Protein AF-0000000087804655 (afdb_homodimer)

Structure (mmCIF, N/CA/C/O backbone):
data_AF-0000000087804655-model_v1
#
loop_
_entity.id
_entity.type
_entity.pdbx_description
1 polymer 'DUF542 domain-containing protein'
#
loop_
_atom_site.group_PDB
_atom_site.id
_atom_site.type_symbol
_atom_site.label_atom_id
_atom_site.label_alt_id
_atom_site.label_comp_id
_atom_site.label_asym_id
_atom_site.label_entity_id
_atom_site.label_seq_id
_atom_site.pdbx_PDB_ins_code
_atom_site.Cartn_x
_atom_site.Cartn_y
_atom_site.Cartn_z
_atom_site.occupancy
_atom_site.B_iso_or_equiv
_atom_site.auth_seq_id
_atom_site.auth_comp_id
_atom_site.auth_asym_id
_atom_site.auth_atom_id
_atom_site.pdbx_PDB_model_num
ATOM 1 N N . MET A 1 1 ? 6.512 -36.875 -24.969 1 37.03 1 MET A N 1
ATOM 2 C CA . MET A 1 1 ? 6.992 -37.125 -23.625 1 37.03 1 MET A CA 1
ATOM 3 C C . MET A 1 1 ? 5.977 -37.969 -22.828 1 37.03 1 MET A C 1
ATOM 5 O O . MET A 1 1 ? 4.777 -37.656 -22.859 1 37.03 1 MET A O 1
ATOM 9 N N . SER A 1 2 ? 6.035 -39.156 -22.766 1 44.72 2 SER A N 1
ATOM 10 C CA . SER A 1 2 ? 5.098 -40 -22.047 1 44.72 2 SER A CA 1
ATOM 11 C C . SER A 1 2 ? 4.738 -39.406 -20.688 1 44.72 2 SER A C 1
ATOM 13 O O . SER A 1 2 ? 5.613 -39.188 -19.844 1 44.72 2 SER A O 1
ATOM 15 N N . PHE A 1 3 ? 3.695 -38.469 -20.672 1 58.5 3 PHE A N 1
ATOM 16 C CA . PHE A 1 3 ? 3.352 -37.938 -19.344 1 58.5 3 PHE A CA 1
ATOM 17 C C . PHE A 1 3 ? 2.99 -39.062 -18.391 1 58.5 3 PHE A C 1
ATOM 19 O O . PHE A 1 3 ? 2.363 -40.031 -18.797 1 58.5 3 PHE A O 1
ATOM 26 N N . GLY A 1 4 ? 3.904 -39.312 -17.469 1 74.56 4 GLY A N 1
ATOM 27 C CA . GLY A 1 4 ? 3.662 -40.344 -16.469 1 74.56 4 GLY A CA 1
ATOM 28 C C . GLY A 1 4 ? 2.252 -40.312 -15.906 1 74.56 4 GLY A C 1
ATOM 29 O O . GLY A 1 4 ? 1.454 -39.438 -16.266 1 74.56 4 GLY A O 1
ATOM 30 N N . THR A 1 5 ? 1.775 -41.406 -15.43 1 90.88 5 THR A N 1
ATOM 31 C CA . THR A 1 5 ? 0.48 -41.531 -14.773 1 90.88 5 THR A CA 1
ATOM 32 C C . THR A 1 5 ? 0.505 -40.906 -13.383 1 90.88 5 THR A C 1
ATOM 34 O O . THR A 1 5 ? 1.448 -41.094 -12.617 1 90.88 5 THR A O 1
ATOM 37 N N . ILE A 1 6 ? -0.522 -40.031 -13.102 1 95.81 6 ILE A N 1
ATOM 38 C CA . ILE A 1 6 ? -0.673 -39.375 -11.797 1 95.81 6 ILE A CA 1
ATOM 39 C C . ILE A 1 6 ? -1.149 -40.438 -10.781 1 95.81 6 ILE A C 1
ATOM 41 O O . ILE A 1 6 ? -2.037 -41.219 -11.07 1 95.81 6 ILE A O 1
ATOM 45 N N . ASN A 1 7 ? -0.489 -40.406 -9.602 1 95.56 7 ASN A N 1
ATOM 46 C CA . ASN A 1 7 ? -0.9 -41.344 -8.578 1 95.56 7 ASN A CA 1
ATOM 47 C C . ASN A 1 7 ? -0.806 -40.75 -7.18 1 95.56 7 ASN A C 1
ATOM 49 O O . ASN A 1 7 ? -0.285 -39.656 -7.004 1 95.56 7 ASN A O 1
ATOM 53 N N . LYS A 1 8 ? -1.204 -41.5 -6.168 1 94.94 8 LYS A N 1
ATOM 54 C CA . LYS A 1 8 ? -1.418 -41 -4.809 1 94.94 8 LYS A CA 1
ATOM 55 C C . LYS A 1 8 ? -0.091 -40.75 -4.102 1 94.94 8 LYS A C 1
ATOM 57 O O . LYS A 1 8 ? -0.055 -40.094 -3.053 1 94.94 8 LYS A O 1
ATOM 62 N N . SER A 1 9 ? 0.966 -41.281 -4.543 1 94.94 9 SER A N 1
ATOM 63 C CA . SER A 1 9 ? 2.256 -41.156 -3.873 1 94.94 9 SER A CA 1
ATOM 64 C C . SER A 1 9 ? 2.975 -39.875 -4.281 1 94.94 9 SER A C 1
ATOM 66 O O . SER A 1 9 ? 4.008 -39.531 -3.709 1 94.94 9 SER A O 1
ATOM 68 N N . MET A 1 10 ? 2.375 -39.188 -5.234 1 96.5 10 MET A N 1
ATOM 69 C CA . MET A 1 10 ? 3.01 -37.969 -5.766 1 96.5 10 MET A CA 1
ATOM 70 C C . MET A 1 10 ? 2.705 -36.781 -4.891 1 96.5 10 MET A C 1
ATOM 72 O O . MET A 1 10 ? 1.699 -36.75 -4.176 1 96.5 10 MET A O 1
ATOM 76 N N . THR A 1 11 ? 3.627 -35.75 -4.902 1 97.62 11 THR A N 1
ATOM 77 C CA . THR A 1 11 ? 3.283 -34.438 -4.391 1 97.62 11 THR A CA 1
ATOM 78 C C . THR A 1 11 ? 2.402 -33.688 -5.383 1 97.62 11 THR A C 1
ATOM 80 O O . THR A 1 11 ? 2.275 -34.094 -6.539 1 97.62 11 THR A O 1
ATOM 83 N N . VAL A 1 12 ? 1.812 -32.625 -4.926 1 98.06 12 VAL A N 1
ATOM 84 C CA . VAL A 1 12 ? 0.988 -31.812 -5.801 1 98.06 12 VAL A CA 1
ATOM 85 C C . VAL A 1 12 ? 1.827 -31.297 -6.969 1 98.06 12 VAL A C 1
ATOM 87 O O . VAL A 1 12 ? 1.411 -31.391 -8.125 1 98.06 12 VAL A O 1
ATOM 90 N N . ALA A 1 13 ? 2.99 -30.812 -6.66 1 97.12 13 ALA A N 1
ATOM 91 C CA . ALA A 1 13 ? 3.867 -30.25 -7.68 1 97.12 13 ALA A CA 1
ATOM 92 C C . ALA A 1 13 ? 4.281 -31.297 -8.703 1 97.12 13 ALA A C 1
ATOM 94 O O . ALA A 1 13 ? 4.34 -31.031 -9.898 1 97.12 13 ALA A O 1
ATOM 95 N N . ASP A 1 14 ? 4.551 -32.5 -8.234 1 96.38 14 ASP A N 1
ATOM 96 C CA . ASP A 1 14 ? 4.949 -33.562 -9.148 1 96.38 14 ASP A CA 1
ATOM 97 C C . ASP A 1 14 ? 3.822 -33.906 -10.117 1 96.38 14 ASP A C 1
ATOM 99 O O . ASP A 1 14 ? 4.07 -34.188 -11.289 1 96.38 14 ASP A O 1
ATOM 103 N N . ALA A 1 15 ? 2.637 -33.906 -9.586 1 96.62 15 ALA A N 1
ATOM 104 C CA . ALA A 1 15 ? 1.494 -34.125 -10.461 1 96.62 15 ALA A CA 1
ATOM 105 C C . ALA A 1 15 ? 1.406 -33.062 -11.555 1 96.62 15 ALA A C 1
ATOM 107 O O . ALA A 1 15 ? 1.179 -33.375 -12.719 1 96.62 15 ALA A O 1
ATOM 108 N N . VAL A 1 16 ? 1.611 -31.828 -11.195 1 96.12 16 VAL A N 1
ATOM 109 C CA . VAL A 1 16 ? 1.533 -30.719 -12.148 1 96.12 16 VAL A CA 1
ATOM 110 C C . VAL A 1 16 ? 2.66 -30.828 -13.172 1 96.12 16 VAL A C 1
ATOM 112 O O . VAL A 1 16 ? 2.473 -30.516 -14.352 1 96.12 16 VAL A O 1
ATOM 115 N N . LYS A 1 17 ? 3.816 -31.281 -12.719 1 94.5 17 LYS A N 1
ATOM 116 C CA . LYS A 1 17 ? 4.93 -31.453 -13.648 1 94.5 17 LYS A CA 1
ATOM 117 C C . LYS A 1 17 ? 4.621 -32.531 -14.688 1 94.5 17 LYS A C 1
ATOM 119 O O . LYS A 1 17 ? 5.094 -32.469 -15.828 1 94.5 17 LYS A O 1
ATOM 124 N N . VAL A 1 18 ? 3.854 -33.531 -14.328 1 93.56 18 VAL A N 1
ATOM 125 C CA . VAL A 1 18 ? 3.434 -34.562 -15.266 1 93.56 18 VAL A CA 1
ATOM 126 C C . VAL A 1 18 ? 2.5 -33.938 -16.312 1 93.56 18 VAL A C 1
ATOM 128 O O . VAL A 1 18 ? 2.635 -34.219 -17.5 1 93.56 18 VAL A O 1
ATOM 131 N N . ASN A 1 19 ? 1.573 -33.156 -15.953 1 93.75 19 ASN A N 1
ATOM 132 C CA . ASN A 1 19 ? 0.627 -32.469 -16.828 1 93.75 19 ASN A CA 1
ATOM 133 C C . ASN A 1 19 ? 0.345 -31.047 -16.328 1 93.75 19 ASN A C 1
ATOM 135 O O . ASN A 1 19 ? -0.53 -30.844 -15.492 1 93.75 19 ASN A O 1
ATOM 139 N N . PRO A 1 20 ? 1.005 -30.078 -16.922 1 93.88 20 PRO A N 1
ATOM 140 C CA . PRO A 1 20 ? 0.896 -28.703 -16.422 1 93.88 20 PRO A CA 1
ATOM 141 C C . PRO A 1 20 ? -0.506 -28.125 -16.594 1 93.88 20 PRO A C 1
ATOM 143 O O . PRO A 1 20 ? -0.839 -27.125 -15.969 1 93.88 20 PRO A O 1
ATOM 146 N N . GLU A 1 21 ? -1.381 -28.75 -17.375 1 93.12 21 GLU A N 1
ATOM 147 C CA . GLU A 1 21 ? -2.764 -28.297 -17.531 1 93.12 21 GLU A CA 1
ATOM 148 C C . GLU A 1 21 ? -3.547 -28.5 -16.234 1 93.12 21 GLU A C 1
ATOM 150 O O . GLU A 1 21 ? -4.633 -27.938 -16.062 1 93.12 21 GLU A O 1
ATOM 155 N N . LEU A 1 22 ? -2.992 -29.25 -15.352 1 95.25 22 LEU A N 1
ATOM 156 C CA . LEU A 1 22 ? -3.664 -29.516 -14.086 1 95.25 22 LEU A CA 1
ATOM 157 C C . LEU A 1 22 ? -3.727 -28.266 -13.219 1 95.25 22 LEU A C 1
ATOM 159 O O . LEU A 1 22 ? -4.508 -28.203 -12.266 1 95.25 22 LEU A O 1
ATOM 163 N N . MET A 1 23 ? -2.836 -27.266 -13.492 1 95.06 23 MET A N 1
ATOM 164 C CA . MET A 1 23 ? -2.852 -26.016 -12.727 1 95.06 23 MET A CA 1
ATOM 165 C C . MET A 1 23 ? -4.254 -25.422 -12.695 1 95.06 23 MET A C 1
ATOM 167 O O . MET A 1 23 ? -4.73 -25 -11.641 1 95.06 23 MET A O 1
ATOM 171 N N . ASP A 1 24 ? -4.914 -25.484 -13.773 1 94.31 24 ASP A N 1
ATOM 172 C CA . ASP A 1 24 ? -6.242 -24.906 -13.875 1 94.31 24 ASP 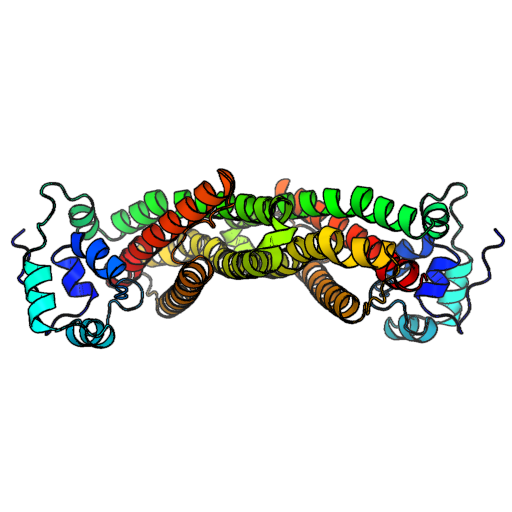A CA 1
ATOM 173 C C . ASP A 1 24 ? -7.262 -25.703 -13.062 1 94.31 24 ASP A C 1
ATOM 175 O O . ASP A 1 24 ? -8.125 -25.125 -12.398 1 94.31 24 ASP A O 1
ATOM 179 N N . VAL A 1 25 ? -7.137 -26.969 -13.172 1 95.81 25 VAL A N 1
ATOM 180 C CA . VAL A 1 25 ? -8.055 -27.859 -12.469 1 95.81 25 VAL A CA 1
ATOM 181 C C . VAL A 1 25 ? -7.879 -27.703 -10.961 1 95.81 25 VAL A C 1
ATOM 183 O O . VAL A 1 25 ? -8.859 -27.547 -10.227 1 95.81 25 VAL A O 1
ATOM 186 N N . LEU A 1 26 ? -6.648 -27.75 -10.555 1 97.31 26 LEU A N 1
ATOM 187 C CA . LEU A 1 26 ? -6.344 -27.656 -9.133 1 97.31 26 LEU A CA 1
ATOM 188 C C . LEU A 1 26 ? -6.734 -26.281 -8.586 1 97.31 26 LEU A C 1
ATOM 190 O O . LEU A 1 26 ? -7.293 -26.188 -7.488 1 97.31 26 LEU A O 1
ATOM 194 N N . ALA A 1 27 ? -6.461 -25.281 -9.367 1 94.81 27 ALA A N 1
ATOM 195 C CA . ALA A 1 27 ? -6.832 -23.938 -8.953 1 94.81 27 ALA A CA 1
ATOM 196 C C . ALA A 1 27 ? -8.344 -23.812 -8.781 1 94.81 27 ALA A C 1
ATOM 198 O O . ALA A 1 27 ? -8.812 -23.219 -7.801 1 94.81 27 ALA A O 1
ATOM 199 N N . LYS A 1 28 ? -9.062 -24.328 -9.688 1 93.81 28 LYS A N 1
ATOM 200 C CA . LYS A 1 28 ? -10.516 -24.281 -9.641 1 93.81 28 LYS A CA 1
ATOM 201 C C . LYS A 1 28 ? -11.047 -24.938 -8.367 1 93.81 28 LYS A C 1
ATOM 203 O O . LYS A 1 28 ? -12.023 -24.453 -7.781 1 93.81 28 LYS A O 1
ATOM 208 N N . ASP A 1 29 ? -10.352 -25.922 -7.918 1 95.69 29 ASP A N 1
ATOM 209 C CA . ASP A 1 29 ? -10.828 -26.656 -6.758 1 95.69 29 ASP A CA 1
ATOM 210 C C . ASP A 1 29 ? -10.148 -26.188 -5.477 1 95.69 29 ASP A C 1
ATOM 212 O O . ASP A 1 29 ? -10.312 -26.781 -4.414 1 95.69 29 ASP A O 1
ATOM 216 N N . GLY A 1 30 ? -9.344 -25.188 -5.641 1 94.5 30 GLY A N 1
ATOM 217 C CA . GLY A 1 30 ? -8.719 -24.578 -4.477 1 94.5 30 GLY A CA 1
ATOM 218 C C . GLY A 1 30 ? -7.57 -25.391 -3.924 1 94.5 30 GLY A C 1
ATOM 219 O O . GLY A 1 30 ? -7.262 -25.312 -2.73 1 94.5 30 GLY A O 1
ATOM 220 N N . ILE A 1 31 ? -7.035 -26.25 -4.688 1 96.75 31 ILE A N 1
ATOM 221 C CA . ILE A 1 31 ? -5.871 -27.016 -4.266 1 96.75 31 ILE A CA 1
ATOM 222 C C . ILE A 1 31 ? -4.598 -26.219 -4.551 1 96.75 31 ILE A C 1
ATOM 224 O O . ILE A 1 31 ? -4.355 -25.812 -5.688 1 96.75 31 ILE A O 1
ATOM 228 N N . ASP A 1 32 ? -3.811 -26.016 -3.508 1 96.56 32 ASP A N 1
ATOM 229 C CA . ASP A 1 32 ? -2.635 -25.156 -3.537 1 96.56 32 ASP A CA 1
ATOM 230 C C . ASP A 1 32 ? -1.456 -25.859 -4.211 1 96.56 32 ASP A C 1
ATOM 232 O O . ASP A 1 32 ? -0.722 -26.609 -3.564 1 96.56 32 ASP A O 1
ATOM 236 N N . PHE A 1 33 ? -1.232 -25.531 -5.465 1 96.88 33 PHE A N 1
ATOM 237 C CA . PHE A 1 33 ? -0.168 -26.219 -6.184 1 96.88 33 PHE A CA 1
ATOM 238 C C . PHE A 1 33 ? 1.1 -25.375 -6.219 1 96.88 33 PHE A C 1
ATOM 240 O O . PHE A 1 33 ? 2.172 -25.875 -6.57 1 96.88 33 PHE A O 1
ATOM 247 N N . CYS A 1 34 ? 1.029 -24.062 -5.906 1 94.25 34 CYS A N 1
ATOM 248 C CA . CYS A 1 34 ? 2.189 -23.188 -6 1 94.25 34 CYS A CA 1
ATOM 249 C C . CYS A 1 34 ? 2.955 -23.156 -4.684 1 94.25 34 CYS A C 1
ATOM 251 O O . CYS A 1 34 ? 4.062 -23.688 -4.59 1 94.25 34 CYS A O 1
ATOM 253 N N . CYS A 1 35 ? 2.332 -22.734 -3.654 1 94.19 35 CYS A N 1
ATOM 254 C CA . CYS A 1 35 ? 2.99 -22.656 -2.355 1 94.19 35 CYS A CA 1
ATOM 255 C C . CYS A 1 35 ? 2.926 -24 -1.631 1 94.19 35 CYS A C 1
ATOM 257 O O . CYS A 1 35 ? 3.832 -24.328 -0.868 1 94.19 35 CYS A O 1
ATOM 259 N N . GLY A 1 36 ? 1.874 -24.703 -1.881 1 93.19 36 GLY A N 1
ATOM 260 C CA . GLY A 1 36 ? 1.692 -26.016 -1.287 1 93.19 36 GLY A CA 1
ATOM 261 C C . GLY A 1 36 ? 2.125 -27.156 -2.199 1 93.19 36 GLY A C 1
ATOM 262 O O . GLY A 1 36 ? 1.66 -28.281 -2.057 1 93.19 36 GLY A O 1
ATOM 263 N N . GLY A 1 37 ? 2.918 -26.953 -3.113 1 94.75 37 GLY A N 1
ATOM 264 C CA . GLY A 1 37 ? 3.312 -27.922 -4.117 1 94.75 37 GLY A CA 1
ATOM 265 C C . GLY A 1 37 ? 3.975 -29.156 -3.527 1 94.75 37 GLY A C 1
ATOM 266 O O . GLY A 1 37 ? 3.883 -30.25 -4.094 1 94.75 37 GLY A O 1
ATOM 267 N N . GLY A 1 38 ? 4.617 -28.938 -2.404 1 94.69 38 GLY A N 1
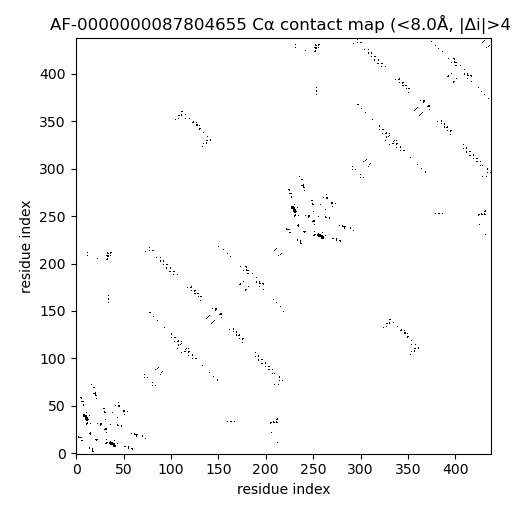ATOM 268 C CA . GLY A 1 38 ? 5.352 -30.031 -1.791 1 94.69 38 GLY A CA 1
ATOM 269 C C . GLY A 1 38 ? 4.469 -30.969 -0.982 1 94.69 38 GLY A C 1
ATOM 270 O O . GLY A 1 38 ? 4.906 -32.031 -0.572 1 94.69 38 GLY A O 1
ATOM 271 N N . HIS A 1 39 ? 3.311 -30.688 -0.758 1 96.25 39 HIS A N 1
ATOM 272 C CA . HIS A 1 39 ? 2.395 -31.531 0.007 1 96.25 39 HIS A CA 1
ATOM 273 C C . HIS A 1 39 ? 1.995 -32.781 -0.783 1 96.25 39 HIS A C 1
ATOM 275 O O . HIS A 1 39 ? 1.918 -32.719 -2.014 1 96.25 39 HIS A O 1
ATOM 281 N N . PRO A 1 40 ? 1.758 -33.844 -0.018 1 97.88 40 PRO A N 1
ATOM 282 C CA . PRO A 1 40 ? 1.229 -35.031 -0.709 1 97.88 40 PRO A CA 1
ATOM 283 C C . PRO A 1 40 ? -0.094 -34.75 -1.421 1 97.88 40 PRO A C 1
ATOM 285 O O . PRO A 1 40 ? -0.992 -34.125 -0.843 1 97.88 40 PRO A O 1
ATOM 288 N N . LEU A 1 41 ? -0.195 -35.188 -2.67 1 98.12 41 LEU A N 1
ATOM 289 C CA . LEU A 1 41 ? -1.362 -34.938 -3.512 1 98.12 41 LEU A CA 1
ATOM 290 C C . LEU A 1 41 ? -2.629 -35.5 -2.854 1 98.12 41 LEU A C 1
ATOM 292 O O . LEU A 1 41 ? -3.645 -34.781 -2.793 1 98.12 41 LEU A O 1
ATOM 296 N N . ALA A 1 42 ? -2.51 -36.688 -2.281 1 98.12 42 ALA A N 1
ATOM 297 C CA . ALA A 1 42 ? -3.668 -37.312 -1.665 1 98.12 42 ALA A CA 1
ATOM 298 C C . ALA A 1 42 ? -4.203 -36.5 -0.504 1 98.12 42 ALA A C 1
ATOM 300 O O . ALA A 1 42 ? -5.418 -36.312 -0.359 1 98.12 42 ALA A O 1
ATOM 301 N N . GLU A 1 43 ? -3.357 -35.969 0.271 1 98.31 43 GLU A N 1
ATOM 302 C CA . GLU A 1 43 ? -3.762 -35.156 1.417 1 98.31 43 GLU A CA 1
ATOM 303 C C . GLU A 1 43 ? -4.406 -33.844 0.97 1 98.31 43 GLU A C 1
ATOM 305 O O . GLU A 1 43 ? -5.406 -33.406 1.544 1 98.31 43 GLU A O 1
ATOM 310 N N . ALA A 1 44 ? -3.787 -33.188 -0.026 1 97.81 44 ALA A N 1
ATOM 311 C CA . ALA A 1 44 ? -4.32 -31.922 -0.546 1 97.81 44 ALA A CA 1
ATOM 312 C C . ALA A 1 44 ? -5.738 -32.094 -1.08 1 97.81 44 ALA A C 1
ATOM 314 O O . ALA A 1 44 ? -6.598 -31.25 -0.88 1 97.81 44 ALA A O 1
ATOM 315 N N . ILE A 1 45 ? -5.973 -33.219 -1.712 1 98.12 45 ILE A N 1
ATOM 316 C CA . ILE A 1 45 ? -7.285 -33.531 -2.262 1 98.12 45 ILE A CA 1
ATOM 317 C C . ILE A 1 45 ? -8.281 -33.781 -1.127 1 98.12 45 ILE A C 1
ATOM 319 O O . ILE A 1 45 ? -9.383 -33.25 -1.126 1 98.12 45 ILE A O 1
ATOM 323 N N . ALA A 1 46 ? -7.867 -34.594 -0.192 1 97.94 46 ALA A N 1
ATOM 324 C CA . ALA A 1 46 ? -8.727 -34.938 0.931 1 97.94 46 ALA A CA 1
ATOM 325 C C . ALA A 1 46 ? -9.117 -33.719 1.738 1 97.94 46 ALA A C 1
ATOM 327 O O . ALA A 1 46 ? -10.242 -33.625 2.229 1 97.94 46 ALA A O 1
ATOM 328 N N . GLU A 1 47 ? -8.25 -32.875 1.867 1 97.25 47 GLU A N 1
ATOM 329 C CA . GLU A 1 47 ? -8.484 -31.641 2.631 1 97.25 47 GLU A CA 1
ATOM 330 C C . GLU A 1 47 ? -9.594 -30.812 2 1 97.25 47 GLU A C 1
ATOM 332 O O . GLU A 1 47 ? -10.242 -30 2.682 1 97.25 47 GLU A O 1
ATOM 337 N N . LYS A 1 48 ? -9.805 -30.969 0.707 1 96.56 48 LYS A N 1
ATOM 338 C CA . LYS A 1 48 ? -10.867 -30.234 0.02 1 96.56 48 LYS A CA 1
ATOM 339 C C . LYS A 1 48 ? -12.172 -31.031 0.035 1 96.56 48 LYS A C 1
ATOM 341 O O . LYS A 1 48 ? -13.148 -30.641 -0.604 1 96.56 48 LYS A O 1
ATOM 346 N N . GLY A 1 49 ? -12.148 -32.156 0.692 1 97.19 49 GLY A N 1
ATOM 347 C CA . GLY A 1 49 ? -13.344 -32.969 0.84 1 97.19 49 GLY A CA 1
ATOM 348 C C . GLY A 1 49 ? -13.648 -33.812 -0.385 1 97.19 49 GLY A C 1
ATOM 349 O O . GLY A 1 49 ? -14.781 -34.25 -0.568 1 97.19 49 GLY A O 1
ATOM 350 N N . LYS A 1 50 ? -12.734 -34.031 -1.18 1 97.69 50 LYS A N 1
ATOM 351 C CA . LYS A 1 50 ? -12.945 -34.781 -2.408 1 97.69 50 LYS A CA 1
ATOM 352 C C . LYS A 1 50 ? -12.484 -36.219 -2.25 1 97.69 50 LYS A C 1
ATOM 354 O O . LYS A 1 50 ? -11.609 -36.5 -1.428 1 97.69 50 LYS A O 1
ATOM 359 N N . ASP A 1 51 ? -13.039 -37.094 -3.014 1 98.12 51 ASP A N 1
ATOM 360 C CA . ASP A 1 51 ? -12.594 -38.5 -3.072 1 98.12 51 ASP A CA 1
ATOM 361 C C . ASP A 1 51 ? -11.25 -38.594 -3.789 1 98.12 51 ASP A C 1
ATOM 363 O O . ASP A 1 51 ? -11.148 -38.312 -4.984 1 98.12 51 ASP A O 1
ATOM 367 N N . VAL A 1 52 ? -10.328 -39.094 -3.062 1 98.31 52 VAL A N 1
ATOM 368 C CA . VAL A 1 52 ? -8.953 -39.062 -3.549 1 98.31 52 VAL A CA 1
ATOM 369 C C . VAL A 1 52 ? -8.828 -39.906 -4.809 1 98.31 52 VAL A C 1
ATOM 371 O O . VAL A 1 52 ? -8.312 -39.438 -5.832 1 98.31 52 VAL A O 1
ATOM 374 N N . ASP A 1 53 ? -9.289 -41.156 -4.816 1 97.81 53 ASP A N 1
ATOM 375 C CA . ASP A 1 53 ? -9.141 -42.031 -5.953 1 97.81 53 ASP A CA 1
ATOM 376 C C . ASP A 1 53 ? -9.898 -41.531 -7.172 1 97.81 53 ASP A C 1
ATOM 378 O O . ASP A 1 53 ? -9.367 -41.531 -8.281 1 97.81 53 ASP A O 1
ATOM 382 N N . ALA A 1 54 ? -11.039 -41.094 -6.984 1 98.19 54 ALA A N 1
ATOM 383 C CA . ALA A 1 54 ? -11.844 -40.562 -8.078 1 98.19 54 ALA A CA 1
ATOM 384 C C . ALA A 1 54 ? -11.203 -39.281 -8.664 1 98.19 54 ALA A C 1
ATOM 386 O O . ALA A 1 54 ? -11.211 -39.094 -9.883 1 98.19 54 ALA A O 1
ATOM 387 N N . TYR A 1 55 ? -10.758 -38.438 -7.785 1 98.25 55 TYR A N 1
ATOM 388 C CA . TYR A 1 55 ? -10.133 -37.188 -8.234 1 98.25 55 TYR A CA 1
ATOM 389 C C . TYR A 1 55 ? -8.875 -37.469 -9.047 1 98.25 55 TYR A C 1
ATOM 391 O O . TYR A 1 55 ? -8.648 -36.875 -10.086 1 98.25 55 TYR A O 1
ATOM 399 N N . ILE A 1 56 ? -8.117 -38.375 -8.594 1 97.5 56 ILE A N 1
ATOM 400 C CA . ILE A 1 56 ? -6.887 -38.75 -9.297 1 97.5 56 ILE A CA 1
ATOM 401 C C . ILE A 1 56 ? -7.23 -39.344 -10.656 1 97.5 56 ILE A C 1
ATOM 403 O O . ILE A 1 56 ? -6.559 -39.062 -11.656 1 97.5 56 ILE A O 1
ATOM 407 N N . ALA A 1 57 ? -8.203 -40.188 -10.688 1 96.44 57 ALA A N 1
ATOM 408 C CA . ALA A 1 57 ? -8.656 -40.719 -11.969 1 96.44 57 ALA A CA 1
ATOM 409 C C . ALA A 1 57 ? -9.047 -39.594 -12.914 1 96.44 57 ALA A C 1
ATOM 411 O O . ALA A 1 57 ? -8.695 -39.625 -14.102 1 96.44 57 ALA A O 1
ATOM 412 N N . MET A 1 58 ? -9.781 -38.656 -12.398 1 96.94 58 MET A N 1
ATOM 413 C CA . MET A 1 58 ? -10.18 -37.469 -13.188 1 96.94 58 MET A CA 1
ATOM 414 C C . MET A 1 58 ? -8.961 -36.719 -13.688 1 96.94 58 MET A C 1
ATOM 416 O O . MET A 1 58 ? -8.922 -36.312 -14.852 1 96.94 58 MET A O 1
ATOM 420 N N . LEU A 1 59 ? -7.984 -36.469 -12.812 1 96.94 59 LEU A N 1
ATOM 421 C CA . LEU A 1 59 ? -6.766 -35.781 -13.219 1 96.94 59 LEU A CA 1
ATOM 422 C C . LEU A 1 59 ? -6.102 -36.5 -14.391 1 96.94 59 LEU A C 1
ATOM 424 O O . LEU A 1 59 ? -5.582 -35.844 -15.305 1 96.94 59 LEU A O 1
ATOM 428 N N . ASN A 1 60 ? -6.055 -37.812 -14.367 1 96 60 ASN A N 1
ATOM 429 C CA . ASN A 1 60 ? -5.414 -38.594 -15.414 1 96 60 ASN A CA 1
ATOM 430 C C . ASN A 1 60 ? -6.184 -38.5 -16.734 1 96 60 ASN A C 1
ATOM 432 O O . ASN A 1 60 ? -5.664 -38.875 -17.781 1 96 60 ASN A O 1
ATOM 436 N N . ASP A 1 61 ? -7.418 -38.031 -16.688 1 94.62 61 ASP A N 1
ATOM 437 C CA . ASP A 1 61 ? -8.234 -37.875 -17.891 1 94.62 61 ASP A CA 1
ATOM 438 C C . ASP A 1 61 ? -8.039 -36.5 -18.531 1 94.62 61 ASP A C 1
ATOM 440 O O . ASP A 1 61 ? -8.5 -36.281 -19.641 1 94.62 61 ASP A O 1
ATOM 444 N N . VAL A 1 62 ? -7.441 -35.594 -17.766 1 92.69 62 VAL A N 1
ATOM 445 C CA . VAL A 1 62 ? -7.188 -34.281 -18.312 1 92.69 62 VAL A CA 1
ATOM 446 C C . VAL A 1 62 ? -6.184 -34.375 -19.453 1 92.69 62 VAL A C 1
ATOM 448 O O . VAL A 1 62 ? -5.086 -34.906 -19.281 1 92.69 62 VAL A O 1
ATOM 451 N N . GLN A 1 63 ? -6.551 -33.938 -20.594 1 86.19 63 GLN A N 1
ATOM 452 C CA . GLN A 1 63 ? -5.719 -34.031 -21.781 1 86.19 63 GLN A CA 1
ATOM 453 C C . GLN A 1 63 ? -4.59 -33 -21.766 1 86.19 63 GLN A C 1
ATOM 455 O O . GLN A 1 63 ? -4.805 -31.844 -21.375 1 86.19 63 GLN A O 1
ATOM 460 N N . VAL A 1 64 ? -3.461 -33.531 -22.078 1 76.69 64 VAL A N 1
ATOM 461 C CA . VAL A 1 64 ? -2.324 -32.625 -22.234 1 76.69 64 VAL A CA 1
ATOM 462 C C . VAL A 1 64 ? -2.492 -31.812 -23.516 1 76.69 64 VAL A C 1
ATOM 464 O O . VAL A 1 64 ? -2.803 -32.375 -24.578 1 76.69 64 VAL A O 1
ATOM 467 N N . ALA A 1 65 ? -2.404 -30.531 -23.297 1 73.56 65 ALA A N 1
ATOM 468 C CA . ALA A 1 65 ? -2.502 -29.703 -24.5 1 73.56 65 ALA A CA 1
ATOM 469 C C . ALA A 1 65 ? -1.388 -30.031 -25.484 1 73.56 65 ALA A C 1
ATOM 471 O O . ALA A 1 65 ? -0.25 -30.297 -25.094 1 73.56 65 ALA A O 1
ATOM 472 N N . GLN A 1 66 ? -1.656 -30.469 -26.844 1 62 66 GLN A N 1
ATOM 473 C CA . GLN A 1 66 ? -0.693 -30.859 -27.859 1 62 66 GLN A CA 1
ATOM 474 C C . GLN A 1 66 ? 0.483 -29.875 -27.906 1 62 66 GLN A C 1
ATOM 476 O O . GLN A 1 66 ? 1.637 -30.297 -28.016 1 62 66 GLN A O 1
ATOM 481 N N . LYS A 1 67 ? 0.417 -28.5 -28 1 66.44 67 LYS A N 1
ATOM 482 C CA . LYS A 1 67 ? 1.433 -27.453 -28.016 1 66.44 67 LYS A CA 1
ATOM 483 C C . LYS A 1 67 ? 1.347 -26.578 -26.766 1 66.44 67 LYS A C 1
ATOM 485 O O . LYS A 1 67 ? 1.112 -25.375 -26.844 1 66.44 67 LYS A O 1
ATOM 490 N N . SER A 1 68 ? 1.557 -27.453 -25.672 1 71.25 68 SER A N 1
ATOM 491 C CA . SER A 1 68 ? 1.402 -26.719 -24.422 1 71.25 68 SER A CA 1
ATOM 492 C C . SER A 1 68 ? 2.629 -25.859 -24.125 1 71.25 68 SER A C 1
ATOM 494 O O . SER A 1 68 ? 3.73 -26.375 -23.953 1 71.25 68 SER A O 1
ATOM 496 N N . SER A 1 69 ? 2.482 -24.578 -24.266 1 83.94 69 SER A N 1
ATOM 497 C CA . SER A 1 69 ? 3.521 -23.625 -23.875 1 83.94 69 SER A CA 1
ATOM 498 C C . SER A 1 69 ? 4.008 -23.875 -22.453 1 83.94 69 SER A C 1
ATOM 500 O O . SER A 1 69 ? 5.199 -23.75 -22.172 1 83.94 69 SER A O 1
ATOM 502 N N . ARG A 1 70 ? 3.195 -24.516 -21.625 1 90.44 70 ARG A N 1
ATOM 503 C CA . ARG A 1 70 ? 3.566 -24.781 -20.25 1 90.44 70 ARG A CA 1
ATOM 504 C C . ARG A 1 70 ? 4.566 -25.938 -20.156 1 90.44 70 ARG A C 1
ATOM 506 O O . ARG A 1 70 ? 5.516 -25.875 -19.375 1 90.44 70 ARG A O 1
ATOM 513 N N . ALA A 1 71 ? 4.289 -27 -20.922 1 88.94 71 ALA A N 1
ATOM 514 C CA . ALA A 1 71 ? 5.203 -28.125 -20.922 1 88.94 71 ALA A CA 1
ATOM 515 C C . ALA A 1 71 ? 6.594 -27.719 -21.406 1 88.94 71 ALA A C 1
ATOM 517 O O . ALA A 1 71 ? 7.602 -28.172 -20.875 1 88.94 71 ALA A O 1
ATOM 518 N N . GLU A 1 72 ? 6.621 -26.922 -22.422 1 92.69 72 GLU A N 1
ATOM 519 C CA . GLU A 1 72 ? 7.895 -26.422 -22.922 1 92.69 72 GLU A CA 1
ATOM 520 C C . GLU A 1 72 ? 8.633 -25.625 -21.844 1 92.69 72 GLU A C 1
ATOM 522 O O . GLU A 1 72 ? 9.844 -25.766 -21.688 1 92.69 72 GLU A O 1
ATOM 527 N N . VAL A 1 73 ? 7.965 -24.797 -21.109 1 95.56 73 VAL A N 1
ATOM 528 C CA . VAL A 1 73 ? 8.547 -23.953 -20.078 1 95.56 73 VAL A CA 1
ATOM 529 C C . VAL A 1 73 ? 9.188 -24.812 -18.984 1 95.56 73 VAL A C 1
ATOM 531 O O . VAL A 1 73 ? 10.25 -24.469 -18.453 1 95.56 73 VAL A O 1
ATOM 534 N N . LEU A 1 74 ? 8.617 -26.016 -18.703 1 94.75 74 LEU A N 1
ATOM 535 C CA . LEU A 1 74 ? 9.117 -26.906 -17.656 1 94.75 74 LEU A CA 1
ATOM 536 C C . LEU A 1 74 ? 10.438 -27.531 -18.062 1 94.75 74 LEU A C 1
ATOM 538 O O . LEU A 1 74 ? 11.148 -28.094 -17.234 1 94.75 74 LEU A O 1
ATOM 542 N N . SER A 1 75 ? 10.812 -27.422 -19.375 1 94.38 75 SER A N 1
ATOM 543 C CA . SER A 1 75 ? 12.039 -28.031 -19.875 1 94.38 75 SER A CA 1
ATOM 544 C C . SER A 1 75 ? 13.156 -27.016 -20.016 1 94.38 75 SER A C 1
ATOM 546 O O . SER A 1 75 ? 14.273 -27.344 -20.406 1 94.38 75 SER A O 1
ATOM 548 N N . TYR A 1 76 ? 12.891 -25.75 -19.688 1 96.69 76 TYR A N 1
ATOM 549 C CA . TYR A 1 76 ? 13.875 -24.672 -19.812 1 96.69 76 TYR A CA 1
ATOM 550 C C . TYR A 1 76 ? 15.047 -24.906 -18.875 1 96.69 76 TYR A C 1
ATOM 552 O O . TYR A 1 76 ? 14.883 -25.469 -17.797 1 96.69 76 TYR A O 1
ATOM 560 N N . SER A 1 77 ? 16.266 -24.438 -19.344 1 97.19 77 SER A N 1
ATOM 561 C CA . SER A 1 77 ? 17.406 -24.359 -18.453 1 97.19 77 SER A CA 1
ATOM 562 C C . SER A 1 77 ? 17.188 -23.297 -17.375 1 97.19 77 SER A C 1
ATOM 564 O O . SER A 1 77 ? 16.25 -22.5 -17.453 1 97.19 77 SER A O 1
ATOM 566 N N . LYS A 1 78 ? 18 -23.359 -16.391 1 97.31 78 LYS A N 1
ATOM 567 C CA . LYS A 1 78 ? 17.953 -22.375 -15.305 1 97.31 78 LYS A CA 1
ATOM 568 C C . LYS A 1 78 ? 17.891 -20.953 -15.859 1 97.31 78 LYS A C 1
ATOM 570 O O . LYS A 1 78 ? 17.016 -20.172 -15.5 1 97.31 78 LYS A O 1
ATOM 575 N N . ASP A 1 79 ? 18.797 -20.641 -16.734 1 97.88 79 ASP A N 1
ATOM 576 C CA . ASP A 1 79 ? 18.875 -19.281 -17.281 1 97.88 79 ASP A CA 1
ATOM 577 C C . ASP A 1 79 ? 17.656 -18.938 -18.125 1 97.88 79 ASP A C 1
ATOM 579 O O . ASP A 1 79 ? 17.125 -17.828 -18.047 1 97.88 79 ASP A O 1
ATOM 583 N N . GLN A 1 80 ? 17.219 -19.891 -18.875 1 97.88 80 GLN A N 1
ATOM 584 C CA . GLN A 1 80 ? 16.047 -19.688 -19.719 1 97.88 80 GLN A CA 1
ATOM 585 C C . GLN A 1 80 ? 14.805 -19.453 -18.875 1 97.88 80 GLN A C 1
ATOM 587 O O . GLN A 1 80 ? 13.977 -18.594 -19.203 1 97.88 80 GLN A O 1
ATOM 592 N N . LEU A 1 81 ? 14.664 -20.25 -17.812 1 98.25 81 LEU A N 1
ATOM 593 C CA . LEU A 1 81 ? 13.477 -20.141 -16.969 1 98.25 81 LEU A CA 1
ATOM 594 C C . LEU A 1 81 ? 13.469 -18.812 -16.219 1 98.25 81 LEU A C 1
ATOM 596 O O . LEU A 1 81 ? 12.414 -18.172 -16.078 1 98.25 81 LEU A O 1
ATOM 600 N N . ILE A 1 82 ? 14.578 -18.406 -15.68 1 98.31 82 ILE A N 1
ATOM 601 C CA . ILE A 1 82 ? 14.688 -17.109 -15.023 1 98.31 82 ILE A CA 1
ATOM 602 C C . ILE A 1 82 ? 14.273 -16.016 -15.992 1 98.31 82 ILE A C 1
ATOM 604 O O . ILE A 1 82 ? 13.453 -15.148 -15.648 1 98.31 82 ILE A O 1
ATOM 608 N N . ASP A 1 83 ? 14.812 -16.031 -17.234 1 98 83 ASP A N 1
ATOM 609 C CA . ASP A 1 83 ? 14.461 -15.023 -18.234 1 98 83 ASP A CA 1
ATOM 610 C C . ASP A 1 83 ? 12.969 -15.062 -18.547 1 98 83 ASP A C 1
ATOM 612 O O . ASP A 1 83 ? 12.336 -14.016 -18.688 1 98 83 ASP A O 1
ATOM 616 N N . TYR A 1 84 ? 12.484 -16.266 -18.656 1 97.69 84 TYR A N 1
ATOM 617 C CA . TYR A 1 84 ? 11.062 -16.453 -18.953 1 97.69 84 TYR A CA 1
ATOM 618 C C . TYR A 1 84 ? 10.203 -15.836 -17.859 1 97.69 84 TYR A C 1
ATOM 620 O O . TYR A 1 84 ? 9.242 -15.117 -18.141 1 97.69 84 TYR A O 1
ATOM 628 N N . ILE A 1 85 ? 10.508 -16.094 -16.578 1 98.19 85 ILE A N 1
ATOM 629 C CA . ILE A 1 85 ? 9.742 -15.625 -15.43 1 98.19 85 ILE A CA 1
ATOM 630 C C . ILE A 1 85 ? 9.766 -14.102 -15.391 1 98.19 85 ILE A C 1
ATOM 632 O O . ILE A 1 85 ? 8.727 -13.461 -15.25 1 98.19 85 ILE A O 1
ATOM 636 N N . VAL A 1 86 ? 10.93 -13.5 -15.555 1 98 86 VAL A N 1
ATOM 637 C CA . VAL A 1 86 ? 11.078 -12.055 -15.477 1 98 86 VAL A CA 1
ATOM 638 C C . VAL A 1 86 ? 10.328 -11.391 -16.625 1 98 86 VAL A C 1
ATOM 640 O O . VAL A 1 86 ? 9.594 -10.422 -16.422 1 98 86 VAL A O 1
ATOM 643 N N . HIS A 1 87 ? 10.367 -11.922 -17.812 1 96.56 87 HIS A N 1
ATOM 644 C CA . HIS A 1 87 ? 9.82 -11.289 -19.016 1 96.56 87 HIS A CA 1
ATOM 645 C C . HIS A 1 87 ? 8.312 -11.508 -19.109 1 96.56 87 HIS A C 1
ATOM 647 O O . HIS A 1 87 ? 7.582 -10.609 -19.531 1 96.56 87 HIS A O 1
ATOM 653 N N . ASN A 1 88 ? 7.879 -12.633 -18.672 1 96.31 88 ASN A N 1
ATOM 654 C CA . ASN A 1 88 ? 6.488 -12.977 -18.938 1 96.31 88 ASN A CA 1
ATOM 655 C C . ASN A 1 88 ? 5.613 -12.742 -17.703 1 96.31 88 ASN A C 1
ATOM 657 O O . ASN A 1 88 ? 4.391 -12.609 -17.828 1 96.31 88 ASN A O 1
ATOM 661 N N . TYR A 1 89 ? 6.211 -12.688 -16.531 1 98 89 TYR A N 1
ATOM 662 C CA . TYR A 1 89 ? 5.379 -12.57 -15.328 1 98 89 TYR A CA 1
ATOM 663 C C . TYR A 1 89 ? 5.68 -11.273 -14.586 1 98 89 TYR A C 1
ATOM 665 O O . TYR A 1 89 ? 4.777 -10.469 -14.336 1 98 89 TYR A O 1
ATOM 673 N N . HIS A 1 90 ? 6.941 -10.961 -14.258 1 98.19 90 HIS A N 1
ATOM 674 C CA . HIS A 1 90 ? 7.25 -9.82 -13.406 1 98.19 90 HIS A CA 1
ATOM 675 C C . HIS A 1 90 ? 6.727 -8.523 -14.008 1 98.19 90 HIS A C 1
ATOM 677 O O . HIS A 1 90 ? 6.023 -7.758 -13.336 1 98.19 90 HIS A O 1
ATOM 683 N N . ARG A 1 91 ? 6.984 -8.281 -15.266 1 95.25 91 ARG A N 1
ATOM 684 C CA . ARG A 1 91 ? 6.605 -7.023 -15.906 1 95.25 91 ARG A CA 1
ATOM 685 C C . ARG A 1 91 ? 5.086 -6.879 -15.969 1 95.25 91 ARG A C 1
ATOM 687 O O . ARG A 1 91 ? 4.539 -5.859 -15.547 1 95.25 91 ARG A O 1
ATOM 694 N N . GLU A 1 92 ? 4.492 -7.867 -16.453 1 97.56 92 GLU A N 1
ATOM 695 C CA . GLU A 1 92 ? 3.039 -7.848 -16.594 1 97.56 92 GLU A CA 1
ATOM 696 C C . GLU A 1 92 ? 2.354 -7.746 -15.227 1 97.56 92 GLU A C 1
ATOM 698 O O . GLU A 1 92 ? 1.368 -7.02 -15.078 1 97.56 92 GLU A O 1
ATOM 703 N N . GLN A 1 93 ? 2.826 -8.445 -14.273 1 98.75 93 GLN A N 1
ATOM 704 C CA . GLN A 1 93 ? 2.203 -8.469 -12.961 1 98.75 93 GLN A CA 1
ATOM 705 C C . GLN A 1 93 ? 2.381 -7.125 -12.25 1 98.75 93 GLN A C 1
ATOM 707 O O . GLN A 1 93 ? 1.479 -6.668 -11.539 1 98.75 93 GLN A O 1
ATOM 712 N N . LEU A 1 94 ? 3.523 -6.449 -12.453 1 98.06 94 LEU A N 1
ATOM 713 C CA . LEU A 1 94 ? 3.709 -5.113 -11.898 1 98.06 94 LEU A CA 1
ATOM 714 C C . LEU A 1 94 ? 2.732 -4.125 -12.531 1 98.06 94 LEU A C 1
ATOM 716 O O . LEU A 1 94 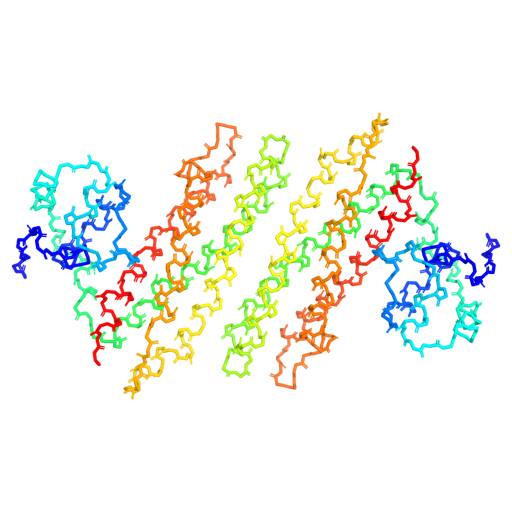? 2.184 -3.262 -11.844 1 98.06 94 LEU A O 1
ATOM 720 N N . ASN A 1 95 ? 2.514 -4.281 -13.836 1 97.88 95 ASN A N 1
ATOM 721 C CA . ASN A 1 95 ? 1.535 -3.438 -14.516 1 97.88 95 ASN A CA 1
ATOM 722 C C . ASN A 1 95 ? 0.127 -3.666 -13.969 1 97.88 95 ASN A C 1
ATOM 724 O O . ASN A 1 95 ? -0.61 -2.709 -13.727 1 97.88 95 ASN A O 1
ATOM 728 N N . MET A 1 96 ? -0.222 -4.902 -13.789 1 98.69 96 MET A N 1
ATOM 729 C CA . MET A 1 96 ? -1.542 -5.234 -13.258 1 98.69 96 MET A CA 1
ATOM 730 C C . MET A 1 96 ? -1.714 -4.688 -11.852 1 98.69 96 MET A C 1
ATOM 732 O O . MET A 1 96 ? -2.779 -4.176 -11.5 1 98.69 96 MET A O 1
ATOM 736 N N . ILE A 1 97 ? -0.659 -4.816 -11.055 1 98.81 97 ILE A N 1
ATOM 737 C CA . ILE A 1 97 ? -0.697 -4.328 -9.68 1 98.81 97 ILE A CA 1
ATOM 738 C C . ILE A 1 97 ? -0.986 -2.828 -9.672 1 98.81 97 ILE A C 1
ATOM 740 O O . ILE A 1 97 ? -1.819 -2.354 -8.898 1 98.81 97 ILE A O 1
ATOM 744 N N . ASP A 1 98 ? -0.325 -2.113 -10.57 1 97.94 98 ASP A N 1
ATOM 745 C CA . ASP A 1 98 ? -0.543 -0.674 -10.672 1 97.94 98 ASP A CA 1
ATOM 746 C C . ASP A 1 98 ? -1.977 -0.366 -11.102 1 97.94 98 ASP A C 1
ATOM 748 O O . ASP A 1 98 ? -2.627 0.51 -10.523 1 97.94 98 ASP A O 1
ATOM 752 N N . GLU A 1 99 ? -2.465 -1.073 -12.062 1 98.19 99 GLU A N 1
ATOM 753 C CA . GLU A 1 99 ? -3.822 -0.881 -12.57 1 98.19 99 GLU A CA 1
ATOM 754 C C . GLU A 1 99 ? -4.859 -1.181 -11.492 1 98.19 99 GLU A C 1
ATOM 756 O O . GLU A 1 99 ? -5.832 -0.441 -11.336 1 98.19 99 GLU A O 1
ATOM 761 N N . ILE A 1 100 ? -4.652 -2.227 -10.805 1 98.88 100 ILE A N 1
ATOM 762 C CA . ILE A 1 100 ? -5.574 -2.641 -9.75 1 98.88 100 ILE A CA 1
ATOM 763 C C . ILE A 1 100 ? -5.594 -1.591 -8.641 1 98.88 100 ILE A C 1
ATOM 765 O O . ILE A 1 100 ? -6.66 -1.209 -8.156 1 98.88 100 ILE A O 1
ATOM 769 N N . ASP A 1 101 ? -4.422 -1.131 -8.234 1 98.69 101 ASP A N 1
ATOM 770 C CA . ASP A 1 101 ? -4.309 -0.105 -7.199 1 98.69 101 ASP A CA 1
ATOM 771 C C . ASP A 1 101 ? -5.121 1.135 -7.566 1 98.69 101 ASP A C 1
ATOM 773 O O . ASP A 1 101 ? -5.957 1.588 -6.785 1 98.69 101 ASP A O 1
ATOM 777 N N . GLN A 1 102 ? -4.926 1.606 -8.773 1 98.06 102 GLN A N 1
ATOM 778 C CA . GLN A 1 102 ? -5.641 2.793 -9.242 1 98.06 102 GLN A CA 1
ATOM 779 C C . GLN A 1 102 ? -7.141 2.529 -9.344 1 98.06 102 GLN A C 1
ATOM 781 O O . GLN A 1 102 ? -7.949 3.377 -8.961 1 98.06 102 GLN A O 1
ATOM 786 N N . GLY A 1 103 ? -7.441 1.394 -9.844 1 98.5 103 GLY A N 1
ATOM 787 C CA . GLY A 1 103 ? -8.844 1.033 -9.977 1 98.5 103 GLY A CA 1
ATOM 788 C C . GLY A 1 103 ? -9.57 0.938 -8.648 1 98.5 103 GLY A C 1
ATOM 789 O O . GLY A 1 103 ? -10.688 1.431 -8.516 1 98.5 103 GLY A O 1
ATOM 790 N N . LEU A 1 104 ? -8.969 0.277 -7.672 1 98.69 104 LEU A N 1
ATOM 791 C CA . LEU A 1 104 ? -9.586 0.131 -6.355 1 98.69 104 LEU A CA 1
ATOM 792 C C . LEU A 1 104 ? -9.75 1.488 -5.684 1 98.69 104 LEU A C 1
ATOM 794 O O . LEU A 1 104 ? -10.766 1.74 -5.027 1 98.69 104 LEU A O 1
ATOM 798 N N . ALA A 1 105 ? -8.742 2.369 -5.812 1 97.94 105 ALA A N 1
ATOM 799 C CA . ALA A 1 105 ? -8.852 3.717 -5.262 1 97.94 105 ALA A CA 1
ATOM 800 C C . ALA A 1 105 ? -10.031 4.465 -5.879 1 97.94 105 ALA A C 1
ATOM 802 O O . ALA A 1 105 ? -10.766 5.164 -5.176 1 97.94 105 ALA A O 1
ATOM 803 N N . LYS A 1 106 ? -10.164 4.312 -7.164 1 97.31 106 LYS A N 1
ATOM 804 C CA . LYS A 1 106 ? -11.289 4.938 -7.855 1 97.31 106 LYS A CA 1
ATOM 805 C C . LYS A 1 106 ? -12.617 4.379 -7.355 1 97.31 106 LYS A C 1
ATOM 807 O O . LYS A 1 106 ? -13.57 5.133 -7.148 1 97.31 106 LYS A O 1
ATOM 812 N N . LEU A 1 107 ? -12.68 3.09 -7.203 1 98.38 107 LEU A N 1
ATOM 813 C CA . LEU A 1 107 ? -13.914 2.461 -6.734 1 98.38 107 LEU A CA 1
ATOM 814 C C . LEU A 1 107 ? -14.266 2.943 -5.332 1 98.38 107 LEU A C 1
ATOM 816 O O . LEU A 1 107 ? -15.445 3.129 -5.016 1 98.38 107 LEU A O 1
ATOM 820 N N . LEU A 1 108 ? -13.289 3.107 -4.477 1 97.75 108 LEU A N 1
ATOM 821 C CA . LEU A 1 108 ? -13.516 3.646 -3.139 1 97.75 108 LEU A CA 1
ATOM 822 C C . LEU A 1 108 ? -14.156 5.031 -3.211 1 97.75 108 LEU A C 1
ATOM 824 O O . LEU A 1 108 ? -15.008 5.367 -2.389 1 97.75 108 LEU A O 1
ATOM 828 N N . ASN A 1 109 ? -13.766 5.777 -4.18 1 94.44 109 ASN A N 1
ATOM 829 C CA . ASN A 1 109 ? -14.289 7.129 -4.34 1 94.44 109 ASN A CA 1
ATOM 830 C C . ASN A 1 109 ? -15.734 7.113 -4.828 1 94.44 109 ASN A C 1
ATOM 832 O O . ASN A 1 109 ? -16.594 7.793 -4.262 1 94.44 109 ASN A O 1
ATOM 836 N N . VAL A 1 110 ? -16 6.242 -5.766 1 95.69 110 VAL A N 1
ATOM 837 C CA . VAL A 1 110 ? -17.281 6.297 -6.477 1 95.69 110 VAL A CA 1
ATOM 838 C C . VAL A 1 110 ? -18.328 5.469 -5.727 1 95.69 110 VAL A C 1
ATOM 840 O O . VAL A 1 110 ? -19.5 5.836 -5.688 1 95.69 110 VAL A O 1
ATOM 843 N N . HIS A 1 111 ? -17.922 4.383 -5.137 1 96.75 111 HIS A N 1
ATOM 844 C CA . HIS A 1 111 ? -18.891 3.43 -4.594 1 96.75 111 HIS A CA 1
ATOM 845 C C . HIS A 1 111 ? -18.812 3.363 -3.074 1 96.75 111 HIS A C 1
ATOM 847 O O . HIS A 1 111 ? -19.234 2.381 -2.467 1 96.75 111 HIS A O 1
ATOM 853 N N . TYR A 1 112 ? -18.266 4.398 -2.438 1 96.75 112 TYR A N 1
ATOM 854 C CA . TYR A 1 112 ? -18.031 4.32 -1.001 1 96.75 112 TYR A CA 1
ATOM 855 C C . TYR A 1 112 ? -19.344 4.16 -0.24 1 96.75 112 TYR A C 1
ATOM 857 O O . TYR A 1 112 ? -19.406 3.463 0.774 1 96.75 112 TYR A O 1
ATOM 865 N N . ASP A 1 113 ? -20.469 4.742 -0.676 1 95.75 113 ASP A N 1
ATOM 866 C CA . ASP A 1 113 ? -21.734 4.824 0.059 1 95.75 113 ASP A CA 1
ATOM 867 C C . ASP A 1 113 ? -22.312 3.436 0.315 1 95.75 113 ASP A C 1
ATOM 869 O O . ASP A 1 113 ? -22.828 3.166 1.398 1 95.75 113 ASP A O 1
ATOM 873 N N . HIS A 1 114 ? -22.172 2.59 -0.648 1 95.62 114 HIS A N 1
ATOM 874 C CA . HIS A 1 114 ? -22.797 1.285 -0.496 1 95.62 114 HIS A CA 1
ATOM 875 C C . HIS A 1 114 ? -21.766 0.191 -0.278 1 95.62 114 HIS A C 1
ATOM 877 O O . HIS A 1 114 ? -22.078 -0.884 0.235 1 95.62 114 HIS A O 1
ATOM 883 N N . HIS A 1 115 ? -20.516 0.488 -0.622 1 97.25 115 HIS A N 1
ATOM 884 C CA . HIS A 1 115 ? -19.516 -0.584 -0.605 1 97.25 115 HIS A CA 1
ATOM 885 C C . HIS A 1 115 ? -18.25 -0.149 0.112 1 97.25 115 HIS A C 1
ATOM 887 O O . HIS A 1 115 ? -17.219 -0.803 -0.005 1 97.25 115 HIS A O 1
ATOM 893 N N . GLY A 1 116 ? -18.281 0.939 0.824 1 97.56 116 GLY A N 1
ATOM 894 C CA . GLY A 1 116 ? -17.094 1.537 1.417 1 97.56 116 GLY A CA 1
ATOM 895 C C . GLY A 1 116 ? -16.344 0.592 2.338 1 97.56 116 GLY A C 1
ATOM 896 O O . GLY A 1 116 ? -15.117 0.486 2.264 1 97.56 116 GLY A O 1
ATOM 897 N N . GLU A 1 117 ? -17.016 -0.08 3.188 1 97.31 117 GLU A N 1
ATOM 898 C CA . GLU A 1 117 ? -16.391 -0.974 4.156 1 97.31 117 GLU A CA 1
ATOM 899 C C . GLU A 1 117 ? -15.703 -2.145 3.463 1 97.31 117 GLU A C 1
ATOM 901 O O . GLU A 1 117 ? -14.539 -2.432 3.734 1 97.31 117 GLU A O 1
ATOM 906 N N . GLU A 1 118 ? -16.469 -2.744 2.566 1 97.81 118 GLU A N 1
ATOM 907 C CA . GLU A 1 118 ? -15.93 -3.889 1.844 1 97.81 118 GLU A CA 1
ATOM 908 C C . GLU A 1 118 ? -14.742 -3.479 0.974 1 97.81 118 GLU A C 1
ATOM 910 O O . GLU A 1 118 ? -13.695 -4.129 0.992 1 97.81 118 GLU A O 1
ATOM 915 N N . LEU A 1 119 ? -14.875 -2.393 0.268 1 98.62 119 LEU A N 1
ATOM 916 C CA . LEU A 1 119 ? -13.82 -1.922 -0.629 1 98.62 119 LEU A CA 1
ATOM 917 C C . LEU A 1 119 ? -12.594 -1.487 0.157 1 98.62 119 LEU A C 1
ATOM 919 O O . LEU A 1 119 ? -11.461 -1.646 -0.312 1 98.62 119 LEU A O 1
ATOM 923 N N . THR A 1 120 ? -12.789 -0.943 1.336 1 98.75 120 THR A N 1
ATOM 924 C CA . THR A 1 120 ? -11.664 -0.563 2.18 1 98.75 120 THR A CA 1
ATOM 925 C C . THR A 1 120 ? -10.836 -1.788 2.559 1 98.75 120 THR A C 1
ATOM 927 O O . THR A 1 120 ? -9.609 -1.78 2.43 1 98.75 120 THR A O 1
ATOM 930 N N . LYS A 1 121 ? -11.5 -2.824 2.971 1 98.81 121 LYS A N 1
ATOM 931 C CA . LYS A 1 121 ? -10.812 -4.051 3.352 1 98.81 121 LYS A CA 1
ATOM 932 C C . LYS A 1 121 ? -10.062 -4.652 2.166 1 98.81 121 LYS A C 1
ATOM 934 O O . LYS A 1 121 ? -8.922 -5.098 2.305 1 98.81 121 LYS A O 1
ATOM 939 N N . ILE A 1 122 ? -10.719 -4.688 1.01 1 98.88 122 ILE A N 1
ATOM 940 C CA . ILE A 1 122 ? -10.102 -5.199 -0.207 1 98.88 122 ILE A CA 1
ATOM 941 C C . ILE A 1 122 ? -8.852 -4.379 -0.539 1 98.88 122 ILE A C 1
ATOM 943 O O . ILE A 1 122 ? -7.789 -4.941 -0.808 1 98.88 122 ILE A O 1
ATOM 947 N N . TYR A 1 123 ? -8.969 -3.049 -0.505 1 98.88 123 TYR A N 1
ATOM 948 C CA . TYR A 1 123 ? -7.879 -2.139 -0.852 1 98.88 123 TYR A CA 1
ATOM 949 C C . TYR A 1 123 ? -6.691 -2.326 0.084 1 98.88 123 TYR A C 1
ATOM 951 O O . TYR A 1 123 ? -5.551 -2.443 -0.367 1 98.88 123 TYR A O 1
ATOM 959 N N . GLN A 1 124 ? -6.945 -2.389 1.354 1 98.88 124 GLN A N 1
ATOM 960 C CA . GLN A 1 124 ? -5.883 -2.523 2.346 1 98.88 124 GLN A CA 1
ATOM 961 C C . GLN A 1 124 ? -5.172 -3.869 2.215 1 98.88 124 GLN A C 1
ATOM 963 O O . GLN A 1 124 ? -3.947 -3.941 2.307 1 98.88 124 GLN A O 1
ATOM 968 N N . THR A 1 125 ? -5.941 -4.957 2.002 1 98.94 125 THR A N 1
ATOM 969 C CA . THR A 1 125 ? -5.348 -6.273 1.796 1 98.94 125 THR A CA 1
ATOM 970 C C . THR A 1 125 ? -4.504 -6.297 0.523 1 98.94 125 THR A C 1
ATOM 972 O O . THR A 1 125 ? -3.402 -6.844 0.511 1 98.94 125 THR A O 1
ATOM 975 N N . PHE A 1 126 ? -5.059 -5.668 -0.49 1 98.94 126 PHE A N 1
ATOM 976 C CA . PHE A 1 126 ? -4.328 -5.609 -1.75 1 98.94 126 PHE A CA 1
ATOM 977 C C . PHE A 1 126 ? -3.023 -4.836 -1.584 1 98.94 126 PHE A C 1
ATOM 979 O O . PHE A 1 126 ? -1.994 -5.215 -2.143 1 98.94 126 PHE A O 1
ATOM 986 N N . LEU A 1 127 ? -3.029 -3.746 -0.887 1 98.88 127 LEU A N 1
ATOM 987 C CA . LEU A 1 127 ? -1.817 -2.957 -0.702 1 98.88 127 LEU A CA 1
ATOM 988 C C . LEU A 1 127 ? -0.787 -3.729 0.116 1 98.88 127 LEU A C 1
ATOM 990 O O . LEU A 1 127 ? 0.419 -3.531 -0.052 1 98.88 127 LEU A O 1
ATOM 994 N N . GLN A 1 128 ? -1.255 -4.598 1.016 1 98.81 128 GLN A N 1
ATOM 995 C CA . GLN A 1 128 ? -0.31 -5.5 1.666 1 98.81 128 GLN A CA 1
ATOM 996 C C . GLN A 1 128 ? 0.38 -6.402 0.647 1 98.81 128 GLN A C 1
ATOM 998 O O . GLN A 1 128 ? 1.593 -6.609 0.714 1 98.81 128 GLN A O 1
ATOM 1003 N N . LEU A 1 129 ? -0.383 -6.926 -0.251 1 98.88 129 LEU A N 1
ATOM 1004 C CA . LEU A 1 129 ? 0.172 -7.766 -1.308 1 98.88 129 LEU A CA 1
ATOM 1005 C C . LEU A 1 129 ? 1.153 -6.98 -2.168 1 98.88 129 LEU A C 1
ATOM 1007 O O . LEU A 1 129 ? 2.256 -7.453 -2.451 1 98.88 129 LEU A O 1
ATOM 1011 N N . LYS A 1 130 ? 0.734 -5.793 -2.602 1 98.88 130 LYS A N 1
ATOM 1012 C CA . LYS A 1 130 ? 1.581 -4.902 -3.393 1 98.88 130 LYS A CA 1
ATOM 1013 C C . LYS A 1 130 ? 2.895 -4.613 -2.674 1 98.88 130 LYS A C 1
ATOM 1015 O O . LYS A 1 130 ? 3.969 -4.684 -3.275 1 98.88 130 LYS A O 1
ATOM 1020 N N . SER A 1 131 ? 2.793 -4.344 -1.379 1 98.62 131 SER A N 1
ATOM 1021 C CA . SER A 1 131 ? 3.943 -4.012 -0.544 1 98.62 131 SER A CA 1
ATOM 1022 C C . SER A 1 131 ? 4.938 -5.168 -0.486 1 98.62 131 SER A C 1
ATOM 1024 O O . SER A 1 131 ? 6.145 -4.949 -0.38 1 98.62 131 SER A O 1
ATOM 1026 N N . ALA A 1 132 ? 4.43 -6.32 -0.596 1 98.31 132 ALA A N 1
ATOM 1027 C CA . ALA A 1 132 ? 5.277 -7.512 -0.579 1 98.31 132 ALA A CA 1
ATOM 1028 C C . ALA A 1 132 ? 5.875 -7.777 -1.957 1 98.31 132 ALA A C 1
ATOM 1030 O O . ALA A 1 132 ? 7.078 -8.016 -2.084 1 98.31 132 ALA A O 1
ATOM 1031 N N . LEU A 1 133 ? 5.133 -7.668 -3.014 1 98.69 133 LEU A N 1
ATOM 1032 C CA . LEU A 1 133 ? 5.5 -8.203 -4.32 1 98.69 133 LEU A CA 1
ATOM 1033 C C . LEU A 1 133 ? 6.438 -7.246 -5.055 1 98.69 133 LEU A C 1
ATOM 1035 O O . LEU A 1 133 ? 7.375 -7.68 -5.727 1 98.69 133 LEU A O 1
ATOM 1039 N N . VAL A 1 134 ? 6.215 -5.969 -4.953 1 98.62 134 VAL A N 1
ATOM 1040 C CA . VAL A 1 134 ? 6.957 -5.008 -5.758 1 98.62 134 VAL A CA 1
ATOM 1041 C C . VAL A 1 134 ? 8.438 -5.07 -5.395 1 98.62 134 VAL A C 1
ATOM 1043 O O . VAL A 1 134 ? 9.289 -5.305 -6.258 1 98.62 134 VAL A O 1
ATOM 1046 N N . PRO A 1 135 ? 8.789 -4.953 -4.078 1 98.25 135 PRO A N 1
ATOM 1047 C CA . PRO A 1 135 ? 10.219 -5.094 -3.777 1 98.25 135 PRO A CA 1
ATOM 1048 C C . PRO A 1 135 ? 10.719 -6.523 -3.973 1 98.25 135 PRO A C 1
ATOM 1050 O O . PRO A 1 135 ? 11.891 -6.727 -4.316 1 98.25 135 PRO A O 1
ATOM 1053 N N . HIS A 1 136 ? 9.859 -7.531 -3.799 1 98.12 136 HIS A N 1
ATOM 1054 C CA . HIS A 1 136 ? 10.219 -8.938 -3.965 1 98.12 136 HIS A CA 1
ATOM 1055 C C . HIS A 1 136 ? 10.727 -9.211 -5.375 1 98.12 136 HIS A C 1
ATOM 1057 O O . HIS A 1 136 ? 11.766 -9.859 -5.551 1 98.12 136 HIS A O 1
ATOM 1063 N N . PHE A 1 137 ? 10.039 -8.672 -6.387 1 98.38 137 PHE A N 1
ATOM 1064 C CA . PHE A 1 137 ? 10.445 -8.859 -7.777 1 98.38 137 PHE A CA 1
ATOM 1065 C C . PHE A 1 137 ? 11.805 -8.227 -8.031 1 98.38 137 PHE A C 1
ATOM 1067 O O . PHE A 1 137 ? 12.656 -8.82 -8.703 1 98.38 137 PHE A O 1
ATOM 1074 N N . ARG A 1 138 ? 12.039 -7.098 -7.445 1 97.88 138 ARG A N 1
ATOM 1075 C CA . ARG A 1 138 ? 13.312 -6.418 -7.641 1 97.88 138 ARG A CA 1
ATOM 1076 C C . ARG A 1 138 ? 14.445 -7.184 -6.965 1 97.88 138 ARG A C 1
ATOM 1078 O O . ARG A 1 138 ? 15.523 -7.344 -7.539 1 97.88 138 ARG A O 1
ATOM 1085 N N . HIS A 1 139 ? 14.172 -7.629 -5.785 1 97.5 139 HIS A N 1
ATOM 1086 C CA . HIS A 1 139 ? 15.188 -8.398 -5.074 1 97.5 139 HIS A CA 1
ATOM 1087 C C . HIS A 1 139 ? 15.594 -9.641 -5.859 1 97.5 139 HIS A C 1
ATOM 1089 O O . HIS A 1 139 ? 16.781 -9.953 -5.973 1 97.5 139 HIS A O 1
ATOM 1095 N N . GLU A 1 140 ? 14.625 -10.312 -6.422 1 97.88 140 GLU A N 1
ATOM 1096 C CA . GLU A 1 140 ? 14.906 -11.484 -7.238 1 97.88 140 GLU A CA 1
ATOM 1097 C C . GLU A 1 140 ? 15.758 -11.125 -8.445 1 97.88 140 GLU A C 1
ATOM 1099 O O . GLU A 1 140 ? 16.766 -11.781 -8.719 1 97.88 140 GLU A O 1
ATOM 1104 N N . GLU A 1 141 ? 15.375 -10.109 -9.117 1 97.69 141 GLU A N 1
ATOM 1105 C CA . GLU A 1 141 ? 16.016 -9.734 -10.375 1 97.69 141 GLU A CA 1
ATOM 1106 C C . GLU A 1 141 ? 17.422 -9.203 -10.133 1 97.69 141 GLU A C 1
ATOM 1108 O O . GLU A 1 141 ? 18.328 -9.414 -10.961 1 97.69 141 GLU A O 1
ATOM 1113 N N . HIS A 1 142 ? 17.688 -8.609 -8.945 1 96.56 142 HIS A N 1
ATOM 1114 C CA . HIS A 1 142 ? 18.938 -7.895 -8.75 1 96.56 142 HIS A CA 1
ATOM 1115 C C . HIS A 1 142 ? 19.859 -8.664 -7.816 1 96.56 142 HIS A C 1
ATOM 1117 O O . HIS A 1 142 ? 21.078 -8.422 -7.793 1 96.56 142 HIS A O 1
ATOM 1123 N N . VAL A 1 143 ? 19.266 -9.609 -7.062 1 95.81 143 VAL A N 1
ATOM 1124 C CA . VAL A 1 143 ? 20.109 -10.281 -6.078 1 95.81 143 VAL A CA 1
ATOM 1125 C C . VAL A 1 143 ? 20.016 -11.789 -6.254 1 95.81 143 VAL A C 1
ATOM 1127 O O . VAL A 1 143 ? 20.953 -12.43 -6.715 1 95.81 143 VAL A O 1
ATOM 1130 N N . ASP A 1 144 ? 18.844 -12.359 -6.113 1 96.88 144 ASP A N 1
ATOM 1131 C CA . ASP A 1 144 ? 18.703 -13.812 -6.039 1 96.88 144 ASP A CA 1
ATOM 1132 C C . ASP A 1 144 ? 19.047 -14.469 -7.367 1 96.88 144 ASP A C 1
ATOM 1134 O O . ASP A 1 144 ? 19.844 -15.414 -7.406 1 96.88 144 ASP A O 1
ATOM 1138 N N . PHE A 1 145 ? 18.469 -13.984 -8.477 1 97.56 145 PHE A N 1
ATOM 1139 C CA . PHE A 1 145 ? 18.625 -14.641 -9.766 1 97.56 145 PHE A CA 1
ATOM 1140 C C . PHE A 1 145 ? 20.062 -14.484 -10.273 1 97.56 145 PHE A C 1
ATOM 1142 O O . PHE A 1 145 ? 20.672 -15.453 -10.727 1 97.56 145 PHE A O 1
ATOM 1149 N N . PRO A 1 146 ? 20.641 -13.266 -10.133 1 96.81 146 PRO A N 1
ATOM 1150 C CA . PRO A 1 146 ? 22.047 -13.148 -10.531 1 96.81 146 PRO A CA 1
ATOM 1151 C C . PRO A 1 146 ? 22.969 -14.055 -9.719 1 96.81 146 PRO A C 1
ATOM 1153 O O . PRO A 1 146 ? 23.859 -14.695 -10.281 1 96.81 146 PRO A O 1
ATOM 1156 N N . GLU A 1 147 ? 22.781 -14.148 -8.414 1 96.19 147 GLU A N 1
ATOM 1157 C CA . GLU A 1 147 ? 23.578 -15.031 -7.582 1 96.19 147 GLU A CA 1
ATOM 1158 C C . GLU A 1 147 ? 23.375 -16.5 -7.965 1 96.19 147 GLU A C 1
ATOM 1160 O O . GLU A 1 147 ? 24.344 -17.266 -8.031 1 96.19 147 GLU A O 1
ATOM 1165 N N . PHE A 1 148 ? 22.203 -16.844 -8.211 1 96.94 148 PHE A N 1
ATOM 1166 C CA . PHE A 1 148 ? 21.859 -18.203 -8.602 1 96.94 148 PHE A CA 1
ATOM 1167 C C . PHE A 1 148 ? 22.516 -18.562 -9.93 1 96.94 148 PHE A C 1
ATOM 1169 O O . PHE A 1 148 ? 23.094 -19.641 -10.07 1 96.94 148 PHE A O 1
ATOM 1176 N N . LYS A 1 149 ? 22.453 -17.656 -10.891 1 96.44 149 LYS A N 1
ATOM 1177 C CA . LYS A 1 149 ? 23.078 -17.875 -12.195 1 96.44 149 LYS A CA 1
ATOM 1178 C C . LYS A 1 149 ? 24.594 -18.016 -12.062 1 96.44 149 LYS A C 1
ATOM 1180 O O . LYS A 1 149 ? 25.219 -18.75 -12.828 1 96.44 149 LYS A O 1
ATOM 1185 N N . ALA A 1 150 ? 25.125 -17.422 -11.062 1 96 150 ALA A N 1
ATOM 1186 C CA . ALA A 1 150 ? 26.578 -17.438 -10.852 1 96 150 ALA A CA 1
ATOM 1187 C C . ALA A 1 150 ? 27 -18.719 -10.133 1 96 150 ALA A C 1
ATOM 1189 O O . ALA A 1 150 ? 28.188 -18.922 -9.891 1 96 150 ALA A O 1
ATOM 1190 N N . GLY A 1 151 ? 26.078 -19.547 -9.719 1 93.56 151 GLY A N 1
ATOM 1191 C CA . GLY A 1 151 ? 26.391 -20.828 -9.094 1 93.56 151 GLY A CA 1
ATOM 1192 C C . GLY A 1 151 ? 26.594 -20.734 -7.598 1 93.56 151 GLY A C 1
ATOM 1193 O O . GLY A 1 151 ? 27.109 -21.656 -6.969 1 93.56 151 GLY A O 1
ATOM 1194 N N . LYS A 1 152 ? 26.219 -19.625 -7.078 1 93 152 LYS A N 1
ATOM 1195 C CA . LYS A 1 152 ? 26.328 -19.484 -5.625 1 93 152 LYS A CA 1
ATOM 1196 C C . LYS A 1 152 ? 25.219 -20.266 -4.922 1 93 152 LYS A C 1
ATOM 1198 O O . LYS A 1 152 ? 24.125 -20.406 -5.465 1 93 152 LYS A O 1
ATOM 1203 N N . PRO A 1 153 ? 25.562 -20.781 -3.777 1 88.94 153 PRO A N 1
ATOM 1204 C CA . PRO A 1 153 ? 24.484 -21.391 -3.008 1 88.94 153 PRO A CA 1
ATOM 1205 C C . PRO A 1 153 ? 23.422 -20.391 -2.555 1 88.94 153 PRO A C 1
ATOM 1207 O O . PRO A 1 153 ? 23.766 -19.359 -1.975 1 88.94 153 PRO A O 1
ATOM 1210 N N . VAL A 1 154 ? 22.281 -20.688 -3.006 1 88.81 154 VAL A N 1
ATOM 1211 C CA . VAL A 1 154 ? 21.188 -19.828 -2.596 1 88.81 154 VAL A CA 1
ATOM 1212 C C . VAL A 1 154 ? 20.188 -20.609 -1.755 1 88.81 154 VAL A C 1
ATOM 1214 O O . VAL A 1 154 ? 19.781 -21.719 -2.141 1 88.81 154 VAL A O 1
ATOM 1217 N N . ASP A 1 155 ? 19.984 -20.141 -0.567 1 90.25 155 ASP A N 1
ATOM 1218 C CA . ASP A 1 155 ? 18.922 -20.688 0.269 1 90.25 155 ASP A CA 1
ATOM 1219 C C . ASP A 1 155 ? 17.578 -20.016 -0.037 1 90.25 155 ASP A C 1
ATOM 1221 O O . ASP A 1 155 ? 17.359 -18.859 0.333 1 90.25 155 ASP A O 1
ATOM 1225 N N . PHE A 1 156 ? 16.594 -20.781 -0.643 1 94.44 156 PHE A N 1
ATOM 1226 C CA . PHE A 1 156 ? 15.359 -20.203 -1.146 1 94.44 156 PHE A CA 1
ATOM 1227 C C . PHE A 1 156 ? 14.258 -20.281 -0.093 1 94.44 156 PHE A C 1
ATOM 1229 O O . PHE A 1 156 ? 13.086 -20.031 -0.389 1 94.44 156 PHE A O 1
ATOM 1236 N N . GLU A 1 157 ? 14.594 -20.641 1.118 1 94.38 157 GLU A N 1
ATOM 1237 C CA . GLU A 1 157 ? 13.578 -20.781 2.16 1 94.38 157 GLU A CA 1
ATOM 1238 C C . GLU A 1 157 ? 12.867 -19.469 2.436 1 94.38 157 GLU A C 1
ATOM 1240 O O . GLU A 1 157 ? 11.648 -19.453 2.648 1 94.38 157 GLU A O 1
ATOM 1245 N N . GLU A 1 158 ? 13.633 -18.438 2.459 1 95.25 158 GLU A N 1
ATOM 1246 C CA . GLU A 1 158 ? 13.039 -17.125 2.693 1 95.25 158 GLU A CA 1
ATOM 1247 C C . GLU A 1 158 ? 12.078 -16.75 1.569 1 95.25 158 GLU A C 1
ATOM 1249 O O . GLU A 1 158 ? 10.984 -16.234 1.825 1 95.25 158 GLU A O 1
ATOM 1254 N N . LEU A 1 159 ? 12.461 -17.031 0.351 1 96.62 159 LEU A N 1
ATOM 1255 C CA . LEU A 1 159 ? 11.602 -16.734 -0.791 1 96.62 159 LEU A CA 1
ATOM 1256 C C . LEU A 1 159 ? 10.328 -17.578 -0.739 1 96.62 159 LEU A C 1
ATOM 1258 O O . LEU A 1 159 ? 9.234 -17.078 -1.026 1 96.62 159 LEU A O 1
ATOM 1262 N N . ARG A 1 160 ? 10.461 -18.797 -0.358 1 96.69 160 ARG A N 1
ATOM 1263 C CA . ARG A 1 160 ? 9.281 -19.641 -0.228 1 96.69 160 ARG A CA 1
ATOM 1264 C C . ARG A 1 160 ? 8.344 -19.125 0.851 1 96.69 160 ARG A C 1
ATOM 1266 O O . ARG A 1 160 ? 7.121 -19.172 0.697 1 96.69 160 ARG A O 1
ATOM 1273 N N . ALA A 1 161 ? 8.891 -18.656 1.935 1 97.19 161 ALA A N 1
ATOM 1274 C CA . ALA A 1 161 ? 8.07 -18.078 2.996 1 97.19 161 ALA A CA 1
ATOM 1275 C C . ALA A 1 161 ? 7.32 -16.859 2.5 1 97.19 161 ALA A C 1
ATOM 1277 O O . ALA A 1 161 ? 6.148 -16.656 2.826 1 97.19 161 ALA A O 1
ATOM 1278 N N . GLU A 1 162 ? 7.973 -16.031 1.722 1 97.5 162 GLU A N 1
ATOM 1279 C CA . GLU A 1 162 ? 7.34 -14.859 1.132 1 97.5 162 GLU A CA 1
ATOM 1280 C C . GLU A 1 162 ? 6.223 -15.258 0.173 1 97.5 162 GLU A C 1
ATOM 1282 O O . GLU A 1 162 ? 5.156 -14.633 0.156 1 97.5 162 GLU A O 1
ATOM 1287 N N . HIS A 1 163 ? 6.473 -16.297 -0.616 1 98.44 163 HIS A N 1
ATOM 1288 C CA . HIS A 1 163 ? 5.457 -16.828 -1.523 1 98.44 163 HIS A CA 1
ATOM 1289 C C . HIS A 1 163 ? 4.238 -17.328 -0.757 1 98.44 163 HIS A C 1
ATOM 1291 O O . HIS A 1 163 ? 3.102 -17.109 -1.176 1 98.44 163 HIS A O 1
ATOM 1297 N N . GLU A 1 164 ? 4.5 -17.984 0.337 1 97.38 164 GLU A N 1
ATOM 1298 C CA . GLU A 1 164 ? 3.404 -18.453 1.174 1 97.38 164 GLU A CA 1
ATOM 1299 C C . GLU A 1 164 ? 2.574 -17.297 1.71 1 97.38 164 GLU A C 1
ATOM 1301 O O . GLU A 1 164 ? 1.342 -17.344 1.692 1 97.38 164 GLU A O 1
ATOM 1306 N N . ALA A 1 165 ? 3.266 -16.297 2.174 1 98.06 165 ALA A N 1
ATOM 1307 C CA . ALA A 1 165 ? 2.568 -15.109 2.682 1 98.06 165 ALA A CA 1
ATOM 1308 C C . ALA A 1 165 ? 1.73 -14.461 1.586 1 98.06 165 ALA A C 1
ATOM 1310 O O . ALA A 1 165 ? 0.604 -14.023 1.835 1 98.06 165 ALA A O 1
ATOM 1311 N N . ALA A 1 166 ? 2.287 -14.367 0.378 1 98 166 ALA A N 1
ATOM 1312 C CA . ALA A 1 166 ? 1.537 -13.828 -0.754 1 98 166 ALA A CA 1
ATOM 1313 C C . ALA A 1 166 ? 0.306 -14.68 -1.049 1 98 166 ALA A C 1
ATOM 1315 O O . ALA A 1 166 ? -0.77 -14.156 -1.337 1 98 166 ALA A O 1
ATOM 1316 N N . GLY A 1 167 ? 0.477 -16 -0.98 1 97.12 167 GLY A N 1
ATOM 1317 C CA . GLY A 1 167 ? -0.645 -16.906 -1.183 1 97.12 167 GLY A CA 1
ATOM 1318 C C . GLY A 1 167 ? -1.791 -16.656 -0.219 1 97.12 167 GLY A C 1
ATOM 1319 O O . GLY A 1 167 ? -2.959 -16.688 -0.615 1 97.12 167 GLY A O 1
ATOM 1320 N N . VAL A 1 168 ? -1.456 -16.391 1.004 1 97.81 168 VAL A N 1
ATOM 1321 C CA . VAL A 1 168 ? -2.461 -16.141 2.029 1 97.81 168 VAL A CA 1
ATOM 1322 C C . VAL A 1 168 ? -3.227 -14.859 1.692 1 97.81 168 VAL A C 1
ATOM 1324 O O . VAL A 1 168 ? -4.453 -14.812 1.812 1 97.81 168 VAL A O 1
ATOM 1327 N N . LEU A 1 169 ? -2.516 -13.859 1.264 1 98.56 169 LEU A N 1
ATOM 1328 C CA . LEU A 1 169 ? -3.154 -12.594 0.9 1 98.56 169 LEU A CA 1
ATOM 1329 C C . LEU A 1 169 ? -4.047 -12.773 -0.322 1 98.56 169 LEU A C 1
ATOM 1331 O O . LEU A 1 169 ? -5.129 -12.188 -0.395 1 98.56 169 LEU A O 1
ATOM 1335 N N . LEU A 1 170 ? -3.598 -13.562 -1.277 1 98.38 170 LEU A N 1
ATOM 1336 C CA . LEU A 1 170 ? -4.402 -13.836 -2.465 1 98.38 170 LEU A CA 1
ATOM 1337 C C . LEU A 1 170 ? -5.691 -14.555 -2.096 1 98.38 170 LEU A C 1
ATOM 1339 O O . LEU A 1 170 ? -6.762 -14.234 -2.621 1 98.38 170 LEU A O 1
ATOM 1343 N N . GLU A 1 171 ? -5.582 -15.508 -1.227 1 96.94 171 GLU A N 1
ATOM 1344 C CA . GLU A 1 171 ? -6.777 -16.203 -0.75 1 96.94 171 GLU A CA 1
ATOM 1345 C C . GLU A 1 171 ? -7.738 -15.234 -0.061 1 96.94 171 GLU A C 1
ATOM 1347 O O . GLU A 1 171 ? -8.953 -15.305 -0.267 1 96.94 171 GLU A O 1
ATOM 1352 N N . SER A 1 172 ? -7.207 -14.391 0.737 1 98.5 172 SER A N 1
ATOM 1353 C CA . SER A 1 172 ? -8.023 -13.391 1.421 1 98.5 172 SER A CA 1
ATOM 1354 C C . SER A 1 172 ? -8.742 -12.484 0.424 1 98.5 172 SER A C 1
ATOM 1356 O O . SER A 1 172 ? -9.922 -12.195 0.585 1 98.5 172 SER A O 1
ATOM 1358 N N . LEU A 1 173 ? -8.023 -12.047 -0.569 1 98.81 173 LEU A N 1
ATOM 1359 C CA . LEU A 1 173 ? -8.609 -11.172 -1.58 1 98.81 173 LEU A CA 1
ATOM 1360 C C . LEU A 1 173 ? -9.727 -11.891 -2.332 1 98.81 173 LEU A C 1
ATOM 1362 O O . LEU A 1 173 ? -10.781 -11.305 -2.6 1 98.81 173 LEU A O 1
ATOM 1366 N N . SER A 1 174 ? -9.461 -13.133 -2.695 1 98 174 SER A N 1
ATOM 1367 C CA . SER A 1 174 ? -10.477 -13.93 -3.371 1 98 174 SER A CA 1
ATOM 1368 C C . SER A 1 174 ? -11.75 -14.031 -2.533 1 98 174 SER A C 1
ATOM 1370 O O . SER A 1 174 ? -12.852 -13.828 -3.043 1 98 174 SER A O 1
ATOM 1372 N N . ALA A 1 175 ? -11.578 -14.289 -1.233 1 98.06 175 ALA A N 1
ATOM 1373 C CA . ALA A 1 175 ? -12.719 -14.406 -0.328 1 98.06 175 ALA A CA 1
ATOM 1374 C C . ALA A 1 175 ? -13.43 -13.07 -0.177 1 98.06 175 ALA A C 1
ATOM 1376 O O . ALA A 1 175 ? -14.656 -13 -0.279 1 98.06 175 ALA A O 1
ATOM 1377 N N . LEU A 1 176 ? -12.711 -11.984 -0.006 1 98.56 176 LEU A N 1
ATOM 1378 C CA . LEU A 1 176 ? -13.273 -10.656 0.219 1 98.56 176 LEU A CA 1
ATOM 1379 C C . LEU A 1 176 ? -14.055 -10.188 -1.001 1 98.56 176 LEU A C 1
ATOM 1381 O O . LEU A 1 176 ? -15.008 -9.406 -0.871 1 98.56 176 LEU A O 1
ATOM 1385 N N . THR A 1 177 ? -13.75 -10.656 -2.205 1 98.5 177 THR A N 1
ATOM 1386 C CA . THR A 1 177 ? -14.328 -10.172 -3.449 1 98.5 177 THR A CA 1
ATOM 1387 C C . THR A 1 177 ? -15.344 -11.18 -4 1 98.5 177 THR A C 1
ATOM 1389 O O . THR A 1 177 ? -15.781 -11.055 -5.145 1 98.5 177 THR A O 1
ATOM 1392 N N . ASN A 1 178 ? -15.656 -12.211 -3.193 1 97.56 178 ASN A N 1
ATOM 1393 C CA . ASN A 1 178 ? -16.516 -13.289 -3.678 1 97.56 178 ASN A CA 1
ATOM 1394 C C . ASN A 1 178 ? -15.992 -13.867 -4.988 1 97.56 178 ASN A C 1
ATOM 1396 O O . ASN A 1 178 ? -16.719 -13.93 -5.98 1 97.56 178 ASN A O 1
ATOM 1400 N N . GLN A 1 179 ? -14.641 -14.312 -4.941 1 97.12 179 GLN A N 1
ATOM 1401 C CA . GLN A 1 179 ? -13.953 -14.891 -6.09 1 97.12 179 GLN A CA 1
ATOM 1402 C C . GLN A 1 179 ? -13.969 -13.938 -7.277 1 97.12 179 GLN A C 1
ATOM 1404 O O . GLN A 1 179 ? -14.219 -14.352 -8.414 1 97.12 179 GLN A O 1
ATOM 1409 N N . TYR A 1 180 ? -13.828 -12.648 -6.961 1 98.31 180 TYR A N 1
ATOM 1410 C CA . TYR A 1 180 ? -13.672 -11.562 -7.926 1 98.31 180 TYR A CA 1
ATOM 1411 C C . TYR A 1 180 ? -14.945 -11.375 -8.75 1 98.31 180 TYR A C 1
ATOM 1413 O O . TYR A 1 180 ? -14.883 -11.195 -9.969 1 98.31 180 TYR A O 1
ATOM 1421 N N . THR A 1 181 ? -16.016 -11.445 -8.039 1 98.19 181 THR A N 1
ATOM 1422 C CA . THR A 1 181 ? -17.312 -11.156 -8.625 1 98.19 181 THR A CA 1
ATOM 1423 C C . THR A 1 181 ? -17.812 -9.781 -8.188 1 98.19 181 THR A C 1
ATOM 1425 O O . THR A 1 181 ? -18.031 -9.539 -7 1 98.19 181 THR A O 1
ATOM 1428 N N . ALA A 1 182 ? -18.016 -8.93 -9.164 1 97.81 182 ALA A N 1
ATOM 1429 C CA . ALA A 1 182 ? -18.5 -7.586 -8.852 1 97.81 182 ALA A CA 1
ATOM 1430 C C . ALA A 1 182 ? -19.922 -7.617 -8.328 1 97.81 182 ALA A C 1
ATOM 1432 O O . ALA A 1 182 ? -20.719 -8.469 -8.719 1 97.81 182 ALA A O 1
ATOM 1433 N N . PRO A 1 183 ? -20.234 -6.719 -7.418 1 97.38 183 PRO A N 1
ATOM 1434 C CA . PRO A 1 183 ? -21.625 -6.652 -6.965 1 97.38 183 PRO A CA 1
ATOM 1435 C C . PRO A 1 183 ? -22.578 -6.238 -8.078 1 97.38 183 PRO A C 1
ATOM 1437 O O . PRO A 1 183 ? -22.156 -5.699 -9.102 1 97.38 183 PRO A O 1
ATOM 1440 N N . ALA A 1 184 ? -23.859 -6.488 -7.793 1 96.5 184 ALA A N 1
ATOM 1441 C CA . ALA A 1 184 ? -24.891 -6.242 -8.789 1 96.5 184 ALA A CA 1
ATOM 1442 C C . ALA A 1 184 ? -24.922 -4.777 -9.211 1 96.5 184 ALA A C 1
ATOM 1444 O O . ALA A 1 184 ? -25.188 -4.465 -10.375 1 96.5 184 ALA A O 1
ATOM 1445 N N . ASP A 1 185 ? -24.625 -3.877 -8.375 1 96.94 185 ASP A N 1
ATOM 1446 C CA . ASP A 1 185 ? -24.656 -2.449 -8.672 1 96.94 185 ASP A CA 1
ATOM 1447 C C . ASP A 1 185 ? -23.266 -1.938 -9.055 1 96.94 185 ASP A C 1
ATOM 1449 O O . ASP A 1 185 ? -23.047 -0.727 -9.125 1 96.94 185 ASP A O 1
ATOM 1453 N N . GLY A 1 186 ? -22.344 -2.889 -9.219 1 95.44 186 GLY A N 1
ATOM 1454 C CA . GLY A 1 186 ? -21.016 -2.492 -9.641 1 95.44 186 GLY A CA 1
ATOM 1455 C C . GLY A 1 186 ? -20.969 -1.961 -11.062 1 95.44 186 GLY A C 1
ATOM 1456 O O . GLY A 1 186 ? -21.672 -2.463 -11.938 1 95.44 186 GLY A O 1
ATOM 1457 N N . CYS A 1 187 ? -20.172 -0.958 -11.344 1 96.88 187 CYS A N 1
ATOM 1458 C CA . CYS A 1 187 ? -20.016 -0.368 -12.672 1 96.88 187 CYS A CA 1
ATOM 1459 C C . CYS A 1 187 ? -19 -1.143 -13.5 1 96.88 187 CYS A C 1
ATOM 1461 O O . CYS A 1 187 ? -18.5 -2.18 -13.062 1 96.88 187 CYS A O 1
ATOM 1463 N N . ALA A 1 188 ? -18.688 -0.642 -14.664 1 97.12 188 ALA A N 1
ATOM 1464 C CA . ALA A 1 188 ? -17.766 -1.306 -15.586 1 97.12 188 ALA A CA 1
ATOM 1465 C C . ALA A 1 188 ? -16.344 -1.367 -14.992 1 97.12 188 ALA A C 1
ATOM 1467 O O . ALA A 1 188 ? -15.641 -2.357 -15.172 1 97.12 188 ALA A O 1
ATOM 1468 N N . THR A 1 189 ? -15.953 -0.3 -14.273 1 97.81 189 THR A N 1
ATOM 1469 C CA . THR A 1 189 ? -14.641 -0.272 -13.633 1 97.81 189 THR A CA 1
ATOM 1470 C C . THR A 1 189 ? -14.539 -1.366 -12.578 1 97.81 189 THR A C 1
ATOM 1472 O O . THR A 1 189 ? -13.5 -2.018 -12.453 1 97.81 189 THR A O 1
ATOM 1475 N N . TYR A 1 190 ? -15.633 -1.546 -11.812 1 98.06 190 TYR A N 1
ATOM 1476 C CA . TYR A 1 190 ? -15.688 -2.602 -10.812 1 98.06 190 TYR A CA 1
ATOM 1477 C C . TYR A 1 190 ? -15.391 -3.961 -11.43 1 98.06 190 TYR A C 1
ATOM 1479 O O . TYR A 1 190 ? -14.508 -4.684 -10.969 1 98.06 190 TYR A O 1
ATOM 1487 N N . VAL A 1 191 ? -16.047 -4.242 -12.477 1 98.31 191 VAL A N 1
ATOM 1488 C CA . VAL A 1 191 ? -15.914 -5.52 -13.164 1 98.31 191 VAL A CA 1
ATOM 1489 C C . VAL A 1 191 ? -14.492 -5.672 -13.703 1 98.31 191 VAL A C 1
ATOM 1491 O O . VAL A 1 191 ? -13.867 -6.723 -13.531 1 98.31 191 VAL A O 1
ATOM 1494 N N . TYR A 1 192 ? -14.023 -4.633 -14.273 1 98.56 192 TYR A N 1
ATOM 1495 C CA . TYR A 1 192 ? -12.688 -4.668 -14.867 1 98.56 192 TYR A CA 1
ATOM 1496 C C . TYR A 1 192 ? -11.625 -4.918 -13.805 1 98.56 192 TYR A C 1
ATOM 1498 O O . TYR A 1 192 ? -10.742 -5.762 -13.992 1 98.56 192 TYR A O 1
ATOM 1506 N N . VAL A 1 193 ? -11.711 -4.188 -12.719 1 98.75 193 VAL A N 1
ATOM 1507 C CA . VAL A 1 193 ? -10.711 -4.309 -11.656 1 98.75 193 VAL A CA 1
ATOM 1508 C C . VAL A 1 193 ? -10.734 -5.727 -11.086 1 98.75 193 VAL A C 1
ATOM 1510 O O . VAL A 1 193 ? -9.68 -6.34 -10.891 1 98.75 193 VAL A O 1
ATOM 1513 N N . PHE A 1 194 ? -11.875 -6.285 -10.844 1 98.81 194 PHE A N 1
ATOM 1514 C CA . PHE A 1 194 ? -11.992 -7.625 -10.281 1 98.81 194 PHE A CA 1
ATOM 1515 C C . PHE A 1 194 ? -11.484 -8.672 -11.266 1 98.81 194 PHE A C 1
ATOM 1517 O O . PHE A 1 194 ? -10.836 -9.641 -10.875 1 98.81 194 PHE A O 1
ATOM 1524 N N . LYS A 1 195 ? -11.758 -8.445 -12.516 1 98.62 195 LYS A N 1
ATOM 1525 C CA . LYS A 1 195 ? -11.219 -9.336 -13.547 1 98.62 195 LYS A CA 1
ATOM 1526 C C . LYS A 1 195 ? -9.695 -9.297 -13.562 1 98.62 195 LYS A C 1
ATOM 1528 O O . LYS A 1 195 ? -9.047 -10.336 -13.688 1 98.62 195 LYS A O 1
ATOM 1533 N N . THR A 1 196 ? -9.156 -8.094 -13.508 1 98.88 196 THR A N 1
ATOM 1534 C CA . THR A 1 196 ? -7.707 -7.934 -13.492 1 98.88 196 THR A CA 1
ATOM 1535 C C . THR A 1 196 ? -7.105 -8.586 -12.25 1 98.88 196 THR A C 1
ATOM 1537 O O . THR A 1 196 ? -6.043 -9.211 -12.32 1 98.88 196 THR A O 1
ATOM 1540 N N . MET A 1 197 ? -7.781 -8.484 -11.109 1 98.88 197 MET A N 1
ATOM 1541 C CA . MET A 1 197 ? -7.316 -9.125 -9.883 1 98.88 197 MET A CA 1
ATOM 1542 C C . MET A 1 197 ? -7.309 -10.641 -10.031 1 98.88 197 MET A C 1
ATOM 1544 O O . MET A 1 197 ? -6.387 -11.312 -9.562 1 98.88 197 MET A O 1
ATOM 1548 N N . LYS A 1 198 ? -8.289 -11.156 -10.633 1 98.5 198 LYS A N 1
ATOM 1549 C CA . LYS A 1 198 ? -8.344 -12.594 -10.891 1 98.5 198 LYS A CA 1
ATOM 1550 C C . LYS A 1 198 ? -7.18 -13.031 -11.781 1 98.5 198 LYS A C 1
ATOM 1552 O O . LYS A 1 198 ? -6.516 -14.031 -11.484 1 98.5 198 LYS A O 1
ATOM 1557 N N . ALA A 1 199 ? -6.957 -12.289 -12.812 1 98.5 199 ALA A N 1
ATOM 1558 C CA . ALA A 1 199 ? -5.855 -12.586 -13.719 1 98.5 199 ALA A CA 1
ATOM 1559 C C . ALA A 1 199 ? -4.516 -12.523 -12.992 1 98.5 199 ALA A C 1
ATOM 1561 O O . ALA A 1 199 ? -3.639 -13.367 -13.219 1 98.5 199 ALA A O 1
ATOM 1562 N N . LEU A 1 200 ? -4.375 -11.523 -12.156 1 98.81 200 LEU A N 1
ATOM 1563 C CA . LEU A 1 200 ? -3.156 -11.414 -11.367 1 98.81 200 LEU A CA 1
ATOM 1564 C C . LEU A 1 200 ? -2.961 -12.648 -10.492 1 98.81 200 LEU A C 1
ATOM 1566 O O . LEU A 1 200 ? -1.864 -13.211 -10.438 1 98.81 200 LEU A O 1
ATOM 1570 N N . GLU A 1 201 ? -4.008 -13.062 -9.812 1 98.31 201 GLU A N 1
ATOM 1571 C CA . GLU A 1 201 ? -3.922 -14.227 -8.938 1 98.31 201 GLU A CA 1
ATOM 1572 C C . GLU A 1 201 ? -3.518 -15.477 -9.719 1 98.31 201 GLU A C 1
ATOM 1574 O O . GLU A 1 201 ? -2.609 -16.203 -9.312 1 98.31 201 GLU A O 1
ATOM 1579 N N . GLU A 1 202 ? -4.164 -15.68 -10.805 1 96.88 202 GLU A N 1
ATOM 1580 C CA . GLU A 1 202 ? -3.863 -16.844 -11.633 1 96.88 202 GLU A CA 1
ATOM 1581 C C . GLU A 1 202 ? -2.422 -16.812 -12.125 1 96.88 202 GLU A C 1
ATOM 1583 O O . GLU A 1 202 ? -1.723 -17.828 -12.086 1 96.88 202 GLU A O 1
ATOM 1588 N N . GLY A 1 203 ? -2.041 -15.664 -12.562 1 97.69 203 GLY A N 1
ATOM 1589 C CA . GLY A 1 203 ? -0.667 -15.508 -13.008 1 97.69 203 GLY A CA 1
ATOM 1590 C C . GLY A 1 203 ? 0.348 -15.711 -11.898 1 97.69 203 GLY A C 1
ATOM 1591 O O . GLY A 1 203 ? 1.403 -16.312 -12.117 1 97.69 203 GLY A O 1
ATOM 1592 N N . LEU A 1 204 ? 0.076 -15.188 -10.75 1 98.56 204 LEU A N 1
ATOM 1593 C CA . LEU A 1 204 ? 0.991 -15.328 -9.617 1 98.56 204 LEU A CA 1
ATOM 1594 C C . LEU A 1 204 ? 1.103 -16.781 -9.188 1 98.56 204 LEU A C 1
ATOM 1596 O O . LEU A 1 204 ? 2.182 -17.25 -8.805 1 98.56 204 LEU A O 1
ATOM 1600 N N . HIS A 1 205 ? 0.011 -17.531 -9.219 1 97.88 205 HIS A N 1
ATOM 1601 C CA . HIS A 1 205 ? 0.063 -18.953 -8.891 1 97.88 205 HIS A CA 1
ATOM 1602 C C . HIS A 1 205 ? 1.016 -19.703 -9.812 1 97.88 205 HIS A C 1
ATOM 1604 O O . HIS A 1 205 ? 1.841 -20.5 -9.359 1 97.88 205 HIS A O 1
ATOM 1610 N N . GLU A 1 206 ? 0.926 -19.438 -11.086 1 97 206 GLU A N 1
ATOM 1611 C CA . GLU A 1 206 ? 1.813 -20.078 -12.055 1 97 206 GLU A CA 1
ATOM 1612 C C . GLU A 1 206 ? 3.26 -19.625 -11.852 1 97 206 GLU A C 1
ATOM 1614 O O . GLU A 1 206 ? 4.172 -20.453 -11.852 1 97 206 GLU A O 1
ATOM 1619 N N . HIS A 1 207 ? 3.391 -18.344 -11.688 1 98.38 207 HIS A N 1
ATOM 1620 C CA . HIS A 1 207 ? 4.695 -17.734 -11.445 1 98.38 207 HIS A CA 1
ATOM 1621 C C . HIS A 1 207 ? 5.379 -18.375 -10.234 1 98.38 207 HIS A C 1
ATOM 1623 O O . HIS A 1 207 ? 6.52 -18.844 -10.336 1 98.38 207 HIS A O 1
ATOM 1629 N N . ILE A 1 208 ? 4.68 -18.469 -9.172 1 98.31 208 ILE A N 1
ATOM 1630 C CA . ILE A 1 208 ? 5.219 -18.984 -7.922 1 98.31 208 ILE A CA 1
ATOM 1631 C C . ILE A 1 208 ? 5.492 -20.484 -8.07 1 98.31 208 ILE A C 1
ATOM 1633 O O . ILE A 1 208 ? 6.496 -20.984 -7.559 1 98.31 208 ILE A O 1
ATOM 1637 N N . PHE A 1 209 ? 4.66 -21.25 -8.766 1 98.06 209 PHE A N 1
ATOM 1638 C CA . PHE A 1 209 ? 4.914 -22.656 -9.039 1 98.06 209 PHE A CA 1
ATOM 1639 C C . PHE A 1 209 ? 6.242 -22.844 -9.758 1 98.06 209 PHE A C 1
ATOM 1641 O O . PHE A 1 209 ? 7.062 -23.672 -9.367 1 98.06 209 PHE A O 1
ATOM 1648 N N . LEU A 1 210 ? 6.441 -22.078 -10.797 1 98.19 210 LEU A N 1
ATOM 1649 C CA . LEU A 1 210 ? 7.66 -22.203 -11.586 1 98.19 210 LEU A CA 1
ATOM 1650 C C . LEU A 1 210 ? 8.891 -21.922 -10.727 1 98.19 210 LEU A C 1
ATOM 1652 O O . LEU A 1 210 ? 9.922 -22.594 -10.883 1 98.19 210 LEU A O 1
ATOM 1656 N N . GLU A 1 211 ? 8.711 -21.016 -9.82 1 98.44 211 GLU A N 1
ATOM 1657 C CA . GLU A 1 211 ? 9.844 -20.719 -8.945 1 98.44 211 GLU A CA 1
ATOM 1658 C C . GLU A 1 211 ? 10.023 -21.797 -7.887 1 98.44 211 GLU A C 1
ATOM 1660 O O . GLU A 1 211 ? 11.078 -22.422 -7.809 1 98.44 211 GLU A O 1
ATOM 1665 N N . ASN A 1 212 ? 9.023 -22.109 -7.168 1 97.75 212 ASN A N 1
ATOM 1666 C CA . ASN A 1 212 ? 9.094 -22.984 -6.004 1 97.75 212 ASN A CA 1
ATOM 1667 C C . ASN A 1 212 ? 9.414 -24.422 -6.41 1 97.75 212 ASN A C 1
ATOM 1669 O O . ASN A 1 212 ? 10.18 -25.109 -5.727 1 97.75 212 ASN A O 1
ATOM 1673 N N . SER A 1 213 ? 8.836 -24.844 -7.516 1 96.69 213 SER A N 1
ATOM 1674 C CA . SER A 1 213 ? 8.797 -26.281 -7.746 1 96.69 213 SER A CA 1
ATOM 1675 C C . SER A 1 213 ? 9.648 -26.672 -8.945 1 96.69 213 SER A C 1
ATOM 1677 O O . SER A 1 213 ? 9.883 -27.859 -9.188 1 96.69 213 SER A O 1
ATOM 1679 N N . VAL A 1 214 ? 10.086 -25.688 -9.664 1 97 214 VAL A N 1
ATOM 1680 C CA . VAL A 1 214 ? 10.906 -26 -10.828 1 97 214 VAL A CA 1
ATOM 1681 C C . VAL A 1 214 ? 12.266 -25.312 -10.703 1 97 214 VAL A C 1
ATOM 1683 O O . VAL A 1 214 ? 13.281 -25.953 -10.445 1 97 214 VAL A O 1
ATOM 1686 N N . LEU A 1 215 ? 12.273 -24.016 -10.586 1 97.94 215 LEU A N 1
ATOM 1687 C CA . LEU A 1 215 ? 13.508 -23.234 -10.625 1 97.94 215 LEU A CA 1
ATOM 1688 C C . LEU A 1 215 ? 14.359 -23.5 -9.391 1 97.94 215 LEU A C 1
ATOM 1690 O O . LEU A 1 215 ? 15.555 -23.766 -9.5 1 97.94 215 LEU A O 1
ATOM 1694 N N . PHE A 1 216 ? 13.773 -23.438 -8.211 1 96.88 216 PHE A N 1
ATOM 1695 C CA . PHE A 1 216 ? 14.523 -23.484 -6.965 1 96.88 216 PHE A CA 1
ATOM 1696 C C . PHE A 1 216 ? 15.086 -24.875 -6.723 1 96.88 216 PHE A C 1
ATOM 1698 O O . PHE A 1 216 ? 15.945 -25.062 -5.859 1 96.88 216 PHE A O 1
ATOM 1705 N N . ASP A 1 217 ? 14.688 -25.859 -7.5 1 93.06 217 ASP A N 1
ATOM 1706 C CA . ASP A 1 217 ? 15.18 -27.234 -7.363 1 93.06 217 ASP A CA 1
ATOM 1707 C C . ASP A 1 217 ? 16.312 -27.516 -8.359 1 93.06 217 ASP A C 1
ATOM 1709 O O . ASP A 1 217 ? 16.891 -28.594 -8.352 1 93.06 217 ASP A O 1
ATOM 1713 N N . MET A 1 218 ? 16.594 -26.516 -9.125 1 93.69 218 MET A N 1
ATOM 1714 C CA . MET A 1 218 ? 17.672 -26.672 -10.094 1 93.69 218 MET A CA 1
ATOM 1715 C C . MET A 1 218 ? 19.047 -26.453 -9.445 1 93.69 218 MET A C 1
ATOM 1717 O O . MET A 1 218 ? 19.141 -25.844 -8.383 1 93.69 218 MET A O 1
ATOM 1721 N N . LYS A 1 219 ? 20.125 -27.016 -10.078 1 85 219 LYS A N 1
ATOM 1722 C CA . LYS A 1 219 ? 21.5 -26.906 -9.602 1 85 219 LYS A CA 1
ATOM 1723 C C . LYS A 1 219 ? 22.266 -25.828 -10.367 1 85 219 LYS A C 1
ATOM 1725 O O . LYS A 1 219 ? 21.969 -25.547 -11.531 1 85 219 LYS A O 1
ATOM 1730 N N . MET B 1 1 ? -6.938 41.531 14.039 1 36.72 1 MET B N 1
ATOM 1731 C CA . MET B 1 1 ? -7.27 40.625 15.125 1 36.72 1 MET B CA 1
ATOM 1732 C C . MET B 1 1 ? -6.152 40.562 16.156 1 36.72 1 MET B C 1
ATOM 1734 O O . MET B 1 1 ? -4.973 40.5 15.805 1 36.72 1 MET B O 1
ATOM 1738 N N . SER B 1 2 ? -6.148 41.281 17.125 1 44.94 2 SER B N 1
ATOM 1739 C CA . SER B 1 2 ? -5.105 41.312 18.141 1 44.94 2 SER B CA 1
ATOM 1740 C C . SER B 1 2 ? -4.621 39.906 18.469 1 44.94 2 SER B C 1
ATOM 1742 O O . SER B 1 2 ? -5.406 39.031 18.891 1 44.94 2 SER B O 1
ATOM 1744 N N . PHE B 1 3 ? -3.621 39.344 17.656 1 58.09 3 PHE B N 1
ATOM 1745 C CA . PHE B 1 3 ? -3.158 38 18.031 1 58.09 3 PHE B CA 1
ATOM 1746 C C . PHE B 1 3 ? -2.654 37.969 19.469 1 58.09 3 PHE B C 1
ATOM 1748 O O . PHE B 1 3 ? -2.004 38.938 19.906 1 58.09 3 PHE B O 1
ATOM 1755 N N . GLY B 1 4 ? -3.443 37.344 20.312 1 74.31 4 GLY B N 1
ATOM 1756 C CA . GLY B 1 4 ? -3.049 37.219 21.703 1 74.31 4 GLY B CA 1
ATOM 1757 C C . GLY B 1 4 ? -1.592 36.844 21.875 1 74.31 4 GLY B C 1
ATOM 1758 O O . GLY B 1 4 ? -0.879 36.625 20.891 1 74.31 4 GLY B O 1
ATOM 1759 N N . THR B 1 5 ? -1.017 37.156 22.984 1 90.56 5 THR B N 1
ATOM 1760 C CA . THR B 1 5 ? 0.345 36.781 23.359 1 90.56 5 THR B CA 1
ATOM 1761 C C . THR B 1 5 ? 0.43 35.312 23.703 1 90.56 5 THR B C 1
ATOM 1763 O O . THR B 1 5 ? -0.422 34.781 24.422 1 90.56 5 THR B O 1
ATOM 1766 N N . ILE B 1 6 ? 1.442 34.594 23.078 1 95.69 6 ILE B N 1
ATOM 1767 C CA . ILE B 1 6 ? 1.695 33.188 23.375 1 95.69 6 ILE B CA 1
ATOM 1768 C C . ILE B 1 6 ? 2.334 33.062 24.75 1 95.69 6 ILE B C 1
ATOM 1770 O O . ILE B 1 6 ? 3.232 33.812 25.109 1 95.69 6 ILE B O 1
ATOM 1774 N N . ASN B 1 7 ? 1.811 32.094 25.531 1 95.5 7 ASN B N 1
ATOM 1775 C CA . ASN B 1 7 ? 2.379 31.906 26.859 1 95.5 7 ASN B CA 1
ATOM 1776 C C . ASN B 1 7 ? 2.402 30.438 27.266 1 95.5 7 ASN B C 1
ATOM 1778 O O . ASN B 1 7 ? 1.852 29.594 26.562 1 95.5 7 ASN B O 1
ATOM 1782 N N . LYS B 1 8 ? 2.934 30.125 28.438 1 94.94 8 LYS B N 1
ATOM 1783 C CA . LYS B 1 8 ? 3.264 28.766 28.859 1 94.94 8 LYS B CA 1
ATOM 1784 C C . LYS B 1 8 ? 2.008 27.984 29.234 1 94.94 8 LYS B C 1
ATOM 1786 O O . LYS B 1 8 ? 2.049 26.766 29.375 1 94.94 8 LYS B O 1
ATOM 1791 N N . SER B 1 9 ? 0.935 28.609 29.484 1 95 9 SER B N 1
ATOM 1792 C CA . SER B 1 9 ? -0.282 27.938 29.938 1 95 9 SER B CA 1
ATOM 1793 C C . SER B 1 9 ? -1.102 27.422 28.75 1 95 9 SER B C 1
ATOM 1795 O O . SER B 1 9 ? -2.09 26.719 28.938 1 95 9 SER B O 1
ATOM 1797 N N . MET B 1 10 ? -0.629 27.75 27.562 1 96.5 10 MET B N 1
ATOM 1798 C CA . MET B 1 10 ? -1.377 27.391 26.359 1 96.5 10 MET B CA 1
ATOM 1799 C C . MET B 1 10 ? -1.041 25.969 25.922 1 96.5 10 MET B C 1
ATOM 1801 O O . MET B 1 10 ? 0.032 25.453 26.25 1 96.5 10 MET B O 1
ATOM 1805 N N . THR B 1 11 ? -2.006 25.312 25.219 1 97.62 11 THR B N 1
ATOM 1806 C CA . THR B 1 11 ? -1.679 24.109 24.453 1 97.62 11 THR B CA 1
ATOM 1807 C C . THR B 1 11 ? -0.948 24.469 23.172 1 97.62 11 THR B C 1
ATOM 1809 O O . THR B 1 11 ? -0.921 25.625 22.766 1 97.62 11 THR B O 1
ATOM 1812 N N . VAL B 1 12 ? -0.373 23.469 22.562 1 98.12 12 VAL B N 1
ATOM 1813 C CA . VAL B 1 12 ? 0.31 23.688 21.281 1 98.12 12 VAL B CA 1
ATOM 1814 C C . VAL B 1 12 ? -0.674 24.234 20.266 1 98.12 12 VAL B C 1
ATOM 1816 O O . VAL B 1 12 ? -0.38 25.219 19.578 1 98.12 12 VAL B O 1
ATOM 1819 N N . ALA B 1 13 ? -1.821 23.641 20.203 1 97.12 13 ALA B N 1
ATOM 1820 C CA . ALA B 1 13 ? -2.83 24.047 19.219 1 97.12 13 ALA B CA 1
ATOM 1821 C C . ALA B 1 13 ? -3.291 25.484 19.469 1 97.12 13 ALA B C 1
ATOM 1823 O O . ALA B 1 13 ? -3.496 26.25 18.516 1 97.12 13 ALA B O 1
ATOM 1824 N N . ASP B 1 14 ? -3.457 25.844 20.719 1 96.38 14 ASP B N 1
ATOM 1825 C CA . ASP B 1 14 ? -3.893 27.188 21.031 1 96.38 14 ASP B CA 1
ATOM 1826 C C . ASP B 1 14 ? -2.857 28.219 20.594 1 96.38 14 ASP B C 1
ATOM 1828 O O . ASP B 1 14 ? -3.213 29.312 20.125 1 96.38 14 ASP B O 1
ATOM 1832 N N . ALA B 1 15 ? -1.627 27.875 20.781 1 96.56 15 ALA B N 1
ATOM 1833 C CA . ALA B 1 15 ? -0.573 28.766 20.312 1 96.56 15 ALA B CA 1
ATOM 1834 C C . ALA B 1 15 ? -0.655 28.969 18.797 1 96.56 15 ALA B C 1
ATOM 1836 O O . ALA B 1 15 ? -0.538 30.094 18.312 1 96.56 15 ALA B O 1
ATOM 1837 N N . VAL B 1 16 ? -0.88 27.891 18.047 1 96.06 16 VAL B N 1
ATOM 1838 C CA . VAL B 1 16 ? -0.96 27.953 16.594 1 96.06 16 VAL B CA 1
ATOM 1839 C C . VAL B 1 16 ? -2.18 28.766 16.172 1 96.06 16 VAL B C 1
ATOM 1841 O O . VAL B 1 16 ? -2.135 29.5 15.188 1 96.06 16 VAL B O 1
ATOM 1844 N N . LYS B 1 17 ? -3.254 28.641 16.938 1 94.44 17 LYS B N 1
ATOM 1845 C CA . LYS B 1 17 ? -4.449 29.422 16.625 1 94.44 17 LYS B CA 1
ATOM 1846 C C . LYS B 1 17 ? -4.199 30.906 16.797 1 94.44 17 LYS B C 1
ATOM 1848 O O . LYS B 1 17 ? -4.793 31.734 16.094 1 94.44 17 LYS B O 1
ATOM 1853 N N . VAL B 1 18 ? -3.35 31.281 17.703 1 93.44 18 VAL B N 1
ATOM 1854 C CA . VAL B 1 18 ? -2.979 32.688 17.891 1 93.44 18 VAL B CA 1
ATOM 1855 C C . VAL B 1 18 ? -2.197 33.156 16.672 1 93.44 18 VAL B C 1
ATOM 1857 O O . VAL B 1 18 ? -2.443 34.281 16.188 1 93.44 18 VAL B O 1
ATOM 1860 N N . ASN B 1 19 ? -1.29 32.438 16.188 1 93.62 19 ASN B N 1
ATOM 1861 C CA . ASN B 1 19 ? -0.48 32.75 15.008 1 93.62 19 ASN B CA 1
ATOM 1862 C C . ASN B 1 19 ? -0.217 31.484 14.172 1 93.62 19 ASN B C 1
ATOM 1864 O O . ASN B 1 19 ? 0.732 30.75 14.43 1 93.62 19 ASN B O 1
ATOM 1868 N N . PRO B 1 20 ? -0.977 31.328 13.117 1 93.81 20 PRO B N 1
ATOM 1869 C CA . PRO B 1 20 ? -0.883 30.094 12.336 1 93.81 20 PRO B CA 1
ATOM 1870 C C . PRO B 1 20 ? 0.462 29.938 11.625 1 93.81 20 PRO B C 1
ATOM 1872 O O . PRO B 1 20 ? 0.807 28.844 11.172 1 93.81 20 PRO B O 1
ATOM 1875 N N . GLU B 1 21 ? 1.271 30.984 11.539 1 93 21 GLU B N 1
ATOM 1876 C CA . GLU B 1 21 ? 2.605 30.891 10.953 1 93 21 GLU B CA 1
ATOM 1877 C C . GLU B 1 21 ? 3.531 30.047 11.82 1 93 21 GLU B C 1
ATOM 1879 O O . GLU B 1 21 ? 4.602 29.625 11.375 1 93 21 GLU B O 1
ATOM 1884 N N . LEU B 1 22 ? 3.107 29.797 13 1 95.12 22 LEU B N 1
ATOM 1885 C CA . LEU B 1 22 ? 3.924 29 13.914 1 95.12 22 LEU B CA 1
ATOM 1886 C C . LEU B 1 22 ? 4.02 27.562 13.453 1 95.12 22 LEU B C 1
ATOM 1888 O O . LEU B 1 22 ? 4.891 26.812 13.898 1 95.12 22 LEU B O 1
ATOM 1892 N N . MET B 1 23 ? 3.055 27.094 12.594 1 95 23 MET B N 1
ATOM 1893 C CA . MET B 1 23 ? 3.09 25.719 12.094 1 95 23 MET B CA 1
ATOM 1894 C C . MET B 1 23 ? 4.453 25.391 11.492 1 95 23 MET B C 1
ATOM 1896 O O . MET B 1 23 ? 5.016 24.328 11.758 1 95 23 MET B O 1
ATOM 1900 N N . ASP B 1 24 ? 4.992 26.312 10.82 1 94.31 24 ASP B N 1
ATOM 1901 C CA . ASP B 1 24 ? 6.27 26.109 10.148 1 94.31 24 ASP B CA 1
ATOM 1902 C C . ASP B 1 24 ? 7.41 26.016 11.164 1 94.31 24 ASP B C 1
ATOM 1904 O O . ASP B 1 24 ? 8.305 25.188 11.023 1 94.31 24 ASP B O 1
ATOM 1908 N N . VAL B 1 25 ? 7.34 26.891 12.109 1 95.81 25 VAL B N 1
ATOM 1909 C CA . VAL B 1 25 ? 8.375 26.938 13.133 1 95.81 25 VAL B CA 1
ATOM 1910 C C . VAL B 1 25 ? 8.352 25.641 13.953 1 95.81 25 VAL B C 1
ATOM 1912 O O . VAL B 1 25 ? 9.398 25.031 14.172 1 95.81 25 VAL B O 1
ATOM 1915 N N . LEU B 1 26 ? 7.18 25.297 14.367 1 97.38 26 LEU B N 1
ATOM 1916 C CA . LEU B 1 26 ? 7.023 24.094 15.203 1 97.38 26 LEU B CA 1
ATOM 1917 C C . LEU B 1 26 ? 7.398 22.844 14.422 1 97.38 26 LEU B C 1
ATOM 1919 O O . LEU B 1 26 ? 8.07 21.953 14.953 1 97.38 26 LEU B O 1
ATOM 1923 N N . ALA B 1 27 ? 6.992 22.812 13.195 1 94.81 27 ALA B N 1
ATOM 1924 C CA . ALA B 1 27 ? 7.336 21.672 12.352 1 94.81 27 ALA B CA 1
ATOM 1925 C C . ALA B 1 27 ? 8.852 21.547 12.203 1 94.81 27 ALA B C 1
ATOM 1927 O O . ALA B 1 27 ? 9.391 20.438 12.297 1 94.81 27 ALA B O 1
ATOM 1928 N N . LYS B 1 28 ? 9.492 22.609 11.977 1 93.81 28 LYS B N 1
ATOM 1929 C CA . LYS B 1 28 ? 10.938 22.625 11.812 1 93.81 28 LYS B CA 1
ATOM 1930 C C . LYS B 1 28 ? 11.633 22.062 13.055 1 93.81 28 LYS B C 1
ATOM 1932 O O . LYS B 1 28 ? 12.641 21.359 12.938 1 93.81 28 LYS B O 1
ATOM 1937 N N . ASP B 1 29 ? 11.047 22.281 14.164 1 95.81 29 ASP B N 1
ATOM 1938 C CA . ASP B 1 29 ? 11.68 21.859 15.414 1 95.81 29 ASP B CA 1
ATOM 1939 C C . ASP B 1 29 ? 11.117 20.531 15.891 1 95.81 29 ASP B C 1
ATOM 1941 O O . ASP B 1 29 ? 11.43 20.078 17 1 95.81 29 ASP B O 1
ATOM 1945 N N . GLY B 1 30 ? 10.258 19.984 15.102 1 94.56 30 GLY B N 1
ATOM 1946 C CA . GLY B 1 30 ? 9.734 18.672 15.398 1 94.56 30 GLY B CA 1
ATOM 1947 C C . GLY B 1 30 ? 8.688 18.672 16.5 1 94.56 30 GLY B C 1
ATOM 1948 O O . GLY B 1 30 ? 8.508 17.688 17.203 1 94.56 30 GLY B O 1
ATOM 1949 N N . ILE B 1 31 ? 8.117 19.781 16.734 1 96.81 31 ILE B N 1
ATOM 1950 C CA . ILE B 1 31 ? 7.039 19.859 17.719 1 96.81 31 ILE B CA 1
ATOM 1951 C C . ILE B 1 31 ? 5.707 19.531 17.062 1 96.81 31 ILE B C 1
ATOM 1953 O O . ILE B 1 31 ? 5.328 20.156 16.062 1 96.81 31 ILE B O 1
ATOM 1957 N N . ASP B 1 32 ? 5.027 18.547 17.625 1 96.69 32 ASP B N 1
ATOM 1958 C CA . ASP B 1 32 ? 3.811 17.969 17.047 1 96.69 32 ASP B CA 1
ATOM 1959 C C . ASP B 1 32 ? 2.605 18.875 17.312 1 96.69 32 ASP B C 1
ATOM 1961 O O . ASP B 1 32 ? 1.979 18.781 18.375 1 96.69 32 ASP B O 1
ATOM 1965 N N . PHE B 1 33 ? 2.236 19.641 16.312 1 96.94 33 PHE B N 1
ATOM 1966 C CA . PHE B 1 33 ? 1.14 20.578 16.531 1 96.94 33 PHE B CA 1
ATOM 1967 C C . PHE B 1 33 ? -0.167 20.016 15.992 1 96.94 33 PHE B C 1
ATOM 1969 O O . PHE B 1 33 ? -1.244 20.547 16.281 1 96.94 33 PHE B O 1
ATOM 1976 N N . CYS B 1 34 ? -0.122 18.969 15.141 1 94.44 34 CYS B N 1
ATOM 1977 C CA . CYS B 1 34 ? -1.329 18.438 14.523 1 94.44 34 CYS B CA 1
ATOM 1978 C C . CYS B 1 34 ? -1.946 17.344 15.398 1 94.44 34 CYS B C 1
ATOM 1980 O O . CYS B 1 34 ? -2.986 17.562 16.016 1 94.44 34 CYS B O 1
ATOM 1982 N N . CYS B 1 35 ? -1.261 16.297 15.617 1 94.31 35 CYS B N 1
ATOM 1983 C CA . CYS B 1 35 ? -1.775 15.203 16.438 1 94.31 35 CYS B CA 1
ATOM 1984 C C . CYS B 1 35 ? -1.566 15.484 17.922 1 94.31 35 CYS B C 1
ATOM 1986 O O . CYS B 1 35 ? -2.365 15.055 18.75 1 94.31 35 CYS B O 1
ATOM 1988 N N . GLY B 1 36 ? -0.518 16.172 18.219 1 93.44 36 GLY B N 1
ATOM 1989 C CA . GLY B 1 36 ? -0.202 16.531 19.578 1 93.44 36 GLY B CA 1
ATOM 1990 C C . GLY B 1 36 ? -0.677 17.938 19.953 1 93.44 36 GLY B C 1
ATOM 1991 O O . GLY B 1 36 ? -0.141 18.547 20.875 1 93.44 36 GLY B O 1
ATOM 1992 N N . GLY B 1 37 ? -1.568 18.469 19.312 1 94.94 37 GLY B N 1
ATOM 1993 C CA . GLY B 1 37 ? -2.023 19.844 19.5 1 94.94 37 GLY B CA 1
ATOM 1994 C C . GLY B 1 37 ? -2.549 20.109 20.906 1 94.94 37 GLY B C 1
ATOM 1995 O O . GLY B 1 37 ? -2.465 21.234 21.406 1 94.94 37 GLY B O 1
ATOM 1996 N N . GLY B 1 38 ? -3.072 19.062 21.484 1 94.81 38 GLY B N 1
ATOM 1997 C CA . GLY B 1 38 ? -3.678 19.219 22.797 1 94.81 38 GLY B CA 1
ATOM 1998 C C . GLY B 1 38 ? -2.666 19.219 23.938 1 94.81 38 GLY B C 1
ATOM 1999 O O . GLY B 1 38 ? -3 19.531 25.078 1 94.81 38 GLY B O 1
ATOM 2000 N N . HIS B 1 39 ? -1.51 18.922 23.719 1 96.38 39 HIS B N 1
ATOM 2001 C CA . HIS B 1 39 ? -0.476 18.891 24.75 1 96.38 39 HIS B CA 1
ATOM 2002 C C . HIS B 1 39 ? -0.103 20.297 25.203 1 96.38 39 HIS B C 1
ATOM 2004 O O . HIS B 1 39 ? -0.157 21.25 24.422 1 96.38 39 HIS B O 1
ATOM 2010 N N . PRO B 1 40 ? 0.267 20.375 26.5 1 97.94 40 PRO B N 1
ATOM 2011 C CA . PRO B 1 40 ? 0.778 21.672 26.938 1 97.94 40 PRO B CA 1
ATOM 2012 C C . PRO B 1 40 ? 2.002 22.125 26.156 1 97.94 40 PRO B C 1
ATOM 2014 O O . PRO B 1 40 ? 2.926 21.344 25.922 1 97.94 40 PRO B O 1
ATOM 2017 N N . LEU B 1 41 ? 1.987 23.391 25.734 1 98.19 41 LEU B N 1
ATOM 2018 C CA . LEU B 1 41 ? 3.043 23.969 24.906 1 98.19 41 LEU B CA 1
ATOM 2019 C C . LEU B 1 41 ? 4.398 23.859 25.594 1 98.19 41 LEU B C 1
ATOM 2021 O O . LEU B 1 41 ? 5.379 23.438 24.969 1 98.19 41 LEU B O 1
ATOM 2025 N N . ALA B 1 42 ? 4.406 24.141 26.891 1 98.12 42 ALA B N 1
ATOM 2026 C CA . ALA B 1 42 ? 5.652 24.125 27.641 1 98.12 42 ALA B CA 1
ATOM 2027 C C . ALA B 1 42 ? 6.27 22.734 27.641 1 98.12 42 ALA B C 1
ATOM 2029 O O . ALA B 1 42 ? 7.48 22.578 27.469 1 98.12 42 ALA B O 1
ATOM 2030 N N . GLU B 1 43 ? 5.492 21.766 27.812 1 98.31 43 GLU B N 1
ATOM 2031 C CA . GLU B 1 43 ? 5.977 20.375 27.828 1 98.31 43 GLU B CA 1
ATOM 2032 C C . GLU B 1 43 ? 6.5 19.953 26.469 1 98.31 43 GLU B C 1
ATOM 2034 O O . GLU B 1 43 ? 7.535 19.281 26.375 1 98.31 43 GLU B O 1
ATOM 2039 N N . ALA B 1 44 ? 5.742 20.266 25.391 1 97.88 44 ALA B N 1
ATOM 2040 C CA . ALA B 1 44 ? 6.152 19.922 24.031 1 97.88 44 ALA B CA 1
ATOM 2041 C C . ALA B 1 44 ? 7.512 20.531 23.703 1 97.88 44 ALA B C 1
ATOM 2043 O O . ALA B 1 44 ? 8.344 19.891 23.062 1 97.88 44 ALA B O 1
ATOM 2044 N N . ILE B 1 45 ? 7.727 21.75 24.156 1 98.12 45 ILE B N 1
ATOM 2045 C CA . ILE B 1 45 ? 8.984 22.438 23.938 1 98.12 45 ILE B CA 1
ATOM 2046 C C . ILE B 1 45 ? 10.102 21.766 24.719 1 98.12 45 ILE B C 1
ATOM 2048 O O . ILE B 1 45 ? 11.172 21.469 24.172 1 98.12 45 ILE B O 1
ATOM 2052 N N . ALA B 1 46 ? 9.844 21.5 25.953 1 97.94 46 ALA B N 1
ATOM 2053 C CA . ALA B 1 46 ? 10.836 20.891 26.844 1 97.94 46 ALA B CA 1
ATOM 2054 C C . ALA B 1 46 ? 11.25 19.516 26.328 1 97.94 46 ALA B C 1
ATOM 2056 O O . ALA B 1 46 ? 12.414 19.125 26.438 1 97.94 46 ALA B O 1
ATOM 2057 N N . GLU B 1 47 ? 10.359 18.844 25.828 1 97.31 47 GLU B N 1
ATOM 2058 C CA . GLU B 1 47 ? 10.617 17.5 25.312 1 97.31 47 GLU B CA 1
ATOM 2059 C C . GLU B 1 47 ? 11.609 17.531 24.156 1 97.31 47 GLU B C 1
ATOM 2061 O O . GLU B 1 47 ? 12.281 16.531 23.891 1 97.31 47 GLU B O 1
ATOM 2066 N N . LYS B 1 48 ? 11.68 18.641 23.469 1 96.62 48 LYS B N 1
ATOM 2067 C CA . LYS B 1 48 ? 12.625 18.781 22.375 1 96.62 48 LYS B CA 1
ATOM 2068 C C . LYS B 1 48 ? 13.961 19.328 22.859 1 96.62 48 LYS B C 1
ATOM 2070 O O . LYS B 1 48 ? 14.844 19.641 22.062 1 96.62 48 LYS B O 1
ATOM 2075 N N . GLY B 1 49 ? 14.07 19.516 24.141 1 97.19 49 GLY B N 1
ATOM 2076 C CA . GLY B 1 49 ? 15.32 19.969 24.734 1 97.19 49 GLY B CA 1
ATOM 2077 C C . GLY B 1 49 ? 15.531 21.469 24.609 1 97.19 49 GLY B C 1
ATOM 2078 O O . GLY B 1 49 ? 16.656 21.953 24.734 1 97.19 49 GLY B O 1
ATOM 2079 N N . LYS B 1 50 ? 14.531 22.172 24.391 1 97.69 50 LYS B N 1
ATOM 2080 C CA . LYS B 1 50 ? 14.648 23.609 24.219 1 97.69 50 LYS B CA 1
ATOM 2081 C C . LYS B 1 50 ? 14.281 24.359 25.484 1 97.69 50 LYS B C 1
ATOM 2083 O O . LYS B 1 50 ? 13.516 23.844 26.312 1 97.69 50 LYS B O 1
ATOM 2088 N N . ASP B 1 51 ? 14.797 25.531 25.656 1 98.12 51 ASP B N 1
ATOM 2089 C CA . ASP B 1 51 ? 14.422 26.422 26.75 1 98.12 51 ASP B CA 1
ATOM 2090 C C . ASP B 1 51 ? 13.016 26.984 26.547 1 98.12 51 ASP B C 1
ATOM 2092 O O . ASP B 1 51 ? 12.773 27.734 25.594 1 98.12 51 ASP B O 1
ATOM 2096 N N . VAL B 1 52 ? 12.203 26.672 27.469 1 98.31 52 VAL B N 1
ATOM 2097 C CA . VAL B 1 52 ? 10.781 26.969 27.281 1 98.31 52 VAL B CA 1
ATOM 2098 C C . VAL B 1 52 ? 10.57 28.469 27.188 1 98.31 52 VAL B C 1
ATOM 2100 O O . VAL B 1 52 ? 9.93 28.953 26.25 1 98.31 52 VAL B O 1
ATOM 2103 N N . ASP B 1 53 ? 11.094 29.266 28.109 1 97.75 53 ASP B N 1
ATOM 2104 C CA . ASP B 1 53 ? 10.875 30.703 28.125 1 97.75 53 ASP B CA 1
ATOM 2105 C C . ASP B 1 53 ? 11.469 31.375 26.891 1 97.75 53 ASP B C 1
ATOM 2107 O O . ASP B 1 53 ? 10.828 32.219 26.25 1 97.75 53 ASP B O 1
ATOM 2111 N N . ALA B 1 54 ? 12.602 31.016 26.531 1 98.12 54 ALA B N 1
ATOM 2112 C CA . ALA B 1 54 ? 13.258 31.578 25.359 1 98.12 54 ALA B CA 1
ATOM 2113 C C . ALA B 1 54 ? 12.492 31.219 24.094 1 98.12 54 ALA B C 1
ATOM 2115 O O . ALA B 1 54 ? 12.359 32.031 23.188 1 98.12 54 ALA B O 1
ATOM 2116 N N . TYR B 1 55 ? 12.094 29.984 24 1 98.19 55 TYR B N 1
ATOM 2117 C CA . TYR B 1 55 ? 11.359 29.531 22.828 1 98.19 55 TYR B CA 1
ATOM 2118 C C . TYR B 1 55 ? 10.039 30.281 22.672 1 98.19 55 TYR B C 1
ATOM 2120 O O . TYR B 1 55 ? 9.672 30.703 21.578 1 98.19 55 TYR B O 1
ATOM 2128 N N . ILE B 1 56 ? 9.383 30.438 23.75 1 97.44 56 ILE B N 1
ATOM 2129 C CA . ILE B 1 56 ? 8.109 31.141 23.734 1 97.44 56 ILE B CA 1
ATOM 2130 C C . ILE B 1 56 ? 8.336 32.594 23.328 1 97.44 56 ILE B C 1
ATOM 2132 O O . ILE B 1 56 ? 7.547 33.188 22.562 1 97.44 56 ILE B O 1
ATOM 2136 N N . ALA B 1 57 ? 9.336 33.219 23.875 1 96.44 57 ALA B N 1
ATOM 2137 C CA . ALA B 1 57 ? 9.688 34.562 23.438 1 96.44 57 ALA B CA 1
ATOM 2138 C C . ALA B 1 57 ? 9.906 34.625 21.938 1 96.44 57 ALA B C 1
ATOM 2140 O O . ALA B 1 57 ? 9.438 35.531 21.266 1 96.44 57 ALA B O 1
ATOM 2141 N N . MET B 1 58 ? 10.641 33.656 21.422 1 96.94 58 MET B N 1
ATOM 2142 C CA . MET B 1 58 ? 10.891 33.562 19.984 1 96.94 58 MET B CA 1
ATOM 2143 C C . MET B 1 58 ? 9.586 33.438 19.219 1 96.94 58 MET B C 1
ATOM 2145 O O . MET B 1 58 ? 9.398 34.062 18.172 1 96.94 58 MET B O 1
ATOM 2149 N N . LEU B 1 59 ? 8.703 32.531 19.656 1 96.88 59 LEU B N 1
ATOM 2150 C CA . LEU B 1 59 ? 7.41 32.375 19 1 96.88 59 LEU B CA 1
ATOM 2151 C C . LEU B 1 59 ? 6.66 33.688 18.922 1 96.88 59 LEU B C 1
ATOM 2153 O O . LEU B 1 59 ? 6.012 33.969 17.906 1 96.88 59 LEU B O 1
ATOM 2157 N N . ASN B 1 60 ? 6.68 34.469 19.969 1 95.94 60 ASN B N 1
ATOM 2158 C CA . ASN B 1 60 ? 5.973 35.75 20.016 1 95.94 60 ASN B CA 1
ATOM 2159 C C . ASN B 1 60 ? 6.59 36.781 19.062 1 95.94 60 ASN B C 1
ATOM 2161 O O . ASN B 1 60 ? 5.973 37.781 18.75 1 95.94 60 ASN B O 1
ATOM 2165 N N . ASP B 1 61 ? 7.797 36.5 18.578 1 94.5 61 ASP B N 1
ATOM 2166 C CA . ASP B 1 61 ? 8.477 37.406 17.641 1 94.5 61 ASP B CA 1
ATOM 2167 C C . ASP B 1 61 ? 8.141 37.031 16.188 1 94.5 61 ASP B C 1
ATOM 2169 O O . ASP B 1 61 ? 8.477 37.781 15.266 1 94.5 61 ASP B O 1
ATOM 2173 N N . VAL B 1 62 ? 7.59 35.812 16.016 1 92.5 62 VAL B N 1
ATOM 2174 C CA . VAL B 1 62 ? 7.219 35.406 14.656 1 92.5 62 VAL B CA 1
ATOM 2175 C C . VAL B 1 62 ? 6.113 36.344 14.133 1 92.5 62 VAL B C 1
ATOM 2177 O O . VAL B 1 62 ? 5.062 36.469 14.766 1 92.5 62 VAL B O 1
ATOM 2180 N N . GLN B 1 63 ? 6.344 36.938 13.047 1 85.75 63 GLN B N 1
ATOM 2181 C CA . GLN B 1 63 ? 5.402 37.906 12.477 1 85.75 63 GLN B CA 1
ATOM 2182 C C . GLN B 1 63 ? 4.223 37.188 11.82 1 85.75 63 GLN B C 1
ATOM 2184 O O . GLN B 1 63 ? 4.402 36.188 11.141 1 85.75 63 GLN B O 1
ATOM 2189 N N . VAL B 1 64 ? 3.105 37.75 12.18 1 75.81 64 VAL B N 1
ATOM 2190 C CA . VAL B 1 64 ? 1.903 37.281 11.508 1 75.81 64 VAL B CA 1
ATOM 2191 C C . VAL B 1 64 ? 1.889 37.781 10.062 1 75.81 64 VAL B C 1
ATOM 2193 O O . VAL B 1 64 ? 2.125 38.938 9.805 1 75.81 64 VAL B O 1
ATOM 2196 N N . ALA B 1 65 ? 1.759 36.781 9.227 1 72.5 65 ALA B N 1
ATOM 2197 C CA . ALA B 1 65 ? 1.677 37.219 7.836 1 72.5 65 ALA B CA 1
ATOM 2198 C C . ALA B 1 65 ? 0.484 38.156 7.613 1 72.5 65 ALA B C 1
ATOM 2200 O O . ALA B 1 65 ? -0.583 37.938 8.203 1 72.5 65 ALA B O 1
ATOM 2201 N N . GLN B 1 66 ? 0.618 39.5 7.117 1 60.62 66 GLN B N 1
ATOM 2202 C CA . GLN B 1 66 ? -0.424 40.469 6.898 1 60.62 66 GLN B CA 1
ATOM 2203 C C . GLN B 1 66 ? -1.658 39.844 6.254 1 60.62 66 GLN B C 1
ATOM 2205 O O . GLN B 1 66 ? -2.789 40.156 6.637 1 60.62 66 GLN B O 1
ATOM 2210 N N . LYS B 1 67 ? -1.703 39.094 5.109 1 65.38 67 LYS B N 1
ATOM 2211 C CA . LYS B 1 67 ? -2.777 38.406 4.398 1 65.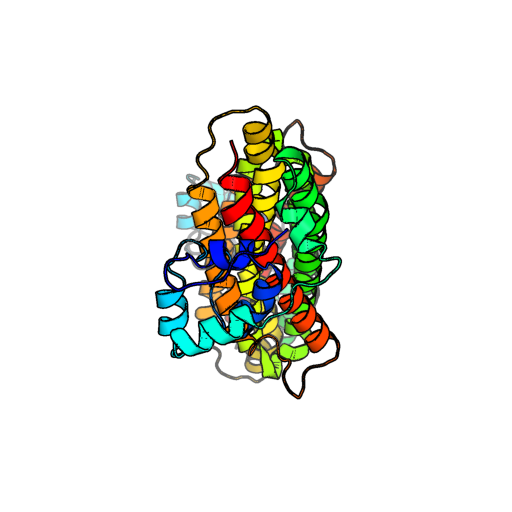38 67 LYS B CA 1
ATOM 2212 C C . LYS B 1 67 ? -2.604 36.875 4.465 1 65.38 67 LYS B C 1
ATOM 2214 O O . LYS B 1 67 ? -2.449 36.219 3.436 1 65.38 67 LYS B O 1
ATOM 2219 N N . SER B 1 68 ? -2.607 36.531 5.816 1 70.94 68 SER B N 1
ATOM 2220 C CA . SER B 1 68 ? -2.352 35.094 5.961 1 70.94 68 SER B CA 1
ATOM 2221 C C . SER B 1 68 ? -3.586 34.281 5.602 1 70.94 68 SER B C 1
ATOM 2223 O O . SER B 1 68 ? -4.629 34.406 6.246 1 70.94 68 SER B O 1
ATOM 2225 N N . SER B 1 69 ? -3.545 33.625 4.492 1 83.81 69 SER B N 1
ATOM 2226 C CA . SER B 1 69 ? -4.586 32.656 4.09 1 83.81 69 SER B CA 1
ATOM 2227 C C . SER B 1 69 ? -4.902 31.688 5.211 1 83.81 69 SER B C 1
ATOM 2229 O O . SER B 1 69 ? -6.059 31.312 5.414 1 83.81 69 SER B O 1
ATOM 2231 N N . ARG B 1 70 ? -3.971 31.469 6.129 1 90.31 70 ARG B N 1
ATOM 2232 C CA . ARG B 1 70 ? -4.176 30.516 7.223 1 90.31 70 ARG B CA 1
ATOM 2233 C C . ARG B 1 70 ? -5.098 31.109 8.289 1 90.31 70 ARG B C 1
ATOM 2235 O O . ARG B 1 70 ? -5.957 30.406 8.828 1 90.31 70 ARG B O 1
ATOM 2242 N N . ALA B 1 71 ? -4.855 32.375 8.609 1 88.88 71 ALA B N 1
ATOM 2243 C CA . ALA B 1 71 ? -5.703 33.062 9.602 1 88.88 71 ALA B CA 1
ATOM 2244 C C . ALA B 1 71 ? -7.156 33.094 9.141 1 88.88 71 ALA B C 1
ATOM 2246 O O . ALA B 1 71 ? -8.07 32.906 9.938 1 88.88 71 ALA B O 1
ATOM 2247 N N . GLU B 1 72 ? -7.34 33.375 7.906 1 92.62 72 GLU B N 1
ATOM 2248 C CA . GLU B 1 72 ? -8.688 33.406 7.344 1 92.62 72 GLU B CA 1
ATOM 2249 C C . GLU B 1 72 ? -9.344 32.031 7.461 1 92.62 72 GLU B C 1
ATOM 2251 O O . GLU B 1 72 ? -10.523 31.922 7.805 1 92.62 72 GLU B O 1
ATOM 2256 N N . VAL B 1 73 ? -8.641 30.969 7.195 1 95.56 73 VAL B N 1
ATOM 2257 C CA . VAL B 1 73 ? -9.148 29.609 7.219 1 95.56 73 VAL B CA 1
ATOM 2258 C C . VAL B 1 73 ? -9.625 29.266 8.625 1 95.56 73 VAL B C 1
ATOM 2260 O O . VAL B 1 73 ? -10.633 28.578 8.797 1 95.56 73 VAL B O 1
ATOM 2263 N N . LEU B 1 74 ? -8.953 29.812 9.688 1 94.69 74 LEU B N 1
ATOM 2264 C CA . LEU B 1 74 ? -9.289 29.5 11.07 1 94.69 74 LEU B CA 1
ATOM 2265 C C . LEU B 1 74 ? -10.617 30.141 11.469 1 94.69 74 LEU B C 1
ATOM 2267 O O . LEU B 1 74 ? -11.195 29.797 12.492 1 94.69 74 LEU B O 1
ATOM 2271 N N . SER B 1 75 ? -11.141 31.078 10.625 1 94.31 75 SER B N 1
ATOM 2272 C CA . SER B 1 75 ? -12.383 31.781 10.938 1 94.31 75 SER B CA 1
ATOM 2273 C C . SER B 1 75 ? -13.562 31.188 10.172 1 94.31 75 SER B C 1
ATOM 2275 O O . SER B 1 75 ? -14.695 31.656 10.312 1 94.31 75 SER B O 1
ATOM 2277 N N . TYR B 1 76 ? -13.32 30.172 9.352 1 96.62 76 TYR B N 1
ATOM 2278 C CA . TYR B 1 76 ? -14.367 29.562 8.539 1 96.62 76 TYR B CA 1
ATOM 2279 C C . TYR B 1 76 ? -15.422 28.891 9.422 1 96.62 76 TYR B C 1
ATOM 2281 O O . TYR B 1 76 ? -15.109 28.406 10.508 1 96.62 76 TYR B O 1
ATOM 2289 N N . SER B 1 77 ? -16.703 28.906 8.898 1 97.19 77 SER B N 1
ATOM 2290 C CA . SER B 1 77 ? -17.734 28.094 9.5 1 97.19 77 SER B CA 1
ATOM 2291 C C . SER B 1 77 ? -17.469 26.609 9.305 1 97.19 77 SER B C 1
ATOM 2293 O O . SER B 1 77 ? -16.594 26.234 8.523 1 97.19 77 SER B O 1
ATOM 2295 N N . LYS B 1 78 ? -18.156 25.828 10.039 1 97.31 78 LYS B N 1
ATOM 2296 C CA . LYS B 1 78 ? -18.047 24.375 9.922 1 97.31 78 LYS B CA 1
ATOM 2297 C C . LYS B 1 78 ? -18.125 23.938 8.461 1 97.31 78 LYS B C 1
ATOM 2299 O O . LYS B 1 78 ? -17.25 23.219 7.973 1 97.31 78 LYS B O 1
ATOM 2304 N N . ASP B 1 79 ? -19.125 24.391 7.777 1 97.94 79 ASP B N 1
ATOM 2305 C CA . ASP B 1 79 ? -19.344 23.969 6.398 1 97.94 79 ASP B CA 1
ATOM 2306 C C . ASP B 1 79 ? -18.234 24.484 5.484 1 97.94 79 ASP B C 1
ATOM 2308 O O . ASP B 1 79 ? -17.766 23.766 4.602 1 97.94 79 ASP B O 1
ATOM 2312 N N . GLN B 1 80 ? -17.859 25.672 5.707 1 97.88 80 GLN B N 1
ATOM 2313 C CA . GLN B 1 80 ? -16.797 26.281 4.906 1 97.88 80 GLN B CA 1
ATOM 2314 C C . GLN B 1 80 ? -15.469 25.547 5.105 1 97.88 80 GLN B C 1
ATOM 2316 O O . GLN B 1 80 ? -14.734 25.312 4.148 1 97.88 80 GLN B O 1
ATOM 2321 N N . LEU B 1 81 ? -15.172 25.219 6.355 1 98.25 81 LEU B N 1
ATOM 2322 C CA . LEU B 1 81 ? -13.906 24.547 6.656 1 98.25 81 LEU B CA 1
ATOM 2323 C C . LEU B 1 81 ? -13.883 23.141 6.07 1 98.25 81 LEU B C 1
ATOM 2325 O O . LEU B 1 81 ? -12.859 22.703 5.547 1 98.25 81 LEU B O 1
ATOM 2329 N N . ILE B 1 82 ? -14.961 22.406 6.207 1 98.31 82 ILE B N 1
ATOM 2330 C CA . ILE B 1 82 ? -15.055 21.094 5.602 1 98.31 82 ILE B CA 1
ATOM 2331 C C . ILE B 1 82 ? -14.812 21.188 4.098 1 98.31 82 ILE B C 1
ATOM 2333 O O . ILE B 1 82 ? -14.008 20.438 3.541 1 98.31 82 ILE B O 1
ATOM 2337 N N . ASP B 1 83 ? -15.484 22.141 3.426 1 98 83 ASP B N 1
ATOM 2338 C CA . ASP B 1 83 ? -15.305 22.328 1.99 1 98 83 ASP B CA 1
ATOM 2339 C C . ASP B 1 83 ? -13.852 22.672 1.664 1 98 83 ASP B C 1
ATOM 2341 O O . ASP B 1 83 ? -13.297 22.188 0.684 1 98 83 ASP B O 1
ATOM 2345 N N . TYR B 1 84 ? -13.32 23.531 2.492 1 97.75 84 TYR B N 1
ATOM 2346 C CA . TYR B 1 84 ? -11.938 23.953 2.305 1 97.75 84 TYR B CA 1
ATOM 2347 C C . TYR B 1 84 ? -10.992 22.766 2.398 1 97.75 84 TYR B C 1
ATOM 2349 O O . TYR B 1 84 ? -10.102 22.594 1.556 1 97.75 84 TYR B O 1
ATOM 2357 N N . ILE B 1 85 ? -11.133 21.906 3.41 1 98.25 85 ILE B N 1
ATOM 2358 C CA . ILE B 1 85 ? -10.281 20.75 3.654 1 98.25 85 ILE B CA 1
ATOM 2359 C C . ILE B 1 85 ? -10.375 19.781 2.482 1 98.25 85 ILE B C 1
ATOM 2361 O O . ILE B 1 85 ? -9.359 19.328 1.949 1 98.25 85 ILE B O 1
ATOM 2365 N N . VAL B 1 86 ? -11.57 19.484 2.041 1 98.06 86 VAL B N 1
ATOM 2366 C CA . VAL B 1 86 ? -11.789 18.516 0.969 1 98.06 86 VAL B CA 1
ATOM 2367 C C . VAL B 1 86 ? -11.203 19.047 -0.336 1 98.06 86 VAL B C 1
ATOM 2369 O O . VAL B 1 86 ? -10.5 18.328 -1.047 1 98.06 86 VAL B O 1
ATOM 2372 N N . HIS B 1 87 ? -11.352 20.312 -0.631 1 96.56 87 HIS B N 1
ATOM 2373 C CA . HIS B 1 87 ? -10.969 20.875 -1.915 1 96.56 87 HIS B CA 1
ATOM 2374 C C . HIS B 1 87 ? -9.477 21.172 -1.965 1 96.56 87 HIS B C 1
ATOM 2376 O O . HIS B 1 87 ? -8.836 21 -3.006 1 96.56 87 HIS B O 1
ATOM 2382 N N . ASN B 1 88 ? -8.938 21.562 -0.87 1 96.31 88 ASN B N 1
ATOM 2383 C CA . ASN B 1 88 ? -7.566 22.047 -0.91 1 96.31 88 ASN B CA 1
ATOM 2384 C C . ASN B 1 88 ? -6.578 20.984 -0.441 1 96.31 88 ASN B C 1
ATOM 2386 O O . ASN B 1 88 ? -5.387 21.062 -0.758 1 96.31 88 ASN B O 1
ATOM 2390 N N . TYR B 1 89 ? -7.039 20 0.309 1 98 89 TYR B N 1
ATOM 2391 C CA . TYR B 1 89 ? -6.094 19.031 0.853 1 98 89 TYR B CA 1
ATOM 2392 C C . TYR B 1 89 ? -6.379 17.641 0.322 1 98 89 TYR B C 1
ATOM 2394 O O . TYR B 1 89 ? -5.5 17 -0.26 1 98 89 TYR B O 1
ATOM 2402 N N . HIS B 1 90 ? -7.602 17.109 0.41 1 98.19 90 HIS B N 1
ATOM 2403 C CA . HIS B 1 90 ? -7.875 15.719 0.067 1 98.19 90 HIS B CA 1
ATOM 2404 C C . HIS B 1 90 ? -7.492 15.422 -1.378 1 98.19 90 HIS B C 1
ATOM 2406 O O . HIS B 1 90 ? -6.766 14.469 -1.646 1 98.19 90 HIS B O 1
ATOM 2412 N N . ARG B 1 91 ? -7.906 16.25 -2.297 1 95.31 91 ARG B N 1
ATOM 2413 C CA . ARG B 1 91 ? -7.664 16 -3.713 1 95.31 91 ARG B CA 1
ATOM 2414 C C . ARG B 1 91 ? -6.172 16.047 -4.027 1 95.31 91 ARG B C 1
ATOM 2416 O O . ARG B 1 91 ? -5.633 15.109 -4.633 1 95.31 91 ARG B O 1
ATOM 2423 N N . GLU B 1 92 ? -5.582 17.062 -3.611 1 97.62 92 GLU B N 1
ATOM 2424 C CA . GLU B 1 92 ? -4.156 17.234 -3.867 1 97.62 92 GLU B CA 1
ATOM 2425 C C . GLU B 1 92 ? -3.336 16.141 -3.193 1 97.62 92 GLU B C 1
ATOM 2427 O O . GLU B 1 92 ? -2.379 15.625 -3.775 1 97.62 92 GLU B O 1
ATOM 2432 N N . GLN B 1 93 ? -3.662 15.797 -2.008 1 98.75 93 GLN B N 1
ATOM 2433 C CA . GLN B 1 93 ? -2.898 14.805 -1.256 1 98.75 93 GLN B CA 1
ATOM 2434 C C . GLN B 1 93 ? -3.066 13.406 -1.854 1 98.75 93 GLN B C 1
ATOM 2436 O O . GLN B 1 93 ? -2.119 12.617 -1.882 1 98.75 93 GLN B O 1
ATOM 2441 N N . LEU B 1 94 ? -4.258 13.094 -2.383 1 98.06 94 LEU B N 1
ATOM 2442 C CA . LEU B 1 94 ? -4.453 11.828 -3.08 1 98.06 94 LEU B CA 1
ATOM 2443 C C . LEU B 1 94 ? -3.605 11.766 -4.348 1 98.06 94 LEU B C 1
ATOM 2445 O O . LEU B 1 94 ? -3.029 10.719 -4.664 1 98.06 94 LEU B O 1
ATOM 2449 N N . ASN B 1 95 ? -3.529 12.891 -5.047 1 97.94 95 ASN B N 1
ATOM 2450 C CA . ASN B 1 95 ? -2.678 12.953 -6.23 1 97.94 95 ASN B CA 1
ATOM 2451 C C . ASN B 1 95 ? -1.208 12.742 -5.871 1 97.94 95 ASN B C 1
ATOM 2453 O O . ASN B 1 95 ? -0.499 12 -6.551 1 97.94 95 ASN B O 1
ATOM 2457 N N . MET B 1 96 ? -0.771 13.391 -4.832 1 98.69 96 MET B N 1
ATOM 2458 C CA . MET B 1 96 ? 0.613 13.258 -4.391 1 98.69 96 MET B CA 1
ATOM 2459 C C . MET B 1 96 ? 0.91 11.82 -3.977 1 98.69 96 MET B C 1
ATOM 2461 O O . MET B 1 96 ? 1.979 11.289 -4.281 1 98.69 96 MET B O 1
ATOM 2465 N N . ILE B 1 97 ? -0.049 11.211 -3.285 1 98.81 97 ILE B N 1
ATOM 2466 C CA . ILE B 1 97 ? 0.113 9.828 -2.834 1 98.81 97 ILE B CA 1
ATOM 2467 C C . ILE B 1 97 ? 0.32 8.914 -4.039 1 98.81 97 ILE B C 1
ATOM 2469 O O . ILE B 1 97 ? 1.209 8.055 -4.031 1 98.81 97 ILE B O 1
ATOM 2473 N N . ASP B 1 98 ? -0.465 9.148 -5.059 1 97.94 98 ASP B N 1
ATOM 2474 C CA . ASP B 1 98 ? -0.336 8.352 -6.273 1 97.94 98 ASP B CA 1
ATOM 2475 C C . ASP B 1 98 ? 1.021 8.578 -6.938 1 97.94 98 ASP B C 1
ATOM 2477 O O . ASP B 1 98 ? 1.684 7.621 -7.344 1 97.94 98 ASP B O 1
ATOM 2481 N N . GLU B 1 99 ? 1.431 9.797 -7.031 1 98.19 99 GLU B N 1
ATOM 2482 C CA . GLU B 1 99 ? 2.711 10.148 -7.641 1 98.19 99 GLU B CA 1
ATOM 2483 C C . GLU B 1 99 ? 3.875 9.539 -6.863 1 98.19 99 GLU B C 1
ATOM 2485 O O . GLU B 1 99 ? 4.816 9.016 -7.457 1 98.19 99 GLU B O 1
ATOM 2490 N N . ILE B 1 100 ? 3.803 9.641 -5.598 1 98.88 100 ILE B N 1
ATOM 2491 C CA . ILE B 1 100 ? 4.855 9.117 -4.734 1 98.88 100 ILE B CA 1
ATOM 2492 C C . ILE B 1 100 ? 4.941 7.598 -4.887 1 98.88 100 ILE B C 1
ATOM 2494 O O . ILE B 1 100 ? 6.031 7.043 -5.012 1 98.88 100 ILE B O 1
ATOM 2498 N N . ASP B 1 101 ? 3.807 6.922 -4.867 1 98.69 101 ASP B N 1
ATOM 2499 C CA . ASP B 1 101 ? 3.75 5.473 -5.035 1 98.69 101 ASP B CA 1
ATOM 2500 C C . ASP B 1 101 ? 4.445 5.043 -6.324 1 98.69 101 ASP B C 1
ATOM 2502 O O . ASP B 1 101 ? 5.344 4.195 -6.297 1 98.69 101 ASP B O 1
ATOM 2506 N N . GLN B 1 102 ? 4.094 5.695 -7.406 1 98.06 102 GLN B N 1
ATOM 2507 C CA . GLN B 1 102 ? 4.684 5.367 -8.703 1 98.06 102 GLN B CA 1
ATOM 2508 C C . GLN B 1 102 ? 6.176 5.688 -8.719 1 98.06 102 GLN B C 1
ATOM 2510 O O . GLN B 1 102 ? 6.977 4.906 -9.242 1 98.06 102 GLN B O 1
ATOM 2515 N N . GLY B 1 103 ? 6.484 6.805 -8.164 1 98.5 103 GLY B N 1
ATOM 2516 C CA . GLY B 1 103 ? 7.879 7.211 -8.117 1 98.5 103 GLY B CA 1
ATOM 2517 C C . GLY B 1 103 ? 8.75 6.262 -7.312 1 98.5 103 GLY B C 1
ATOM 2518 O O . GLY B 1 103 ? 9.852 5.91 -7.738 1 98.5 103 GLY B O 1
ATOM 2519 N N . LEU B 1 104 ? 8.289 5.863 -6.137 1 98.69 104 LEU B N 1
ATOM 2520 C CA . LEU B 1 104 ? 9.055 4.953 -5.289 1 98.69 104 LEU B CA 1
ATOM 2521 C C . LEU B 1 104 ? 9.227 3.596 -5.965 1 98.69 104 LEU B C 1
ATOM 2523 O O . LEU B 1 104 ? 10.289 2.98 -5.875 1 98.69 104 LEU B O 1
ATOM 2527 N N . ALA B 1 105 ? 8.172 3.105 -6.625 1 97.94 105 ALA B N 1
ATOM 2528 C CA . ALA B 1 105 ? 8.273 1.848 -7.363 1 97.94 105 ALA B CA 1
ATOM 2529 C C . ALA B 1 105 ? 9.328 1.936 -8.453 1 97.94 105 ALA B C 1
ATOM 2531 O O . ALA B 1 105 ? 10.102 0.996 -8.656 1 97.94 105 ALA B O 1
ATOM 2532 N N . LYS B 1 106 ? 9.32 3.045 -9.141 1 97.31 106 LYS B N 1
ATOM 2533 C CA . LYS B 1 106 ? 10.32 3.268 -10.172 1 97.31 106 LYS B CA 1
ATOM 2534 C C . LYS B 1 106 ? 11.727 3.291 -9.578 1 97.31 106 LYS B C 1
ATOM 2536 O O . LYS B 1 106 ? 12.656 2.719 -10.156 1 97.31 106 LYS B O 1
ATOM 2541 N N . LEU B 1 107 ? 11.883 3.969 -8.477 1 98.38 107 LEU B N 1
ATOM 2542 C CA . LEU B 1 107 ? 13.188 4.051 -7.836 1 98.38 107 LEU B CA 1
ATOM 2543 C C . LEU B 1 107 ? 13.672 2.672 -7.402 1 98.38 107 LEU B C 1
ATOM 2545 O O . LEU B 1 107 ? 14.867 2.371 -7.488 1 98.38 107 LEU B O 1
ATOM 2549 N N . LEU B 1 108 ? 12.781 1.84 -6.902 1 97.69 108 LEU B N 1
ATOM 2550 C CA . LEU B 1 108 ? 13.133 0.47 -6.543 1 97.69 108 LEU B CA 1
ATOM 2551 C C . LEU B 1 108 ? 13.672 -0.29 -7.746 1 97.69 108 LEU B C 1
ATOM 2553 O O . LEU B 1 108 ? 14.602 -1.092 -7.613 1 97.69 108 LEU B O 1
ATOM 2557 N N . ASN B 1 109 ? 13.133 -0.01 -8.883 1 94.38 109 ASN B N 1
ATOM 2558 C CA . ASN B 1 109 ? 13.555 -0.688 -10.102 1 94.38 109 ASN B CA 1
ATOM 2559 C C . ASN B 1 109 ? 14.938 -0.224 -10.547 1 94.38 109 ASN B C 1
ATOM 2561 O O . ASN B 1 109 ? 15.805 -1.045 -10.852 1 94.38 109 ASN B O 1
ATOM 2565 N N . VAL B 1 110 ? 15.156 1.07 -10.461 1 95.62 110 VAL B N 1
ATOM 2566 C CA . VAL B 1 110 ? 16.344 1.658 -11.078 1 95.62 110 VAL B CA 1
ATOM 2567 C C . VAL B 1 110 ? 17.5 1.632 -10.086 1 95.62 110 VAL B C 1
ATOM 2569 O O . VAL B 1 110 ? 18.656 1.433 -10.484 1 95.62 110 VAL B O 1
ATOM 2572 N N . HIS B 1 111 ? 17.25 1.82 -8.82 1 96.75 111 HIS B N 1
ATOM 2573 C CA . HIS B 1 111 ? 18.312 2.035 -7.855 1 96.75 111 HIS B CA 1
ATOM 2574 C C . HIS B 1 111 ? 18.406 0.876 -6.867 1 96.75 111 HIS B C 1
ATOM 2576 O O . HIS B 1 111 ? 18.953 1.025 -5.777 1 96.75 111 HIS B O 1
ATOM 2582 N N . TYR B 1 112 ? 17.875 -0.285 -7.23 1 96.75 112 TYR B N 1
ATOM 2583 C CA . TYR B 1 112 ? 17.797 -1.379 -6.27 1 96.75 112 TYR B CA 1
ATOM 2584 C C . TYR B 1 112 ? 19.203 -1.807 -5.828 1 96.75 112 TYR B C 1
ATOM 2586 O O . TYR B 1 112 ? 19.406 -2.164 -4.668 1 96.75 112 TYR B O 1
ATOM 2594 N N . ASP B 1 113 ? 20.25 -1.768 -6.68 1 95.69 113 ASP B N 1
ATOM 2595 C CA . ASP B 1 113 ? 21.578 -2.328 -6.441 1 95.69 113 ASP B CA 1
ATOM 2596 C C . ASP B 1 113 ? 22.25 -1.638 -5.262 1 95.69 113 ASP B C 1
ATOM 2598 O O . ASP B 1 113 ? 22.906 -2.291 -4.445 1 95.69 113 ASP B O 1
ATOM 2602 N N . HIS B 1 114 ? 22.047 -0.358 -5.164 1 95.56 114 HIS B N 1
ATOM 2603 C CA . HIS B 1 114 ? 22.766 0.365 -4.121 1 95.56 114 HIS B CA 1
ATOM 2604 C C . HIS B 1 114 ? 21.828 0.805 -3.006 1 95.56 114 HIS B C 1
ATOM 2606 O O . HIS B 1 114 ? 22.266 1.066 -1.884 1 95.56 114 HIS B O 1
ATOM 2612 N N . HIS B 1 115 ? 20.531 0.825 -3.307 1 97.25 115 HIS B N 1
ATOM 2613 C CA . HIS B 1 115 ? 19.609 1.419 -2.338 1 97.25 115 HIS B CA 1
ATOM 2614 C C . HIS B 1 115 ? 18.406 0.517 -2.096 1 97.25 115 HIS B C 1
ATOM 2616 O O . HIS B 1 115 ? 17.406 0.953 -1.522 1 97.25 115 HIS B O 1
ATOM 2622 N N . GLY B 1 116 ? 18.453 -0.706 -2.525 1 97.5 116 GLY B N 1
ATOM 2623 C CA . GLY B 1 116 ? 17.312 -1.604 -2.5 1 97.5 116 GLY B CA 1
ATOM 2624 C C . GLY B 1 116 ? 16.719 -1.785 -1.112 1 97.5 116 GLY B C 1
ATOM 2625 O O . GLY B 1 116 ? 15.508 -1.731 -0.935 1 97.5 116 GLY B O 1
ATOM 2626 N N . GLU B 1 117 ? 17.531 -2.006 -0.146 1 97.31 117 GLU B N 1
ATOM 2627 C CA . GLU B 1 117 ? 17.062 -2.252 1.217 1 97.31 117 GLU B CA 1
ATOM 2628 C C . GLU B 1 117 ? 16.359 -1.023 1.794 1 97.31 117 GLU B C 1
ATOM 2630 O O . GLU B 1 117 ? 15.25 -1.125 2.316 1 97.31 117 GLU B O 1
ATOM 2635 N N . GLU B 1 118 ? 17.062 0.088 1.638 1 97.81 118 GLU B N 1
ATOM 2636 C CA . GLU B 1 118 ? 16.5 1.331 2.16 1 97.81 118 GLU B CA 1
ATOM 2637 C C . GLU B 1 118 ? 15.203 1.698 1.441 1 97.81 118 GLU B C 1
ATOM 2639 O O . GLU B 1 118 ? 14.203 2.029 2.082 1 97.81 118 GLU B O 1
ATOM 2644 N N . LEU B 1 119 ? 15.195 1.594 0.14 1 98.62 119 LEU B N 1
ATOM 2645 C CA . LEU B 1 119 ? 14.023 1.952 -0.657 1 98.62 119 LEU B CA 1
ATOM 2646 C C . LEU B 1 119 ? 12.867 1.001 -0.381 1 98.62 119 LEU B C 1
ATOM 2648 O O . LEU B 1 119 ? 11.703 1.408 -0.414 1 98.62 119 LEU B O 1
ATOM 2652 N N . THR B 1 120 ? 13.164 -0.245 -0.115 1 98.75 120 THR B N 1
ATOM 2653 C CA . THR B 1 120 ? 12.117 -1.203 0.225 1 98.75 120 THR B CA 1
ATOM 2654 C C . THR B 1 120 ? 11.406 -0.792 1.51 1 98.75 120 THR B C 1
ATOM 2656 O O . THR B 1 120 ? 10.172 -0.764 1.561 1 98.75 120 THR B O 1
ATOM 2659 N N . LYS B 1 121 ? 12.164 -0.449 2.512 1 98.75 121 LYS B N 1
ATOM 2660 C CA . LYS B 1 121 ? 11.586 -0.029 3.785 1 98.75 121 LYS B CA 1
ATOM 2661 C C . LYS B 1 121 ? 10.742 1.232 3.615 1 98.75 121 LYS B C 1
ATOM 2663 O O . LYS B 1 121 ? 9.648 1.336 4.176 1 98.75 121 LYS B O 1
ATOM 2668 N N . ILE B 1 122 ? 11.266 2.193 2.861 1 98.88 122 ILE B N 1
ATOM 2669 C CA . ILE B 1 122 ? 10.547 3.434 2.594 1 98.88 122 ILE B CA 1
ATOM 2670 C C . ILE B 1 122 ? 9.227 3.121 1.884 1 98.88 122 ILE B C 1
ATOM 2672 O O . ILE B 1 122 ? 8.172 3.619 2.277 1 98.88 122 ILE B O 1
ATOM 2676 N N . TYR B 1 123 ? 9.273 2.281 0.844 1 98.88 123 TYR B N 1
ATOM 2677 C CA . TYR B 1 123 ? 8.109 1.934 0.037 1 98.88 123 TYR B CA 1
ATOM 2678 C C . TYR B 1 123 ? 7.047 1.248 0.884 1 98.88 123 TYR B C 1
ATOM 2680 O O . TYR B 1 123 ? 5.867 1.609 0.823 1 98.88 123 TYR B O 1
ATOM 2688 N N . GLN B 1 124 ? 7.445 0.309 1.681 1 98.88 124 GLN B N 1
ATOM 2689 C CA . GLN B 1 124 ? 6.508 -0.445 2.506 1 98.88 124 GLN B CA 1
ATOM 2690 C C . GLN B 1 124 ? 5.859 0.45 3.559 1 98.88 124 GLN B C 1
ATOM 2692 O O . GLN B 1 124 ? 4.652 0.355 3.805 1 98.88 124 GLN B O 1
ATOM 2697 N N . THR B 1 125 ? 6.652 1.322 4.203 1 98.94 125 THR B N 1
ATOM 2698 C CA . THR B 1 125 ? 6.109 2.264 5.176 1 98.94 125 THR B CA 1
ATOM 2699 C C . THR B 1 125 ? 5.137 3.23 4.508 1 98.94 125 THR B C 1
ATOM 2701 O O . THR B 1 125 ? 4.07 3.52 5.055 1 98.94 125 THR B O 1
ATOM 2704 N N . PHE B 1 126 ? 5.539 3.676 3.334 1 98.94 126 PHE B N 1
ATOM 2705 C CA . PHE B 1 126 ? 4.668 4.586 2.6 1 98.94 126 PHE B CA 1
ATOM 2706 C C . PHE B 1 126 ? 3.354 3.906 2.236 1 98.94 126 PHE B C 1
ATOM 2708 O O . PHE B 1 126 ? 2.289 4.523 2.309 1 98.94 126 PHE B O 1
ATOM 2715 N N . LEU B 1 127 ? 3.381 2.682 1.804 1 98.88 127 LEU B N 1
ATOM 2716 C CA . LEU B 1 127 ? 2.156 1.982 1.431 1 98.88 127 LEU B CA 1
ATOM 2717 C C . LEU B 1 127 ? 1.264 1.761 2.648 1 98.88 127 LEU B C 1
ATOM 2719 O O . LEU B 1 127 ? 0.038 1.708 2.523 1 98.88 127 LEU B O 1
ATOM 2723 N N . GLN B 1 128 ? 1.874 1.618 3.834 1 98.81 128 GLN B N 1
ATOM 2724 C CA . GLN B 1 128 ? 1.057 1.612 5.043 1 98.81 128 GLN B CA 1
ATOM 2725 C C . GLN B 1 128 ? 0.309 2.932 5.207 1 98.81 128 GLN B C 1
ATOM 2727 O O . GLN B 1 128 ? -0.877 2.941 5.543 1 98.81 128 GLN B O 1
ATOM 2732 N N . LEU B 1 129 ? 1 4.008 4.984 1 98.88 129 LEU B N 1
ATOM 2733 C CA . LEU B 1 129 ? 0.378 5.324 5.059 1 98.88 129 LEU B CA 1
ATOM 2734 C C . LEU B 1 129 ? -0.734 5.461 4.023 1 98.88 129 LEU B C 1
ATOM 2736 O O . LEU B 1 129 ? -1.835 5.914 4.344 1 98.88 129 LEU B O 1
ATOM 2740 N N . LYS B 1 130 ? -0.429 5.086 2.779 1 98.88 130 LYS B N 1
ATOM 2741 C CA . LYS B 1 130 ? -1.406 5.117 1.695 1 98.88 130 LYS B CA 1
ATOM 2742 C C . LYS B 1 130 ? -2.646 4.297 2.051 1 98.88 130 LYS B C 1
ATOM 2744 O O . LYS B 1 130 ? -3.773 4.758 1.858 1 98.88 130 LYS B O 1
ATOM 2749 N N . SER B 1 131 ? -2.426 3.127 2.625 1 98.62 131 SER B N 1
ATOM 2750 C CA . SER B 1 131 ? -3.494 2.205 2.998 1 98.62 131 SER B CA 1
ATOM 2751 C C . SER B 1 131 ? -4.41 2.816 4.051 1 98.62 131 SER B C 1
ATOM 2753 O O . SER B 1 131 ? -5.609 2.533 4.078 1 98.62 131 SER B O 1
ATOM 2755 N N . ALA B 1 132 ? -3.852 3.637 4.824 1 98.31 132 ALA B N 1
ATOM 2756 C CA . ALA B 1 132 ? -4.629 4.309 5.863 1 98.31 132 ALA B CA 1
ATOM 2757 C C . ALA B 1 132 ? -5.359 5.523 5.301 1 98.31 132 ALA B C 1
ATOM 2759 O O . ALA B 1 132 ? -6.555 5.703 5.547 1 98.31 132 ALA B O 1
ATOM 2760 N N . LEU B 1 133 ? -4.746 6.328 4.492 1 98.69 133 LEU B N 1
ATOM 2761 C CA . LEU B 1 133 ? -5.227 7.664 4.156 1 98.69 133 LEU B CA 1
ATOM 2762 C C . LEU B 1 133 ? -6.285 7.602 3.062 1 98.69 133 LEU B C 1
ATOM 2764 O O . LEU B 1 133 ? -7.262 8.352 3.096 1 98.69 133 LEU B O 1
ATOM 2768 N N . VAL B 1 134 ? -6.121 6.746 2.098 1 98.62 134 VAL B N 1
ATOM 2769 C CA . VAL B 1 134 ? -7 6.746 0.933 1 98.62 134 VAL B CA 1
ATOM 2770 C C . VAL B 1 134 ? -8.43 6.422 1.364 1 98.62 134 VAL B C 1
ATOM 2772 O O . VAL B 1 134 ? -9.352 7.199 1.115 1 98.62 134 VAL B O 1
ATOM 2775 N N . PRO B 1 135 ? -8.633 5.293 2.119 1 98.25 135 PRO B N 1
ATOM 2776 C CA . PRO B 1 135 ? -10.008 5.066 2.572 1 98.25 135 PRO B CA 1
ATOM 2777 C C . PRO B 1 135 ? -10.453 6.078 3.627 1 98.25 135 PRO B C 1
ATOM 2779 O O . PRO B 1 135 ? -11.641 6.41 3.705 1 98.25 135 PRO B O 1
ATOM 2782 N N . HIS B 1 136 ? -9.531 6.602 4.422 1 98.12 136 HIS B N 1
ATOM 2783 C CA . HIS B 1 136 ? -9.828 7.582 5.461 1 98.12 136 HIS B CA 1
ATOM 2784 C C . HIS B 1 136 ? -10.477 8.828 4.867 1 98.12 136 HIS B C 1
ATOM 2786 O O . HIS B 1 136 ? -11.484 9.312 5.379 1 98.12 136 HIS B O 1
ATOM 2792 N N . PHE B 1 137 ? -9.93 9.336 3.758 1 98.38 137 PHE B N 1
ATOM 2793 C CA . PHE B 1 137 ? -10.469 10.516 3.1 1 98.38 137 PHE B CA 1
ATOM 2794 C C . PHE B 1 137 ? -11.883 10.258 2.594 1 98.38 137 PHE B C 1
ATOM 2796 O O . PHE B 1 137 ? -12.766 11.102 2.744 1 98.38 137 PHE B O 1
ATOM 2803 N N . ARG B 1 138 ? -12.109 9.094 2.096 1 97.88 138 ARG B N 1
ATOM 2804 C CA . ARG B 1 138 ? -13.438 8.758 1.58 1 97.88 138 ARG B CA 1
ATOM 2805 C C . ARG B 1 138 ? -14.453 8.641 2.713 1 97.88 138 ARG B C 1
ATOM 2807 O O . ARG B 1 138 ? -15.57 9.133 2.6 1 97.88 138 ARG B O 1
ATOM 2814 N N . HIS B 1 139 ? -14.031 8 3.75 1 97.44 139 HIS B N 1
ATOM 2815 C CA . HIS B 1 139 ? -14.922 7.867 4.895 1 97.44 139 HIS B CA 1
ATOM 2816 C C . HIS B 1 139 ? -15.336 9.234 5.434 1 97.44 139 HIS B C 1
ATOM 2818 O O . HIS B 1 139 ? -16.516 9.453 5.742 1 97.44 139 HIS B O 1
ATOM 2824 N N . GLU B 1 140 ? -14.406 10.133 5.512 1 97.88 140 GLU B N 1
ATOM 2825 C CA . GLU B 1 140 ? -14.711 11.484 5.969 1 97.88 140 GLU B CA 1
ATOM 2826 C C . GLU B 1 140 ? -15.711 12.164 5.039 1 97.88 140 GLU B C 1
ATOM 2828 O O . GLU B 1 140 ? -16.703 12.727 5.492 1 97.88 140 GLU B O 1
ATOM 2833 N N . GLU B 1 141 ? -15.453 12.078 3.795 1 97.62 141 GLU B N 1
ATOM 2834 C CA . GLU B 1 141 ? -16.25 12.797 2.797 1 97.62 141 GLU B CA 1
ATOM 2835 C C . GLU B 1 141 ? -17.641 12.211 2.68 1 97.62 141 GLU B C 1
ATOM 2837 O O . GLU B 1 141 ? -18.609 12.945 2.434 1 97.62 141 GLU B O 1
ATOM 2842 N N . HIS B 1 142 ? -17.812 10.906 2.967 1 96.5 142 HIS B N 1
ATOM 2843 C CA . HIS B 1 142 ? -19.062 10.242 2.662 1 96.5 142 HIS B CA 1
ATOM 2844 C C . HIS B 1 142 ? -19.844 9.938 3.936 1 96.5 142 HIS B C 1
ATOM 2846 O O . HIS B 1 142 ? -21.062 9.703 3.883 1 96.5 142 HIS B O 1
ATOM 2852 N N . VAL B 1 143 ? -19.125 9.961 5.066 1 95.75 143 VAL B N 1
ATOM 2853 C CA . VAL B 1 143 ? -19.812 9.555 6.281 1 95.75 143 VAL B CA 1
ATOM 2854 C C . VAL B 1 143 ? -19.656 10.633 7.352 1 95.75 143 VAL B C 1
ATOM 2856 O O . VAL B 1 143 ? -20.625 11.344 7.672 1 95.75 143 VAL B O 1
ATOM 2859 N N . ASP B 1 144 ? -18.469 10.93 7.762 1 96.81 144 ASP B N 1
ATOM 2860 C CA . ASP B 1 144 ? -18.234 11.773 8.93 1 96.81 144 ASP B CA 1
ATOM 2861 C C . ASP B 1 144 ? -18.688 13.203 8.672 1 96.81 144 ASP B C 1
ATOM 2863 O O . ASP B 1 144 ? -19.438 13.781 9.477 1 96.81 144 ASP B O 1
ATOM 2867 N N . PHE B 1 145 ? -18.25 13.805 7.551 1 97.56 145 PHE B N 1
ATOM 2868 C CA . PHE B 1 145 ? -18.516 15.219 7.297 1 97.56 145 PHE B CA 1
ATOM 2869 C C . PHE B 1 145 ? -20 15.445 7.02 1 97.56 145 PHE B C 1
ATOM 2871 O O . PHE B 1 145 ? -20.594 16.359 7.566 1 97.56 145 PHE B O 1
ATOM 2878 N N . PRO B 1 146 ? -20.625 14.555 6.215 1 96.75 146 PRO B N 1
ATOM 2879 C CA . PRO B 1 146 ? -22.062 14.711 6.027 1 96.75 146 PRO B CA 1
ATOM 2880 C C . PRO B 1 146 ? -22.844 14.586 7.336 1 96.75 146 PRO B C 1
ATOM 2882 O O . PRO B 1 146 ? -23.766 15.367 7.59 1 96.75 146 PRO B O 1
ATOM 2885 N N . GLU B 1 147 ? -22.516 13.633 8.18 1 96.12 147 GLU B N 1
ATOM 2886 C CA . GLU B 1 147 ? -23.172 13.484 9.469 1 96.12 147 GLU B CA 1
ATOM 2887 C C . GLU B 1 147 ? -22.938 14.703 10.359 1 96.12 147 GLU B C 1
ATOM 2889 O O . GLU B 1 147 ? -23.859 15.18 11.023 1 96.12 147 GLU B O 1
ATOM 2894 N N . PHE B 1 148 ? -21.781 15.164 10.352 1 96.88 148 PHE B N 1
ATOM 2895 C CA . PHE B 1 148 ? -21.406 16.328 11.148 1 96.88 148 PHE B CA 1
ATOM 2896 C C . PHE B 1 148 ? -22.172 17.562 10.688 1 96.88 148 PHE B C 1
ATOM 2898 O O . PHE B 1 148 ? -22.719 18.312 11.508 1 96.88 148 PHE B O 1
ATOM 2905 N N . LYS B 1 149 ? -22.281 17.766 9.391 1 96.5 149 LYS B N 1
ATOM 2906 C CA . LYS B 1 149 ? -23.031 18.875 8.828 1 96.5 149 LYS B CA 1
ATOM 2907 C C . LYS B 1 149 ? -24.5 18.781 9.188 1 96.5 149 LYS B C 1
ATOM 2909 O O . LYS B 1 149 ? -25.172 19.812 9.375 1 96.5 149 LYS B O 1
ATOM 2914 N N . ALA B 1 150 ? -24.953 17.594 9.383 1 95.94 150 ALA B N 1
ATOM 2915 C CA . ALA B 1 150 ? -26.375 17.375 9.688 1 95.94 150 ALA B CA 1
ATOM 2916 C C . ALA B 1 150 ? -26.641 17.562 11.18 1 95.94 150 ALA B C 1
ATOM 2918 O O . ALA B 1 150 ? -27.797 17.453 11.625 1 95.94 150 ALA B O 1
ATOM 2919 N N . GLY B 1 151 ? -25.656 17.797 11.984 1 93.62 151 GLY B N 1
ATOM 2920 C CA . GLY B 1 151 ? -25.828 18.094 13.398 1 93.62 151 GLY B CA 1
ATOM 2921 C C . GLY B 1 151 ? -25.859 16.844 14.258 1 93.62 151 GLY B C 1
ATOM 2922 O O . GLY B 1 151 ? -26.25 16.891 15.43 1 93.62 151 GLY B O 1
ATOM 2923 N N . LYS B 1 152 ? -25.484 15.766 13.648 1 93.38 152 LYS B N 1
ATOM 2924 C CA . LYS B 1 152 ? -25.438 14.531 14.438 1 93.38 152 LYS B CA 1
ATOM 2925 C C . LYS B 1 152 ? -24.219 14.523 15.352 1 93.38 152 LYS B C 1
ATOM 2927 O O . LYS B 1 152 ? -23.188 15.102 15.031 1 93.38 152 LYS B O 1
ATOM 2932 N N . PRO B 1 153 ? -24.422 13.914 16.5 1 88.75 153 PRO B N 1
ATOM 2933 C CA . PRO B 1 153 ? -23.234 13.758 17.344 1 88.75 153 PRO B CA 1
ATOM 2934 C C . PRO B 1 153 ? -22.188 12.828 16.719 1 88.75 153 PRO B C 1
ATOM 2936 O O . PRO B 1 153 ? -22.516 11.711 16.312 1 88.75 153 PRO B O 1
ATOM 2939 N N . VAL B 1 154 ? -21.094 13.438 16.531 1 88.56 154 VAL B N 1
ATOM 2940 C CA . VAL B 1 154 ? -20 12.641 15.992 1 88.56 154 VAL B CA 1
ATOM 2941 C C . VAL B 1 154 ? -18.875 12.523 17.016 1 88.56 154 VAL B C 1
ATOM 2943 O O . VAL B 1 154 ? -18.453 13.531 17.594 1 88.56 154 VAL B O 1
ATOM 2946 N N . ASP B 1 155 ? -18.578 11.312 17.375 1 90 155 ASP B N 1
ATOM 2947 C CA . ASP B 1 155 ? -17.391 11.055 18.203 1 90 155 ASP B CA 1
ATOM 2948 C C . ASP B 1 155 ? -16.141 10.945 17.344 1 90 155 ASP B C 1
ATOM 2950 O O . ASP B 1 155 ? -15.938 9.953 16.641 1 90 155 ASP B O 1
ATOM 2954 N N . PHE B 1 156 ? -15.195 11.953 17.453 1 94.31 156 PHE B N 1
ATOM 2955 C CA . PHE B 1 156 ? -14.039 12.055 16.562 1 94.31 156 PHE B CA 1
ATOM 2956 C C . PHE B 1 156 ? -12.836 11.344 17.156 1 94.31 156 PHE B C 1
ATOM 2958 O O . PHE B 1 156 ? -11.719 11.477 16.656 1 94.31 156 PHE B O 1
ATOM 2965 N N . GLU B 1 157 ? -13.008 10.594 18.219 1 94.31 157 GLU B N 1
ATOM 2966 C CA . GLU B 1 157 ? -11.883 9.93 18.859 1 94.31 157 GLU B CA 1
ATOM 2967 C C . GLU B 1 157 ? -11.211 8.938 17.922 1 94.31 157 GLU B C 1
ATOM 2969 O O . GLU B 1 157 ? -9.984 8.82 17.891 1 94.31 157 GLU B O 1
ATOM 2974 N N . GLU B 1 158 ? -12.023 8.234 17.203 1 95.19 158 GLU B N 1
ATOM 2975 C CA . GLU B 1 158 ? -11.477 7.277 16.25 1 95.19 158 GLU B CA 1
ATOM 2976 C C . GLU B 1 158 ? -10.664 7.977 15.164 1 95.19 158 GLU B C 1
ATOM 2978 O O . GLU B 1 158 ? -9.578 7.52 14.797 1 95.19 158 GLU B O 1
ATOM 2983 N N . LEU B 1 159 ? -11.164 9.086 14.68 1 96.56 159 LEU B N 1
ATOM 2984 C CA . LEU B 1 159 ? -10.453 9.844 13.664 1 96.56 159 LEU B CA 1
ATOM 2985 C C . LEU B 1 159 ? -9.133 10.391 14.211 1 96.56 159 LEU B C 1
ATOM 2987 O O . LEU B 1 159 ? -8.109 10.367 13.523 1 96.56 159 LEU B O 1
ATOM 2991 N N . ARG B 1 160 ? -9.164 10.828 15.43 1 96.69 160 ARG B N 1
ATOM 2992 C CA . ARG B 1 160 ? -7.938 11.32 16.047 1 96.69 160 ARG B CA 1
ATOM 2993 C C . ARG B 1 160 ? -6.91 10.203 16.188 1 96.69 160 ARG B C 1
ATOM 2995 O O . ARG B 1 160 ? -5.715 10.422 16 1 96.69 160 ARG B O 1
ATOM 3002 N N . ALA B 1 161 ? -7.363 9.047 16.547 1 97.19 161 ALA B N 1
ATOM 3003 C CA . ALA B 1 161 ? -6.465 7.898 16.656 1 97.19 161 ALA B CA 1
ATOM 3004 C C . ALA B 1 161 ? -5.84 7.57 15.297 1 97.19 161 ALA B C 1
ATOM 3006 O O . ALA B 1 161 ? -4.648 7.254 15.219 1 97.19 161 ALA B O 1
ATOM 3007 N N . GLU B 1 162 ? -6.613 7.633 14.258 1 97.5 162 GLU B N 1
ATOM 3008 C CA . GLU B 1 162 ? -6.109 7.406 12.906 1 97.5 162 GLU B CA 1
ATOM 3009 C C . GLU B 1 162 ? -5.086 8.469 12.516 1 97.5 162 GLU B C 1
ATOM 3011 O O . GLU B 1 162 ? -4.066 8.148 11.898 1 97.5 162 GLU B O 1
ATOM 3016 N N . HIS B 1 163 ? -5.367 9.727 12.883 1 98.44 163 HIS B N 1
ATOM 3017 C CA . HIS B 1 163 ? -4.43 10.812 12.633 1 98.44 163 HIS B CA 1
ATOM 3018 C C . HIS B 1 163 ? -3.109 10.586 13.359 1 98.44 163 HIS B C 1
ATOM 3020 O O . HIS B 1 163 ? -2.039 10.836 12.805 1 98.44 163 HIS B O 1
ATOM 3026 N N . GLU B 1 164 ? -3.211 10.117 14.562 1 97.44 164 GLU B N 1
ATOM 3027 C CA . GLU B 1 164 ? -2.006 9.812 15.328 1 97.44 164 GLU B CA 1
ATOM 3028 C C . GLU B 1 164 ? -1.186 8.719 14.648 1 97.44 164 GLU B C 1
ATOM 3030 O O . GLU B 1 164 ? 0.038 8.828 14.539 1 97.44 164 GLU B O 1
ATOM 3035 N N . ALA B 1 165 ? -1.879 7.691 14.227 1 98.06 165 ALA B N 1
ATOM 3036 C CA . ALA B 1 165 ? -1.196 6.602 13.531 1 98.06 165 ALA B CA 1
ATOM 3037 C C . ALA B 1 165 ? -0.519 7.102 12.258 1 98.06 165 ALA B C 1
ATOM 3039 O O . ALA B 1 165 ? 0.603 6.695 11.945 1 98.06 165 ALA B O 1
ATOM 3040 N N . ALA B 1 166 ? -1.205 7.969 11.508 1 98.06 166 ALA B N 1
ATOM 3041 C CA . ALA B 1 166 ? -0.613 8.562 10.312 1 98.06 166 ALA B CA 1
ATOM 3042 C C . ALA B 1 166 ? 0.623 9.391 10.672 1 98.06 166 ALA B C 1
ATOM 3044 O O . ALA B 1 166 ? 1.63 9.344 9.961 1 98.06 166 ALA B O 1
ATOM 3045 N N . GLY B 1 167 ? 0.531 10.133 11.758 1 97.19 167 GLY B N 1
ATOM 3046 C CA . GLY B 1 167 ? 1.67 10.914 12.219 1 97.19 167 GLY B CA 1
ATOM 3047 C C . GLY B 1 167 ? 2.9 10.062 12.492 1 97.19 167 GLY B C 1
ATOM 3048 O O . GLY B 1 167 ? 4.016 10.453 12.141 1 97.19 167 GLY B O 1
ATOM 3049 N N . VAL B 1 168 ? 2.682 8.922 13.07 1 97.88 168 VAL B N 1
ATOM 3050 C CA . VAL B 1 168 ? 3.777 8.016 13.383 1 97.88 168 VAL B CA 1
ATOM 3051 C C . VAL B 1 168 ? 4.434 7.531 12.086 1 97.88 168 VAL B C 1
ATOM 3053 O O . VAL B 1 168 ? 5.66 7.473 11.992 1 97.88 168 VAL B O 1
ATOM 3056 N N . LEU B 1 169 ? 3.633 7.215 11.125 1 98.56 169 LEU B N 1
ATOM 3057 C CA . LEU B 1 169 ? 4.16 6.754 9.844 1 98.56 169 LEU B CA 1
ATOM 3058 C C . LEU B 1 169 ? 4.926 7.871 9.141 1 98.56 169 LEU B C 1
ATOM 3060 O O . LEU B 1 169 ? 5.961 7.621 8.516 1 98.56 169 LEU B O 1
ATOM 3064 N N . LEU B 1 170 ? 4.41 9.086 9.227 1 98.38 170 LEU B N 1
ATOM 3065 C CA . LEU B 1 170 ? 5.094 10.227 8.625 1 98.38 170 LEU B CA 1
ATOM 3066 C C . LEU B 1 170 ? 6.453 10.453 9.273 1 98.38 170 LEU B C 1
ATOM 3068 O O . LEU B 1 170 ? 7.441 10.719 8.586 1 98.38 170 LEU B O 1
ATOM 3072 N N . GLU B 1 171 ? 6.5 10.352 10.562 1 97 171 GLU B N 1
ATOM 3073 C CA . GLU B 1 171 ? 7.773 10.469 11.266 1 97 171 GLU B CA 1
ATOM 3074 C C . GLU B 1 171 ? 8.75 9.383 10.82 1 97 171 GLU B C 1
ATOM 3076 O O . GLU B 1 171 ? 9.938 9.656 10.617 1 97 171 GLU B O 1
ATOM 3081 N N . SER B 1 172 ? 8.266 8.203 10.703 1 98.56 172 SER B N 1
ATOM 3082 C CA . SER B 1 172 ? 9.094 7.09 10.25 1 98.56 172 SER B CA 1
ATOM 3083 C C . SER B 1 172 ? 9.648 7.352 8.852 1 98.56 172 SER B C 1
ATOM 3085 O O . SER B 1 172 ? 10.828 7.109 8.594 1 98.56 172 SER B O 1
ATOM 3087 N N . LEU B 1 173 ? 8.805 7.824 7.98 1 98.81 173 LEU B N 1
ATOM 3088 C CA . LEU B 1 173 ? 9.234 8.117 6.613 1 98.81 173 LEU B CA 1
ATOM 3089 C C . LEU B 1 173 ? 10.297 9.203 6.598 1 98.81 173 LEU B C 1
ATOM 3091 O O . LEU B 1 173 ? 11.281 9.109 5.859 1 98.81 173 LEU B O 1
ATOM 3095 N N . SER B 1 174 ? 10.055 10.25 7.371 1 98 174 SER B N 1
ATOM 3096 C CA . SER B 1 174 ? 11.039 11.32 7.477 1 98 174 SER B CA 1
ATOM 3097 C C . SER B 1 174 ? 12.391 10.797 7.926 1 98 174 SER B C 1
ATOM 3099 O O . SER B 1 174 ? 13.422 11.133 7.332 1 98 174 SER B O 1
ATOM 3101 N N . ALA B 1 175 ? 12.383 9.93 8.945 1 98.06 175 ALA B N 1
ATOM 3102 C CA . ALA B 1 175 ? 13.617 9.352 9.461 1 98.06 175 ALA B CA 1
ATOM 3103 C C . ALA B 1 175 ? 14.281 8.445 8.43 1 98.06 175 ALA B C 1
ATOM 3105 O O . ALA B 1 175 ? 15.484 8.547 8.18 1 98.06 175 ALA B O 1
ATOM 3106 N N . LEU B 1 176 ? 13.523 7.605 7.766 1 98.56 176 LEU B N 1
ATOM 3107 C CA . LEU B 1 176 ? 14.039 6.641 6.797 1 98.56 176 LEU B CA 1
ATOM 3108 C C . LEU B 1 176 ? 14.656 7.352 5.602 1 98.56 176 LEU B C 1
ATOM 3110 O O . LEU B 1 176 ? 15.57 6.816 4.961 1 98.56 176 LEU B O 1
ATOM 3114 N N . THR B 1 177 ? 14.242 8.57 5.273 1 98.5 177 THR B N 1
ATOM 3115 C CA . THR B 1 177 ? 14.656 9.281 4.07 1 98.5 177 THR B CA 1
ATOM 3116 C C . THR B 1 177 ? 15.656 10.391 4.41 1 98.5 177 THR B C 1
ATOM 3118 O O . THR B 1 177 ? 15.953 11.242 3.574 1 98.5 177 THR B O 1
ATOM 3121 N N . ASN B 1 178 ? 16.109 10.406 5.676 1 97.56 178 ASN B N 1
ATOM 3122 C CA . ASN B 1 178 ? 16.969 11.5 6.129 1 97.56 178 ASN B CA 1
ATOM 3123 C C . ASN B 1 178 ? 16.344 12.859 5.848 1 97.56 178 ASN B C 1
ATOM 3125 O O . ASN B 1 178 ? 16.953 13.711 5.211 1 97.56 178 ASN B O 1
ATOM 3129 N N . GLN B 1 179 ? 15.031 13.016 6.359 1 97.12 179 GLN B N 1
ATOM 3130 C CA . GLN B 1 179 ? 14.25 14.242 6.195 1 97.12 179 GLN B CA 1
ATOM 3131 C C . GLN B 1 179 ? 14.078 14.586 4.719 1 97.12 179 GLN B C 1
ATOM 3133 O O . GLN B 1 179 ? 14.227 15.75 4.328 1 97.12 179 GLN B O 1
ATOM 3138 N N . TYR B 1 180 ? 13.898 13.531 3.916 1 98.31 180 TYR B N 1
ATOM 3139 C CA . TYR B 1 180 ? 13.578 13.617 2.496 1 98.31 180 TYR B CA 1
ATOM 3140 C C . TYR B 1 180 ? 14.742 14.211 1.709 1 98.31 180 TYR B C 1
ATOM 3142 O O . TYR B 1 180 ? 14.531 15.055 0.833 1 98.31 180 TYR B O 1
ATOM 3150 N N . THR B 1 181 ? 15.883 13.766 2.074 1 98.19 181 THR B N 1
ATOM 3151 C CA . THR B 1 181 ? 17.094 14.109 1.343 1 98.19 181 THR B CA 1
ATOM 3152 C C . THR B 1 181 ? 17.562 12.945 0.473 1 98.19 181 THR B C 1
ATOM 3154 O O . THR B 1 181 ? 17.891 11.875 0.987 1 98.19 181 THR B O 1
ATOM 3157 N N . ALA B 1 182 ? 17.609 13.195 -0.803 1 97.81 182 ALA B N 1
ATOM 3158 C CA . ALA B 1 182 ? 18.047 12.148 -1.728 1 97.81 182 ALA B CA 1
ATOM 3159 C C . ALA B 1 182 ? 19.516 11.828 -1.543 1 97.81 182 ALA B C 1
ATOM 3161 O O . ALA B 1 182 ? 20.312 12.711 -1.196 1 97.81 182 ALA B O 1
ATOM 3162 N N . PRO B 1 183 ? 19.875 10.578 -1.73 1 97.38 183 PRO B N 1
ATOM 3163 C CA . PRO B 1 183 ? 21.312 10.258 -1.66 1 97.38 183 PRO B CA 1
ATOM 3164 C C . PRO B 1 183 ? 22.109 10.93 -2.768 1 97.38 183 PRO B C 1
ATOM 3166 O O . PRO B 1 183 ? 21.547 11.383 -3.766 1 97.38 183 PRO B O 1
ATOM 3169 N N . ALA B 1 184 ? 23.422 10.93 -2.547 1 96.44 184 ALA B N 1
ATOM 3170 C CA . ALA B 1 184 ? 24.328 11.625 -3.459 1 96.44 184 ALA B CA 1
ATOM 3171 C C . ALA B 1 184 ? 24.219 11.055 -4.871 1 96.44 184 ALA B C 1
ATOM 3173 O O . ALA B 1 184 ? 24.344 11.789 -5.855 1 96.44 184 ALA B O 1
ATOM 3174 N N . ASP B 1 185 ? 23.984 9.828 -5.035 1 96.94 185 ASP B N 1
ATOM 3175 C CA . ASP B 1 185 ? 23.906 9.188 -6.344 1 96.94 185 ASP B CA 1
ATOM 3176 C C . ASP B 1 185 ? 22.453 9.094 -6.828 1 96.94 185 ASP B C 1
ATOM 3178 O O . ASP B 1 185 ? 22.156 8.391 -7.797 1 96.94 185 ASP B O 1
ATOM 3182 N N . GLY B 1 186 ? 21.578 9.758 -6.086 1 95.38 186 GLY B N 1
ATOM 3183 C CA . GLY B 1 186 ? 20.188 9.773 -6.508 1 95.38 186 GLY B CA 1
ATOM 3184 C C . GLY B 1 186 ? 19.953 10.562 -7.785 1 95.38 186 GLY B C 1
ATOM 3185 O O . GLY B 1 186 ? 20.594 11.602 -8 1 95.38 186 GLY B O 1
ATOM 3186 N N . CYS B 1 187 ? 19.078 10.125 -8.648 1 96.88 187 CYS B N 1
ATOM 3187 C CA . CYS B 1 187 ? 18.75 10.797 -9.906 1 96.88 187 CYS B CA 1
ATOM 3188 C C . CYS B 1 187 ? 17.688 11.875 -9.688 1 96.88 187 CYS B C 1
ATOM 3190 O O . CYS B 1 187 ? 17.297 12.141 -8.547 1 96.88 187 CYS B O 1
ATOM 3192 N N . ALA B 1 188 ? 17.219 12.461 -10.758 1 97.12 188 ALA B N 1
ATOM 3193 C CA . ALA B 1 188 ? 16.234 13.539 -10.688 1 97.12 188 ALA B CA 1
ATOM 3194 C C . ALA B 1 188 ? 14.906 13.039 -10.125 1 97.12 188 ALA B C 1
ATOM 3196 O O . ALA B 1 188 ? 14.234 13.75 -9.375 1 97.12 188 ALA B O 1
ATOM 3197 N N . THR B 1 189 ? 14.539 11.797 -10.477 1 97.75 189 THR B N 1
ATOM 3198 C CA . THR B 1 189 ? 13.312 11.195 -9.961 1 97.75 189 THR B CA 1
ATOM 3199 C C . THR B 1 189 ? 13.383 11.031 -8.445 1 97.75 189 THR B C 1
ATOM 3201 O O . THR B 1 189 ? 12.406 11.281 -7.742 1 97.75 189 THR B O 1
ATOM 3204 N N . TYR B 1 190 ? 14.562 10.602 -7.965 1 98.12 190 TYR B N 1
ATOM 3205 C CA . TYR B 1 190 ? 14.781 10.461 -6.527 1 98.12 190 TYR B CA 1
ATOM 3206 C C . TYR B 1 190 ? 14.5 11.773 -5.805 1 98.12 190 TYR B C 1
ATOM 3208 O O . TYR B 1 190 ? 13.711 11.805 -4.855 1 98.12 190 TYR B O 1
ATOM 3216 N N . VAL B 1 191 ? 15.062 12.805 -6.293 1 98.31 191 VAL B N 1
ATOM 3217 C CA . VAL B 1 191 ? 14.922 14.125 -5.695 1 98.31 191 VAL B CA 1
ATOM 3218 C C . VAL B 1 191 ? 13.461 14.562 -5.746 1 98.31 191 VAL B C 1
ATOM 3220 O O . VAL B 1 191 ? 12.914 15.047 -4.75 1 98.31 191 VAL B O 1
ATOM 3223 N N . TYR B 1 192 ? 12.859 14.352 -6.863 1 98.56 192 TYR B N 1
ATOM 3224 C CA . TYR B 1 192 ? 11.469 14.766 -7.047 1 98.56 192 TYR B CA 1
ATOM 3225 C C . TYR B 1 192 ? 10.547 14.031 -6.086 1 98.56 192 TYR B C 1
ATOM 3227 O O . TYR B 1 192 ? 9.695 14.648 -5.438 1 98.56 192 TYR B O 1
ATOM 3235 N N . VAL B 1 193 ? 10.711 12.727 -5.996 1 98.75 193 VAL B N 1
ATOM 3236 C CA . VAL B 1 193 ? 9.844 11.922 -5.145 1 98.75 193 VAL B CA 1
ATOM 3237 C C . VAL B 1 193 ? 10 12.344 -3.689 1 98.75 193 VAL B C 1
ATOM 3239 O O . VAL B 1 193 ? 9.016 12.508 -2.973 1 98.75 193 VAL B O 1
ATOM 3242 N N . PHE B 1 194 ? 11.195 12.555 -3.232 1 98.81 194 PHE B N 1
ATOM 3243 C CA . PHE B 1 194 ? 11.445 12.945 -1.851 1 98.81 194 PHE B CA 1
ATOM 3244 C C . PHE B 1 194 ? 10.898 14.336 -1.572 1 98.81 194 PHE B C 1
ATOM 3246 O O . PHE B 1 194 ? 10.344 14.586 -0.5 1 98.81 194 PHE B O 1
ATOM 3253 N N . LYS B 1 195 ? 11 15.18 -2.541 1 98.62 195 LYS B N 1
ATOM 3254 C CA . LYS B 1 195 ? 10.406 16.516 -2.412 1 98.62 195 LYS B CA 1
ATOM 3255 C C . LYS B 1 195 ? 8.891 16.422 -2.287 1 98.62 195 LYS B C 1
ATOM 3257 O O . LYS B 1 195 ? 8.289 17.125 -1.474 1 98.62 195 LYS B O 1
ATOM 3262 N N . THR B 1 196 ? 8.297 15.609 -3.129 1 98.88 196 THR B N 1
ATOM 3263 C CA . THR B 1 196 ? 6.848 15.422 -3.084 1 98.88 196 THR B CA 1
ATOM 3264 C C . THR B 1 196 ? 6.426 14.82 -1.748 1 98.88 196 THR B C 1
ATOM 3266 O O . THR B 1 196 ? 5.398 15.203 -1.187 1 98.88 196 THR B O 1
ATOM 3269 N N . MET B 1 197 ? 7.219 13.891 -1.211 1 98.88 197 MET B N 1
ATOM 3270 C CA . MET B 1 197 ? 6.926 13.297 0.092 1 98.88 197 MET B CA 1
ATOM 3271 C C . MET B 1 197 ? 6.984 14.352 1.192 1 98.88 197 MET B C 1
ATOM 3273 O O . MET B 1 197 ? 6.16 14.352 2.107 1 98.88 197 MET B O 1
ATOM 3277 N N . LYS B 1 198 ? 7.922 15.203 1.111 1 98.5 198 LYS B N 1
ATOM 3278 C CA . LYS B 1 198 ? 8.023 16.297 2.078 1 98.5 198 LYS B CA 1
ATOM 3279 C C . LYS B 1 198 ? 6.797 17.203 2.014 1 98.5 198 LYS B C 1
ATOM 3281 O O . LYS B 1 198 ? 6.223 17.547 3.045 1 98.5 198 LYS B O 1
ATOM 3286 N N . ALA B 1 199 ? 6.414 17.531 0.814 1 98.5 199 ALA B N 1
ATOM 3287 C CA . ALA B 1 199 ? 5.234 18.375 0.621 1 98.5 199 ALA B CA 1
ATOM 3288 C C . ALA B 1 199 ? 3.982 17.688 1.165 1 98.5 199 ALA B C 1
ATOM 3290 O O . ALA B 1 199 ? 3.133 18.344 1.78 1 98.5 199 ALA B O 1
ATOM 3291 N N . LEU B 1 200 ? 3.889 16.406 0.914 1 98.81 200 LEU B N 1
ATOM 3292 C CA . LEU B 1 200 ? 2.76 15.648 1.442 1 98.81 200 LEU B CA 1
ATOM 3293 C C . LEU B 1 200 ? 2.729 15.719 2.965 1 98.81 200 LEU B C 1
ATOM 3295 O O . LEU B 1 200 ? 1.675 15.961 3.559 1 98.81 200 LEU B O 1
ATOM 3299 N N . GLU B 1 201 ? 3.863 15.5 3.59 1 98.38 201 GLU B N 1
ATOM 3300 C CA . GLU B 1 201 ? 3.936 15.531 5.047 1 98.38 201 GLU B CA 1
ATOM 3301 C C . GLU B 1 201 ? 3.516 16.891 5.594 1 98.38 201 GLU B C 1
ATOM 3303 O O . GLU B 1 201 ? 2.701 16.969 6.516 1 98.38 201 GLU B O 1
ATOM 3308 N N . GLU B 1 202 ? 4.051 17.906 5.02 1 96.88 202 GLU B N 1
ATOM 3309 C CA . GLU B 1 202 ? 3.727 19.25 5.465 1 96.88 202 GLU B CA 1
ATOM 3310 C C . GLU B 1 202 ? 2.238 19.547 5.297 1 96.88 202 GLU B C 1
ATOM 3312 O O . GLU B 1 202 ? 1.605 20.109 6.195 1 96.88 202 GLU B O 1
ATOM 3317 N N . GLY B 1 203 ? 1.748 19.156 4.172 1 97.69 203 GLY B N 1
ATOM 3318 C CA . GLY B 1 203 ? 0.326 19.344 3.928 1 97.69 203 GLY B CA 1
ATOM 3319 C C . GLY B 1 203 ? -0.55 18.547 4.871 1 97.69 203 GLY B C 1
ATOM 3320 O O . GLY B 1 203 ? -1.589 19.031 5.324 1 97.69 203 GLY B O 1
ATOM 3321 N N . LEU B 1 204 ? -0.182 17.328 5.129 1 98.56 204 LEU B N 1
ATOM 3322 C CA . LEU B 1 204 ? -0.96 16.484 6.027 1 98.56 204 LEU B CA 1
ATOM 3323 C C . LEU B 1 204 ? -0.949 17.031 7.445 1 98.56 204 LEU B C 1
ATOM 3325 O O . LEU B 1 204 ? -1.955 16.969 8.156 1 98.56 204 LEU B O 1
ATOM 3329 N N . HIS B 1 205 ? 0.172 17.578 7.895 1 97.88 205 HIS B N 1
ATOM 3330 C CA . HIS B 1 205 ? 0.23 18.188 9.219 1 97.88 205 HIS B CA 1
ATOM 3331 C C . HIS B 1 205 ? -0.775 19.328 9.344 1 97.88 205 HIS B C 1
ATOM 3333 O O . HIS B 1 205 ? -1.503 19.422 10.328 1 97.88 205 HIS B O 1
ATOM 3339 N N . GLU B 1 206 ? -0.836 20.172 8.352 1 97 206 GLU B N 1
ATOM 3340 C CA . GLU B 1 206 ? -1.787 21.281 8.359 1 97 206 GLU B CA 1
ATOM 3341 C C . GLU B 1 206 ? -3.225 20.766 8.289 1 97 206 GLU B C 1
ATOM 3343 O O . GLU B 1 206 ? -4.09 21.234 9.039 1 97 206 GLU B O 1
ATOM 3348 N N . HIS B 1 207 ? -3.406 19.828 7.395 1 98.38 207 HIS B N 1
ATOM 3349 C CA . HIS B 1 207 ? -4.707 19.203 7.211 1 98.38 207 HIS B CA 1
ATOM 3350 C C . HIS B 1 207 ? -5.227 18.609 8.516 1 98.38 207 HIS B C 1
ATOM 3352 O O . HIS B 1 207 ? -6.344 18.922 8.945 1 98.38 207 HIS B O 1
ATOM 3358 N N . ILE B 1 208 ? -4.406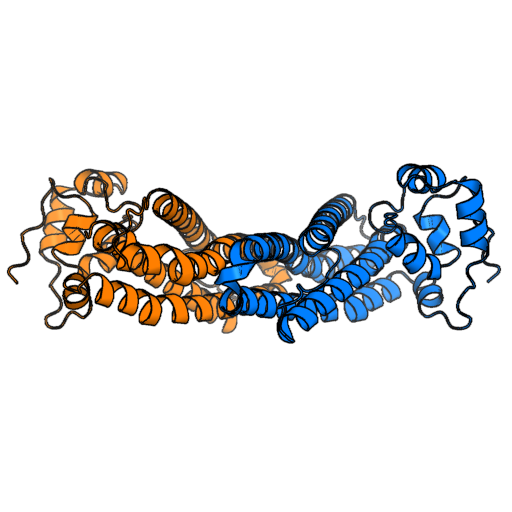 17.859 9.164 1 98.31 208 ILE B N 1
ATOM 3359 C CA . ILE B 1 208 ? -4.781 17.188 10.398 1 98.31 208 ILE B CA 1
ATOM 3360 C C . ILE B 1 208 ? -4.992 18.203 11.508 1 98.31 208 ILE B C 1
ATOM 3362 O O . ILE B 1 208 ? -5.906 18.078 12.328 1 98.31 208 ILE B O 1
ATOM 3366 N N . PHE B 1 209 ? -4.195 19.266 11.594 1 98.06 209 PHE B N 1
ATOM 3367 C CA . PHE B 1 209 ? -4.406 20.344 12.562 1 98.06 209 PHE B CA 1
ATOM 3368 C C . PHE B 1 209 ? -5.793 20.953 12.406 1 98.06 209 PHE B C 1
ATOM 3370 O O . PHE B 1 209 ? -6.523 21.109 13.383 1 98.06 209 PHE B O 1
ATOM 3377 N N . LEU B 1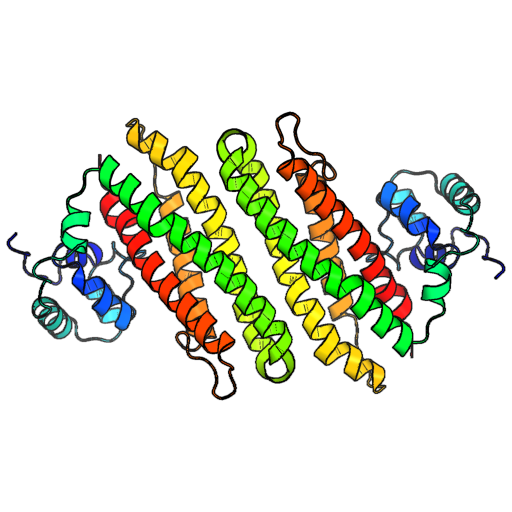 210 ? -6.145 21.281 11.188 1 98.19 210 LEU B N 1
ATOM 3378 C CA . LEU B 1 210 ? -7.438 21.906 10.93 1 98.19 210 LEU B CA 1
ATOM 3379 C C . LEU B 1 210 ? -8.578 21 11.375 1 98.19 210 LEU B C 1
ATOM 3381 O O . LEU B 1 210 ? -9.578 21.484 11.914 1 98.19 210 LEU B O 1
ATOM 3385 N N . GLU B 1 211 ? -8.344 19.75 11.203 1 98.44 211 GLU B N 1
ATOM 3386 C CA . GLU B 1 211 ? -9.383 18.812 11.625 1 98.44 211 GLU B CA 1
ATOM 3387 C C . GLU B 1 211 ? -9.391 18.641 13.141 1 98.44 211 GLU B C 1
ATOM 3389 O O . GLU B 1 211 ? -10.398 18.906 13.797 1 98.44 211 GLU B O 1
ATOM 3394 N N . ASN B 1 212 ? -8.297 18.312 13.711 1 97.69 212 ASN B N 1
ATOM 3395 C CA . ASN B 1 212 ? -8.195 17.938 15.117 1 97.69 212 ASN B CA 1
ATOM 3396 C C . ASN B 1 212 ? -8.484 19.125 16.031 1 97.69 212 ASN B C 1
ATOM 3398 O O . ASN B 1 212 ? -9.133 18.984 17.078 1 97.69 212 ASN B O 1
ATOM 3402 N N . SER B 1 213 ? -8.023 20.297 15.609 1 96.69 213 SER B N 1
ATOM 3403 C CA . SER B 1 213 ? -7.934 21.375 16.594 1 96.69 213 SER B CA 1
ATOM 3404 C C . SER B 1 213 ? -8.883 22.516 16.266 1 96.69 213 SER B C 1
ATOM 3406 O O . SER B 1 213 ? -9.086 23.422 17.062 1 96.69 213 SER B O 1
ATOM 3408 N N . VAL B 1 214 ? -9.453 22.422 15.094 1 97.06 214 VAL B N 1
ATOM 3409 C CA . VAL B 1 214 ? -10.383 23.484 14.719 1 97.06 214 VAL B CA 1
ATOM 3410 C C . VAL B 1 214 ? -11.75 22.891 14.406 1 97.06 214 VAL B C 1
ATOM 3412 O O .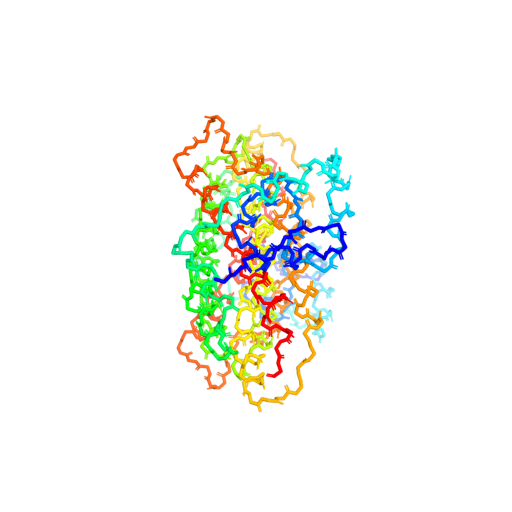 VAL B 1 214 ? -12.695 23.031 15.188 1 97.06 214 VAL B O 1
ATOM 3415 N N . LEU B 1 215 ? -11.82 22 13.469 1 97.94 215 LEU B N 1
ATOM 3416 C CA . LEU B 1 215 ? -13.086 21.484 12.969 1 97.94 215 LEU B CA 1
ATOM 3417 C C . LEU B 1 215 ? -13.781 20.625 14.023 1 97.94 215 LEU B C 1
ATOM 3419 O O . LEU B 1 215 ? -14.977 20.812 14.289 1 97.94 215 LEU B O 1
ATOM 3423 N N . PHE B 1 216 ? -13.078 19.703 14.625 1 96.88 216 PHE B N 1
ATOM 3424 C CA . PHE B 1 216 ? -13.688 18.703 15.508 1 96.88 216 PHE B CA 1
ATOM 3425 C C . PHE B 1 216 ? -14.141 19.359 16.812 1 96.88 216 PHE B C 1
ATOM 3427 O O . PHE B 1 216 ? -14.883 18.75 17.578 1 96.88 216 PHE B O 1
ATOM 3434 N N . ASP B 1 217 ? -13.766 20.594 17.078 1 93.06 217 ASP B N 1
ATOM 3435 C CA . ASP B 1 217 ? -14.172 21.297 18.281 1 93.06 217 ASP B CA 1
ATOM 3436 C C . ASP B 1 217 ? -15.391 22.188 18.016 1 93.06 217 ASP B C 1
ATOM 3438 O O . ASP B 1 217 ? -15.914 22.812 18.922 1 93.06 217 ASP B O 1
ATOM 3442 N N . MET B 1 218 ? -15.82 22.141 16.797 1 93.62 218 MET B N 1
ATOM 3443 C CA . MET B 1 218 ? -16.984 22.938 16.438 1 93.62 218 MET B CA 1
ATOM 3444 C C . MET B 1 218 ? -18.281 22.219 16.828 1 93.62 218 MET B C 1
ATOM 3446 O O . MET B 1 218 ? -18.281 21 17 1 93.62 218 MET B O 1
ATOM 3450 N N . LYS B 1 219 ? -19.406 23 17 1 84.25 219 LYS B N 1
ATOM 3451 C CA . LYS B 1 219 ? -20.719 22.469 17.344 1 84.25 219 LYS B CA 1
ATOM 3452 C C . LYS B 1 219 ? -21.609 22.359 16.109 1 84.25 219 LYS B C 1
ATOM 3454 O O . LYS B 1 219 ? -21.469 23.109 15.156 1 84.25 219 LYS B O 1
#

pLDDT: mean 95.31, std 7.68, range [36.72, 98.94]

Secondary structure (DSSP, 8-state):
-------TTSBHHHHHHH-TTHHHHHHHTT---STTTTSBHHHHHHHTT--HHHHHHHHHHSPPPTT-HHHHHTT--HHHHHHHHIIIIIHHHHHHHHHHHHHHHHHHHHSHHHHHHHHHHHHHHHHHHHHHHHHHHHHIIIIIHHHHHTT----THHHHHHHHHHHHHHHHHHHHTTTT---TT--HHHHHHHHHHHHHHHHHHHHHHIIIIIGGG--/-------TTSBHHHHHHH-TTHHHHHHHTT---STTTTSBHHHHHHHTT--HHHHHHHHHHSPPPTT-HHHHHTT--HHHHHHHHIIIIIHHHHHHHHHHHHHHHHHHHHSHHHHHHHHHHHHHHHHHHHHHHHHHHHHIIIIIHHHHHTT----THHHHHHHHHHHHHHHHHHHHTTTTPPPTT--HHHHHHHHHHHHHHHHHHHHHHIIIIIGGG--

InterPro domains:
  IPR012312 Hemerythrin-like [PF01814] (84-218)
  IPR019903 Repair of iron centres family [PF04405] (10-62)
  IPR019903 Repair of iron centres family [PTHR36438] (7-218)
  IPR038062 ScdA-like, N-terminal domain superfamily [G3DSA:1.10.3910.10] (5-71)
  IPR038062 ScdA-like, N-terminal domain superfamily [SSF140683] (5-62)

Sequence (438 aa):
MSFGTINKSMTVADAVKVNPELMDVLAKDGIDFCCGGGHPLAEAIAEKGKDVDAYIAMLNDVQVAQKSSRAEVLSYSKDQLIDYIVHNYHREQLNMIDEIDQGLAKLLNVHYDHHGEELTKIYQTFLQLKSALVPHFRHEEHVDFPEFKAGKPVDFEELRAEHEAAGVLLESLSALTNQYTAPADGCATYVYVFKTMKALEEGLHEHIFLENSVLFDMKMSFGTINKSMTVADAVKVNPELMDVLAKDGIDFCCGGGHPLAEAIAEKGKDVDAYIAMLNDVQVAQKSSRAEVLSYSKDQLIDYIVHNYHREQLNMIDEIDQGLAKLLNVHYDHHGEELTKIYQTFLQLKSALVPHFRHEEHVDFPEFKAGKPVDFEELRAEHEAAGVLLESLSALTNQYTAPADGCATYVYVFKTMKALEEGLHEHIFLENSVLFDMK

Radius of gyration: 26.93 Å; Cα contacts (8 Å, |Δi|>4): 475; chains: 2; bounding box: 53×83×58 Å

Solvent-accessible surface area (backbone atoms only — not comparable to full-atom values): 23904 Å² total; per-residue (Å²): 124,85,58,65,83,64,60,68,87,33,28,32,34,56,44,30,71,47,37,54,66,42,54,58,57,34,51,74,66,68,39,56,46,28,75,42,13,78,40,49,31,40,58,52,38,42,73,66,71,43,60,47,68,62,49,42,55,52,57,62,64,58,70,70,62,92,84,38,66,59,58,56,56,75,68,46,52,74,69,53,38,54,52,47,46,50,67,67,40,51,55,53,48,53,52,48,51,54,51,39,54,54,42,48,55,50,43,38,66,74,41,29,90,84,38,33,70,62,45,42,54,48,47,39,52,48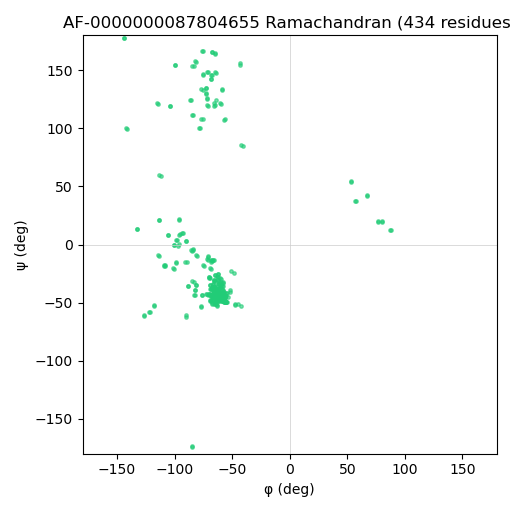,48,52,42,50,51,51,47,59,53,48,54,41,45,36,67,72,44,53,50,54,41,46,76,70,68,47,92,72,82,59,62,64,58,50,52,52,47,39,54,46,49,52,44,50,52,49,47,32,60,76,34,63,70,41,49,58,57,94,85,47,51,72,65,45,44,49,36,28,49,50,51,48,51,46,50,57,49,48,42,53,52,42,22,49,40,62,70,46,54,69,71,57,134,125,85,57,64,83,64,59,69,87,32,29,33,34,56,43,29,70,47,37,55,65,42,53,59,57,34,50,74,67,68,38,58,47,29,77,42,14,78,40,49,32,40,57,54,37,42,74,66,71,44,59,45,69,62,50,42,55,52,58,63,64,57,70,69,63,92,83,39,68,59,57,56,56,74,68,46,52,73,69,54,39,53,52,47,46,49,65,67,40,51,55,54,47,53,51,48,51,53,52,37,54,54,42,48,56,50,45,40,67,74,41,30,92,86,40,33,71,62,47,40,53,47,47,40,52,48,46,52,45,50,51,51,48,59,52,48,54,41,45,36,68,71,43,52,50,53,41,45,75,71,68,46,92,71,82,58,64,65,58,50,51,51,47,41,53,47,49,52,45,51,52,49,46,32,60,73,33,61,70,43,49,57,58,92,87,47,53,72,65,46,44,48,36,27,48,50,50,49,51,45,52,56,49,47,42,54,51,42,22,46,40,63,69,46,54,69,72,56,132

Organism: Veillonella parvula (NCBI:txid29466)

Foldseek 3Di:
DQLDQDDQAAFLLNLCLSAVVCLVVCVVLPQQCQLRVRHGQQVSQVVSVHDSVVVSVVSRVDDHDPPDPLNVLLVDDLVRNLVCLCVPFVVVLLVLLVLLLVLLVVCCVPVCVPCVVLSVVLNVLSVVLVVLRNVLSVCCVPPVSVCVVVVHDDDCVVVSVSLVVSVVSLVVNCVSCVNLDADPPDDPSSNVSSVSSNVSSSSSSSSSSCVPPRNVPHD/DPLDQDDQAAFLLNLCLSAVVCLVVCVVLPQQCQLRVRHGQQVSQVVSVHDSVVVSVVSRVDDHDPPPPLNVLLPDDLVRNLVCLCVPFVVVLLVLLVLLLVLLVVCCVPVCVPCVVLSVVLNVLSVVLVVLRNVLSVCCVPPVSVCVVVVHDDDCPVVSVSLVVSVVSLVVNCVSCVNLDADPPDDPSSNVSSVSSNVSSSSSSSSSSCVPPRNVPHD

Nearest PDB structures (foldseek):
  5fny-assembly2_B  TM=8.749E-01  e=3.550E-10  Escherichia coli K-12
  7bhc-assembly2_B  TM=8.707E-01  e=1.065E-09  Escherichia coli K-12
  5fnp-assembly2_B  TM=8.639E-01  e=1.222E-09  Escherichia coli K-12
  5fnn-assembly2_B  TM=8.620E-01  e=1.762E-09  Escherichia coli K-12
  7oyi-assembly2_B  TM=8.710E-01  e=3.344E-09  Escherichia coli K-12